Protein AF-0000000075743102 (afdb_homodimer)

Nearest PDB structures (foldseek):
  4nur-assembly1_A  TM=7.385E-01  e=2.570E-05  Pseudomonas sp. S9
  2cg2-assembly1_A-2  TM=4.523E-01  e=1.931E-06  Pseudomonas aeruginosa PAO1
  7tl5-assembly1_A  TM=4.231E-01  e=7.250E-06  Klebsiella pneumoniae subsp. pneumoniae NTUH-K2044
  5a23-assembly1_C  TM=4.192E-01  e=8.616E-06  Pseudomonas aeruginosa
  8af2-assembly2_B  TM=6.168E-01  e=5.422E-04  Homo sapiens

Organism: Mycobacterium marinum (strain ATCC BAA-535 / M) (NCBI:txid216594)

Solvent-accessible surface area (backbone atoms only — not comparable to full-atom values): 24361 Å² total; per-residue (Å²): 123,73,72,71,54,46,73,48,31,41,50,50,36,38,42,67,50,32,46,81,62,42,58,57,53,51,49,36,44,75,53,65,40,36,35,70,68,54,43,41,57,75,40,69,86,55,51,68,68,56,50,51,52,48,52,50,52,35,33,76,72,51,28,32,43,77,44,75,55,96,88,42,63,36,42,44,64,32,74,67,33,55,60,45,48,56,33,53,49,35,34,26,51,50,8,47,47,76,52,66,77,77,55,78,67,20,63,48,64,67,46,51,52,49,53,44,44,60,62,38,47,61,85,64,43,69,75,56,76,42,28,39,33,37,43,37,39,95,57,59,75,86,67,17,43,38,32,43,38,37,42,84,85,41,60,43,72,35,72,56,86,87,80,68,77,66,54,32,38,39,37,32,32,51,66,52,52,49,32,33,32,54,40,79,38,53,66,68,58,32,45,73,71,60,50,34,43,66,48,52,54,70,72,51,49,71,42,44,58,60,35,56,54,53,44,88,66,26,76,53,76,61,72,131,125,73,74,72,53,46,74,48,30,41,50,51,36,40,42,66,50,30,48,81,62,41,59,57,53,50,49,37,42,74,52,64,40,36,34,69,68,54,43,41,56,74,40,70,85,54,51,69,66,56,51,51,51,48,52,49,52,34,34,74,71,50,27,32,44,78,43,75,56,97,89,42,63,34,42,44,65,31,74,67,32,54,59,45,49,56,32,51,49,35,35,25,50,51,8,49,46,74,51,66,79,76,56,77,68,20,64,47,64,67,47,51,50,49,54,44,44,60,63,38,47,61,84,64,43,68,76,54,75,43,30,38,34,37,41,37,40,95,57,59,75,85,66,18,44,39,31,42,37,36,42,85,86,40,62,43,71,35,73,57,85,87,79,66,76,65,55,30,37,40,37,32,32,52,67,52,53,49,32,33,32,54,40,78,37,54,67,68,58,32,45,74,71,60,52,36,43,67,48,54,53,70,72,51,49,70,42,46,60,60,34,57,54,54,46,88,66,26,75,52,78,61,72,130

pLDDT: mean 95.87, std 4.4, range [62.38, 98.88]

Secondary structure (DSSP, 8-state):
--------HHHHHHHHHTSTTHHHHHHHHHTT--SHHHHHHHSTTS-HHHHHHHHHHHHHTTSEEEEEETTEEEEEE-HHHHTTHHHHHHHHHHHHHH-----GGG--HHHHHHHHHHHS-GGGS-SS-EEEEEEEESS-GGGSEEEEEEETTEEEEESS---SPPSEEEEEEHHHHHHHHHTSS-HHHHHHTTSEEEES-HHHHHHHHHHH---GGGGSPPP-/--------HHHHHHHHH-STTHHHHHHHHHTT--SHHHHHHHSTTS-HHHHHHHHHHHHHTTSEEEEEETTEEEEEE-HHHHTTHHHHHHHHHHHHHH-----GGG--HHHHHHHHHHH--GGGS-SS-EEEEEEEESS-GGGSEEEEEEETTEEEEESS---SPPSEEEEEEHHHHHHHHHTSS-HHHHHHTTSEEEES-HHHHHHHHHHH---GGGGSPPP-

Foldseek 3Di:
DDAPPDPDVVRVVCVLQVPPCLVQLLVQQLLPAWALVLSCLQVVVDDSVVSVVSQVSCVVVQQKDWDADPNGITIHGDPNSNVCVVVSLVVLLVCVAPVVDDDPVNFDLSNLQSSLQSRFDLVLDDAAKAKEWEAAPPDDPQSGIKIWIRYNSHIDIDSDDPPDDHQKYKYAHSVVSQCCQLQVDDPVVCVVVVRIDIDHDPVVSVSVCNRRPHDPSNPRDYDD/DDAPPDPDVVRVVCVLQVPPCLVQLLVQQLLPAWALVLSCLQVVVDDSVVSVVSQVSCVVVQQKDWDADPNGITIHGDPNSNVCVVVSLVVLLCCVAPVVDDDPVNFDLSNLQSSLQSRFDLVLDDQAKAKEWEAAPPDDPQQGIKIWIRYNSHIDMDSDDPPDDHQKYKYAHSVLSQCCQLQVDDPVVCVVVVRIDIDHDPVVSVSVCNRRPHDPNNPRDYDD

InterPro domains:
  IPR002577 Helix-turn-helix, HxlR type [PF01638] (16-101)
  IPR002577 Helix-turn-helix, HxlR type [PS51118] (8-103)
  IPR011991 ArsR-like helix-turn-helix domain [cd00090] (15-93)
  IPR036388 Winged helix-like DNA-binding domain superfamily [G3DSA:1.10.10.10] (2-122)
  IPR036390 Winged helix DNA-binding domain superfamily [SSF46785] (1-107)
  IPR036527 SCP2 sterol-binding domain superfamily [SSF55718] (114-213)

Sequence (448 aa):
MSTYSQFCPVAKAMELLDERWTLLVVRELLLGSTHFNDLRRGVPKMSPALLSKRLKSLTKAGVVERSDIEGRTSYSLTTCGRELATVVDALGEWGIRWIPELGDEDLDPHLLMWDIRRTVPIDAWPRARTVLAFRLAGVAPKAARWWLLVSEGEADVCDFDPGYQVAATVETSLLTLTQLWRGDQSWSRAMLNGGVRIDGPAQVRRSVPAWLGQSRLAAVPRPAMSTYSQFCPVAKAMELLDERWTLLVVRELLLGSTHFNDLRRGVPKMSPALLSKRLKSLTKAGVVERSDIEGRTSYSLTTCGRELATVVDALGEWGIRWIPELGDEDLDPHLLMWDIRRTVPIDAWPRARTVLAFRLAGVAPKAARWWLLVSEGEADVCDFDPGYQVAATVETSLLTLTQLWRGDQSWSRAMLNGGVRIDGPAQVRRSVPAWLGQSRLAAVPRPA

Radius of gyration: 26.69 Å; Cα contacts (8 Å, |Δi|>4): 738; chains: 2; bounding box: 54×84×59 Å

Structure (mmCIF, N/CA/C/O backbone):
data_AF-0000000075743102-model_v1
#
loop_
_entity.id
_entity.type
_entity.pdbx_description
1 polymer 'Transcriptional regulator'
#
loop_
_atom_site.group_PDB
_atom_site.id
_atom_site.type_symbol
_atom_site.label_atom_id
_atom_site.label_alt_id
_atom_site.label_comp_id
_atom_site.label_asym_id
_atom_site.label_entity_id
_atom_site.label_seq_id
_atom_site.pdbx_PDB_ins_code
_atom_site.Cartn_x
_atom_site.Cartn_y
_atom_site.Cartn_z
_atom_site.occupancy
_atom_site.B_iso_or_equiv
_atom_site.auth_seq_id
_atom_site.auth_comp_id
_atom_site.auth_asym_id
_atom_site.auth_atom_id
_atom_site.pdbx_PDB_model_num
ATOM 1 N N . MET A 1 1 ? 14.609 -8.93 8.375 1 62.97 1 MET A N 1
ATOM 2 C CA . MET A 1 1 ? 13.219 -8.664 7.988 1 62.97 1 MET A CA 1
ATOM 3 C C . MET A 1 1 ? 12.477 -9.969 7.715 1 62.97 1 MET A C 1
ATOM 5 O O . MET A 1 1 ? 13.062 -10.938 7.238 1 62.97 1 MET A O 1
ATOM 9 N N . SER A 1 2 ? 11.289 -10.078 8.328 1 80.62 2 SER A N 1
ATOM 10 C CA . SER A 1 2 ? 10.516 -11.305 8.125 1 80.62 2 SER A CA 1
ATOM 11 C C . SER A 1 2 ? 10.125 -11.469 6.66 1 80.62 2 SER A C 1
ATOM 13 O O . SER A 1 2 ? 9.812 -10.484 5.98 1 80.62 2 SER A O 1
ATOM 15 N N . THR A 1 3 ? 10.375 -12.555 6.121 1 89.88 3 THR A N 1
ATOM 16 C CA . THR A 1 3 ? 10.141 -12.82 4.707 1 89.88 3 THR A CA 1
ATOM 17 C C . THR A 1 3 ? 8.82 -13.57 4.516 1 89.88 3 THR A C 1
ATOM 19 O O . THR A 1 3 ? 8.414 -14.352 5.375 1 89.88 3 THR A O 1
ATOM 22 N N . TYR A 1 4 ? 8.125 -13.242 3.443 1 94.69 4 TYR A N 1
ATOM 23 C CA . TYR A 1 4 ? 6.945 -14.008 3.055 1 94.69 4 TYR A CA 1
ATOM 24 C C . TYR A 1 4 ? 7.336 -15.242 2.256 1 94.69 4 TYR A C 1
ATOM 26 O O . TYR A 1 4 ? 6.527 -16.156 2.086 1 94.69 4 TYR A O 1
ATOM 34 N N . SER A 1 5 ? 8.586 -15.258 1.737 1 93.81 5 SER A N 1
ATOM 35 C CA . SER A 1 5 ? 9.117 -16.375 0.968 1 93.81 5 SER A CA 1
ATOM 36 C C . SER A 1 5 ? 8.25 -16.672 -0.248 1 93.81 5 SER A C 1
ATOM 38 O O . SER A 1 5 ? 7.84 -17.828 -0.455 1 93.81 5 SER A O 1
ATOM 40 N N . GLN A 1 6 ? 7.938 -15.68 -0.927 1 96.44 6 GLN A N 1
ATOM 41 C CA . GLN A 1 6 ? 7.148 -15.797 -2.15 1 96.44 6 GLN A CA 1
ATOM 42 C C . GLN A 1 6 ? 7.828 -15.07 -3.311 1 96.44 6 GLN A C 1
ATOM 44 O O . GLN A 1 6 ? 8.531 -14.078 -3.107 1 96.44 6 GLN A O 1
ATOM 49 N N . PHE A 1 7 ? 7.543 -15.555 -4.488 1 96.44 7 PHE A N 1
ATOM 50 C CA . PHE A 1 7 ? 8.117 -14.953 -5.688 1 96.44 7 PHE A CA 1
ATOM 51 C C . PHE A 1 7 ? 7.301 -13.742 -6.125 1 96.44 7 PHE A C 1
ATOM 53 O O . PHE A 1 7 ? 7.75 -12.953 -6.961 1 96.44 7 PHE A O 1
ATOM 60 N N . CYS A 1 8 ? 6.102 -13.586 -5.598 1 96.31 8 CYS A N 1
ATOM 61 C CA . CYS A 1 8 ? 5.199 -12.516 -6.004 1 96.31 8 CYS A CA 1
ATOM 62 C C . CYS A 1 8 ? 5.805 -11.148 -5.703 1 96.31 8 CYS A C 1
ATOM 64 O O . CYS A 1 8 ? 6.199 -10.875 -4.57 1 96.31 8 CYS A O 1
ATOM 66 N N . PRO A 1 9 ? 5.758 -10.219 -6.652 1 96.69 9 PRO A N 1
ATOM 67 C CA . PRO A 1 9 ? 6.34 -8.891 -6.43 1 96.69 9 PRO A CA 1
ATOM 68 C C . PRO A 1 9 ? 5.645 -8.125 -5.312 1 96.69 9 PRO A C 1
ATOM 70 O O . PRO A 1 9 ? 6.285 -7.34 -4.605 1 96.69 9 PRO A O 1
ATOM 73 N N . VAL A 1 10 ? 4.348 -8.344 -5.168 1 97.69 10 VAL A N 1
ATOM 74 C CA . VAL A 1 10 ? 3.617 -7.688 -4.086 1 97.69 10 VAL A CA 1
ATOM 75 C C . VAL A 1 10 ? 4.156 -8.156 -2.738 1 97.69 10 VAL A C 1
ATOM 77 O O . VAL A 1 10 ? 4.441 -7.344 -1.858 1 97.69 10 VAL A O 1
ATOM 80 N N . ALA A 1 11 ? 4.332 -9.461 -2.598 1 97.38 11 ALA A N 1
ATOM 81 C CA . ALA A 1 11 ? 4.879 -10.023 -1.363 1 97.38 11 ALA A CA 1
ATOM 82 C C . ALA A 1 11 ? 6.289 -9.5 -1.102 1 97.38 11 ALA A C 1
ATOM 84 O O . ALA A 1 11 ? 6.633 -9.172 0.035 1 97.38 11 ALA A O 1
ATOM 85 N N . LYS A 1 12 ? 7.062 -9.43 -2.146 1 96.56 12 LYS A N 1
ATOM 86 C CA . LYS A 1 12 ? 8.43 -8.922 -2.012 1 96.56 12 LYS A CA 1
ATOM 87 C C . LYS A 1 12 ? 8.43 -7.473 -1.534 1 96.56 12 LYS A C 1
ATOM 89 O O . LYS A 1 12 ? 9.195 -7.113 -0.633 1 96.56 12 LYS A O 1
ATOM 94 N N . ALA A 1 13 ? 7.586 -6.66 -2.123 1 96.94 13 ALA A N 1
ATOM 95 C CA . ALA A 1 13 ? 7.465 -5.266 -1.701 1 96.94 13 ALA A CA 1
ATOM 96 C C . ALA A 1 13 ? 7.051 -5.176 -0.234 1 96.94 13 ALA A C 1
ATOM 98 O O . ALA A 1 13 ? 7.617 -4.383 0.526 1 96.94 13 ALA A O 1
ATOM 99 N N . MET A 1 14 ? 6.129 -6.055 0.144 1 97.06 14 MET A N 1
ATOM 100 C CA . MET A 1 14 ? 5.539 -5.98 1.478 1 97.06 14 MET A CA 1
ATOM 101 C C . MET A 1 14 ? 6.52 -6.48 2.535 1 97.06 14 MET A C 1
ATOM 103 O O . MET A 1 14 ? 6.355 -6.191 3.721 1 97.06 14 MET A O 1
ATOM 107 N N . GLU A 1 15 ? 7.531 -7.207 2.119 1 95.44 15 GLU A N 1
ATOM 108 C CA . GLU A 1 15 ? 8.562 -7.59 3.074 1 95.44 15 GLU A CA 1
ATOM 109 C C . GLU A 1 15 ? 9.242 -6.359 3.676 1 95.44 15 GLU A C 1
ATOM 111 O O . GLU A 1 15 ? 9.648 -6.375 4.84 1 95.44 15 GLU A O 1
ATOM 116 N N . LEU A 1 16 ? 9.297 -5.324 2.947 1 94.75 16 LEU A N 1
ATOM 117 C CA . LEU A 1 16 ? 9.875 -4.07 3.416 1 94.75 16 LEU A CA 1
ATOM 118 C C . LEU A 1 16 ? 8.789 -3.145 3.961 1 94.75 16 LEU A C 1
ATOM 120 O O . LEU A 1 16 ? 8.977 -2.5 4.996 1 94.75 16 LEU A O 1
ATOM 124 N N . LEU A 1 17 ? 7.613 -3.123 3.365 1 96.5 17 LEU A N 1
ATOM 125 C CA . LEU A 1 17 ? 6.684 -2.016 3.545 1 96.5 17 LEU A CA 1
ATOM 126 C C . LEU A 1 17 ? 5.586 -2.383 4.539 1 96.5 17 LEU A C 1
ATOM 128 O O . LEU A 1 17 ? 4.816 -1.521 4.969 1 96.5 17 LEU A O 1
ATOM 132 N N . ASP A 1 18 ? 5.496 -3.637 4.922 1 93.75 18 ASP A N 1
ATOM 133 C CA . ASP A 1 18 ? 4.379 -4.051 5.77 1 93.75 18 ASP A CA 1
ATOM 134 C C . ASP A 1 18 ? 4.664 -3.754 7.238 1 93.75 18 ASP A C 1
ATOM 136 O O . ASP A 1 18 ? 3.773 -3.869 8.086 1 93.75 18 ASP A O 1
ATOM 140 N N . GLU A 1 19 ? 5.887 -3.402 7.543 1 93.25 19 GLU A N 1
ATOM 141 C CA . GLU A 1 19 ? 6.172 -3.037 8.93 1 93.25 19 GLU A CA 1
ATOM 142 C C . GLU A 1 19 ? 5.473 -1.736 9.312 1 93.25 19 GLU A C 1
ATOM 144 O O . GLU A 1 19 ? 5.453 -0.783 8.531 1 93.25 19 GLU A O 1
ATOM 149 N N . ARG A 1 20 ? 4.957 -1.785 10.5 1 94.69 20 ARG A N 1
ATOM 150 C CA . ARG A 1 20 ? 4.188 -0.639 10.969 1 94.69 20 ARG A CA 1
ATOM 151 C C . ARG A 1 20 ? 4.992 0.651 10.844 1 94.69 20 ARG A C 1
ATOM 153 O O . ARG A 1 20 ? 6.18 0.682 11.172 1 94.69 20 ARG A O 1
ATOM 160 N N . TRP A 1 21 ? 4.43 1.767 10.422 1 97 21 TRP A N 1
ATOM 161 C CA . TRP A 1 21 ? 4.93 3.135 10.344 1 97 21 TRP A CA 1
ATOM 162 C C . TRP A 1 21 ? 5.766 3.34 9.086 1 97 21 TRP A C 1
ATOM 164 O O . TRP A 1 21 ? 6.031 4.477 8.688 1 97 21 TRP A O 1
ATOM 174 N N . THR A 1 22 ? 6.254 2.283 8.422 1 97.62 22 THR A N 1
ATOM 175 C CA . THR A 1 22 ? 7.199 2.408 7.316 1 97.62 22 THR A CA 1
ATOM 176 C C . THR A 1 22 ? 6.633 3.305 6.219 1 97.62 22 THR A C 1
ATOM 178 O O . THR A 1 22 ? 7.281 4.266 5.797 1 97.62 22 THR A O 1
ATOM 181 N N . LEU A 1 23 ? 5.391 3.035 5.805 1 98.19 23 LEU A N 1
ATOM 182 C CA . LEU A 1 23 ? 4.809 3.807 4.711 1 98.19 23 LEU A CA 1
ATOM 183 C C . LEU A 1 23 ? 4.492 5.23 5.16 1 98.19 23 LEU A C 1
ATOM 185 O O . LEU A 1 23 ? 4.477 6.152 4.34 1 98.19 23 LEU A O 1
ATOM 189 N N . LEU A 1 24 ? 4.273 5.445 6.465 1 98.25 24 LEU A N 1
ATOM 190 C CA . LEU A 1 24 ? 4.039 6.797 6.965 1 98.25 24 LEU A CA 1
ATOM 191 C C . LEU A 1 24 ? 5.34 7.594 7 1 98.25 24 LEU A C 1
ATOM 193 O O . LEU A 1 24 ? 5.332 8.812 6.797 1 98.25 24 LEU A O 1
ATOM 197 N N . VAL A 1 25 ? 6.457 6.898 7.277 1 98.62 25 VAL A N 1
ATOM 198 C CA . VAL A 1 25 ? 7.758 7.555 7.191 1 98.62 25 VAL A CA 1
ATOM 199 C C . VAL A 1 25 ? 8.039 7.957 5.746 1 98.62 25 VAL A C 1
ATOM 201 O O . VAL A 1 25 ? 8.477 9.078 5.48 1 98.62 25 VAL A O 1
ATOM 204 N N . VAL A 1 26 ? 7.727 7.086 4.809 1 98.69 26 VAL A N 1
ATOM 205 C CA . VAL A 1 26 ? 7.891 7.383 3.391 1 98.69 26 VAL A CA 1
ATOM 206 C C . VAL A 1 26 ? 7.016 8.57 3.008 1 98.69 26 VAL A C 1
ATOM 208 O O . VAL A 1 26 ? 7.457 9.477 2.295 1 98.69 26 VAL A O 1
ATOM 211 N N . ARG A 1 27 ? 5.809 8.586 3.486 1 98.44 27 ARG A N 1
ATOM 212 C CA . ARG A 1 27 ? 4.895 9.695 3.23 1 98.44 27 ARG A CA 1
ATOM 213 C C . ARG A 1 27 ? 5.492 11.016 3.688 1 98.44 27 ARG A C 1
ATOM 215 O O . ARG A 1 27 ? 5.438 12.016 2.963 1 98.44 27 ARG A O 1
ATOM 222 N N . GLU A 1 28 ? 6.074 10.992 4.906 1 98.19 28 GLU A N 1
ATOM 223 C CA . GLU A 1 28 ? 6.668 12.211 5.438 1 98.19 28 GLU A CA 1
ATOM 224 C C . GLU A 1 28 ? 7.793 12.719 4.535 1 98.19 28 GLU A C 1
ATOM 226 O O . GLU A 1 28 ? 7.898 13.922 4.281 1 98.19 28 GLU A O 1
ATOM 231 N N . LEU A 1 29 ? 8.57 11.812 4.094 1 98.44 29 LEU A N 1
ATOM 232 C CA . LEU A 1 29 ? 9.672 12.18 3.211 1 98.44 29 LEU A CA 1
ATOM 233 C C . LEU A 1 29 ? 9.148 12.703 1.88 1 98.44 29 LEU A C 1
ATOM 235 O O . LEU A 1 29 ? 9.695 13.664 1.328 1 98.44 29 LEU A O 1
ATOM 239 N N . LEU A 1 30 ? 8.102 12.117 1.392 1 97.88 30 LEU A N 1
ATOM 240 C CA . LEU A 1 30 ? 7.477 12.578 0.155 1 97.88 30 LEU A CA 1
ATOM 241 C C . LEU A 1 30 ? 6.922 13.992 0.319 1 97.88 30 LEU A C 1
ATOM 243 O O . LEU A 1 30 ? 6.883 14.766 -0.642 1 97.88 30 LEU A O 1
ATOM 247 N N . LEU A 1 31 ? 6.562 14.336 1.55 1 96.12 31 LEU A N 1
ATOM 248 C CA . LEU A 1 31 ? 5.934 15.625 1.833 1 96.12 31 LEU A CA 1
ATOM 249 C C . LEU A 1 31 ? 6.984 16.688 2.143 1 96.12 31 LEU A C 1
ATOM 251 O O . LEU A 1 31 ? 6.645 17.828 2.469 1 96.12 31 LEU A O 1
ATOM 255 N N . GLY A 1 32 ? 8.289 16.234 2.176 1 94 32 GLY A N 1
ATOM 256 C CA . GLY A 1 32 ? 9.336 17.25 2.18 1 94 32 GLY A CA 1
ATOM 257 C C . GLY A 1 32 ? 10.172 17.234 3.445 1 94 32 GLY A C 1
ATOM 258 O O . GLY A 1 32 ? 11.195 17.922 3.525 1 94 32 GLY A O 1
ATOM 259 N N . SER A 1 33 ? 9.75 16.484 4.465 1 96.12 33 SER A N 1
ATOM 260 C CA . SER A 1 33 ? 10.578 16.375 5.664 1 96.12 33 SER A CA 1
ATOM 261 C C . SER A 1 33 ? 11.914 15.711 5.355 1 96.12 33 SER A C 1
ATOM 263 O O . SER A 1 33 ? 11.961 14.727 4.605 1 96.12 33 SER A O 1
ATOM 265 N N . THR A 1 34 ? 13.008 16.234 5.941 1 96 34 THR A N 1
ATOM 266 C CA . THR A 1 34 ? 14.32 15.688 5.609 1 96 34 THR A CA 1
ATOM 267 C C . THR A 1 34 ? 15.133 15.438 6.871 1 96 34 THR A C 1
ATOM 269 O O . THR A 1 34 ? 16.141 14.727 6.836 1 96 34 THR A O 1
ATOM 272 N N . HIS A 1 35 ? 14.781 16.109 7.973 1 97.44 35 HIS A N 1
ATOM 273 C CA . HIS A 1 35 ? 15.539 15.938 9.211 1 97.44 35 HIS A CA 1
ATOM 274 C C . HIS A 1 35 ? 14.773 15.086 10.219 1 97.44 35 HIS A C 1
ATOM 276 O O . HIS A 1 35 ? 13.539 15.062 10.195 1 97.44 35 HIS A O 1
ATOM 282 N N . PHE A 1 36 ? 15.508 14.453 11.133 1 98.06 36 PHE A N 1
ATOM 283 C CA . PHE A 1 36 ? 14.945 13.5 12.078 1 98.06 36 PHE A CA 1
ATOM 284 C C . PHE A 1 36 ? 13.812 14.133 12.891 1 98.06 36 PHE A C 1
ATOM 286 O O . PHE A 1 36 ? 12.727 13.562 12.992 1 98.06 36 PHE A O 1
ATOM 293 N N . ASN A 1 37 ? 14.008 15.281 13.305 1 96.69 37 ASN A N 1
ATOM 294 C CA . ASN A 1 37 ? 13.016 15.922 14.164 1 96.69 37 ASN A CA 1
ATOM 295 C C . ASN A 1 37 ? 11.781 16.344 13.375 1 96.69 37 ASN A C 1
ATOM 297 O O . ASN A 1 37 ? 10.664 16.344 13.898 1 96.69 37 ASN A O 1
ATOM 301 N N . ASP A 1 38 ? 11.953 16.766 12.125 1 96.44 38 ASP A N 1
ATOM 302 C CA . ASP A 1 38 ? 10.812 17.047 11.258 1 96.44 38 ASP A CA 1
ATOM 303 C C . ASP A 1 38 ? 9.969 15.797 11.039 1 96.44 38 ASP A C 1
ATOM 305 O O . ASP A 1 38 ? 8.734 15.852 11.086 1 96.44 38 ASP A O 1
ATOM 309 N N . LEU A 1 39 ? 10.656 14.688 10.812 1 98.06 39 LEU A N 1
ATOM 310 C CA . LEU A 1 39 ? 9.969 13.422 10.617 1 98.06 39 LEU A CA 1
ATOM 311 C C . LEU A 1 39 ? 9.18 13.031 11.859 1 98.06 39 LEU A C 1
ATOM 313 O O . LEU A 1 39 ? 8.039 12.562 11.758 1 98.06 39 LEU A O 1
ATOM 317 N N . ARG A 1 40 ? 9.742 13.297 13.008 1 97.62 40 ARG A N 1
ATOM 318 C CA . ARG A 1 40 ? 9.086 12.977 14.273 1 97.62 40 ARG A CA 1
ATOM 319 C C . ARG A 1 40 ? 7.777 13.742 14.422 1 97.62 40 ARG A C 1
ATOM 321 O O . ARG A 1 40 ? 6.789 13.203 14.922 1 97.62 40 ARG A O 1
ATOM 328 N N . ARG A 1 41 ? 7.762 14.953 13.953 1 96.56 41 ARG A N 1
ATOM 329 C CA . ARG A 1 41 ? 6.57 15.789 14.07 1 96.56 41 ARG A CA 1
ATOM 330 C C . ARG A 1 41 ? 5.438 15.242 13.203 1 96.56 41 ARG A C 1
ATOM 332 O O . ARG A 1 41 ? 4.262 15.438 13.523 1 96.56 41 ARG A O 1
ATOM 339 N N . GLY A 1 42 ? 5.785 14.531 12.125 1 96.94 42 GLY A N 1
ATOM 340 C CA . GLY A 1 42 ? 4.793 13.969 11.211 1 96.94 42 GLY A CA 1
ATOM 341 C C . GLY A 1 42 ? 4.273 12.617 11.656 1 96.94 42 GLY A C 1
ATOM 342 O O . GLY A 1 42 ? 3.254 12.141 11.148 1 96.94 42 GLY A O 1
ATOM 343 N N . VAL A 1 43 ? 4.996 11.992 12.562 1 97.31 43 VAL A N 1
ATOM 344 C CA . VAL A 1 43 ? 4.609 10.703 13.133 1 97.31 43 VAL A CA 1
ATOM 345 C C . VAL A 1 43 ? 4.797 10.734 14.648 1 97.31 43 VAL A C 1
ATOM 347 O O . VAL A 1 43 ? 5.562 9.938 15.195 1 97.31 43 VAL A O 1
ATOM 350 N N . PRO A 1 44 ? 3.967 11.5 15.328 1 94.06 44 PRO A N 1
ATOM 351 C CA . PRO A 1 44 ? 4.254 11.836 16.719 1 94.06 44 PRO A CA 1
ATOM 352 C C . PRO A 1 44 ? 4.062 10.648 17.672 1 94.06 44 PRO A C 1
ATOM 354 O O . PRO A 1 44 ? 4.609 10.648 18.766 1 94.06 44 PRO A O 1
ATOM 357 N N . LYS A 1 45 ? 3.307 9.68 17.328 1 94.88 45 LYS A N 1
ATOM 358 C CA . LYS A 1 45 ? 3.072 8.547 18.219 1 94.88 45 LYS A CA 1
ATOM 359 C C . LYS A 1 45 ? 4.125 7.461 18.016 1 94.88 45 LYS A C 1
ATOM 361 O O . LYS A 1 45 ? 4.133 6.449 18.719 1 94.88 45 LYS A O 1
ATOM 366 N N . MET A 1 46 ? 4.969 7.652 17.094 1 96.44 46 MET A N 1
ATOM 367 C CA . MET A 1 46 ? 6.094 6.746 16.875 1 96.44 46 MET A CA 1
ATOM 368 C C . MET A 1 46 ? 7.266 7.102 17.781 1 96.44 46 MET A C 1
ATOM 370 O O . MET A 1 46 ? 7.645 8.266 17.891 1 96.44 46 MET A O 1
ATOM 374 N N . SER A 1 47 ? 7.848 6.148 18.453 1 97.38 47 SER A N 1
ATOM 375 C CA . SER A 1 47 ? 9 6.438 19.297 1 97.38 47 SER A CA 1
ATOM 376 C C . SER A 1 47 ? 10.211 6.836 18.469 1 97.38 47 SER A C 1
ATOM 378 O O . SER A 1 47 ? 10.367 6.375 17.328 1 97.38 47 SER A O 1
ATOM 380 N N . PRO A 1 48 ? 11.062 7.648 19.031 1 97.75 48 PRO A N 1
ATOM 381 C CA . PRO A 1 48 ? 12.289 8.008 18.312 1 97.75 48 PRO A CA 1
ATOM 382 C C . PRO A 1 48 ? 13.141 6.797 17.938 1 97.75 48 PRO A C 1
ATOM 384 O O . PRO A 1 48 ? 13.727 6.75 16.859 1 97.75 48 PRO A O 1
ATOM 387 N N . ALA A 1 49 ? 13.203 5.871 18.812 1 98.19 49 ALA A N 1
ATOM 388 C CA . ALA A 1 49 ? 13.984 4.664 18.547 1 98.19 49 ALA A CA 1
ATOM 389 C C . ALA A 1 49 ? 13.422 3.902 17.344 1 98.19 49 ALA A C 1
ATOM 391 O O . ALA A 1 49 ? 14.18 3.41 16.516 1 98.19 49 ALA A O 1
ATOM 392 N N . LEU A 1 50 ? 12.133 3.785 17.297 1 98.06 50 LEU A N 1
ATOM 393 C CA . LEU A 1 50 ? 11.492 3.084 16.188 1 98.06 50 LEU A CA 1
ATOM 394 C C . LEU A 1 50 ? 11.688 3.842 14.883 1 98.06 50 LEU A C 1
ATOM 396 O O . LEU A 1 50 ? 11.93 3.232 13.836 1 98.06 50 LEU A O 1
ATOM 400 N N . LEU A 1 51 ? 11.539 5.156 14.945 1 98.5 51 LEU A N 1
ATOM 401 C CA . LEU A 1 51 ? 11.797 5.961 13.75 1 98.5 51 LEU A CA 1
ATOM 402 C C . LEU A 1 51 ? 13.211 5.742 13.234 1 98.5 51 LEU A C 1
ATOM 404 O O . LEU A 1 51 ? 13.414 5.539 12.039 1 98.5 51 LEU A O 1
ATOM 408 N N . SER A 1 52 ? 14.148 5.77 14.156 1 98.38 52 SER A N 1
ATOM 409 C CA . SER A 1 52 ? 15.539 5.523 13.781 1 98.38 52 SER A CA 1
ATOM 410 C C . SER A 1 52 ? 15.703 4.16 13.125 1 98.38 52 SER A C 1
ATOM 412 O O . SER A 1 52 ? 16.391 4.031 12.109 1 98.38 52 SER A O 1
ATOM 414 N N . LYS A 1 53 ? 15.109 3.213 13.688 1 98.06 53 LYS A N 1
ATOM 415 C CA . LYS A 1 53 ? 15.164 1.856 13.148 1 98.06 53 LYS A CA 1
ATOM 416 C C . LYS A 1 53 ? 14.578 1.798 11.742 1 98.06 53 LYS A C 1
ATOM 418 O O . LYS A 1 53 ? 15.148 1.167 10.852 1 98.06 53 LYS A O 1
ATOM 423 N N . ARG A 1 54 ? 13.414 2.439 11.492 1 98.19 54 ARG A N 1
ATOM 424 C CA . ARG A 1 54 ? 12.781 2.453 10.18 1 98.19 54 ARG A CA 1
ATOM 425 C C . ARG A 1 54 ? 13.656 3.168 9.156 1 98.19 54 ARG A C 1
ATOM 427 O O . ARG A 1 54 ? 13.789 2.711 8.016 1 98.19 54 ARG A O 1
ATOM 434 N N . LEU A 1 55 ? 14.234 4.273 9.57 1 98.44 55 LEU A N 1
ATOM 435 C CA . LEU A 1 55 ? 15.109 5.012 8.672 1 98.44 55 LEU A CA 1
ATOM 436 C C . LEU A 1 55 ? 16.328 4.176 8.289 1 98.44 55 LEU A C 1
ATOM 438 O O . LEU A 1 55 ? 16.734 4.168 7.125 1 98.44 55 LEU A O 1
ATOM 442 N N . LYS A 1 56 ? 16.891 3.49 9.227 1 98 56 LYS A N 1
ATOM 443 C CA . LYS A 1 56 ? 18.016 2.609 8.953 1 98 56 LYS A CA 1
ATOM 444 C C . LYS A 1 56 ? 17.625 1.5 7.98 1 98 56 LYS A C 1
ATOM 446 O O . LYS A 1 56 ? 18.375 1.207 7.039 1 98 56 LYS A O 1
ATOM 451 N N . SER A 1 57 ? 16.5 0.881 8.242 1 97.25 57 SER A N 1
ATOM 452 C CA . SER A 1 57 ? 16 -0.19 7.379 1 97.25 57 SER A CA 1
ATOM 453 C C . SER A 1 57 ? 15.766 0.31 5.957 1 97.25 57 SER A C 1
ATOM 455 O O . SER A 1 57 ? 16.125 -0.361 4.988 1 97.25 57 SER A O 1
ATOM 457 N N . LEU A 1 58 ? 15.164 1.454 5.812 1 98.25 58 LEU A N 1
ATOM 458 C CA . LEU A 1 58 ? 14.867 2.035 4.508 1 98.25 58 LEU A CA 1
ATOM 459 C C . LEU A 1 58 ? 16.156 2.432 3.787 1 98.25 58 LEU A C 1
ATOM 461 O O . LEU A 1 58 ? 16.234 2.338 2.561 1 98.25 58 LEU A O 1
ATOM 465 N N . THR A 1 59 ? 17.141 2.881 4.566 1 98.38 59 THR A N 1
ATOM 466 C CA . THR A 1 59 ? 18.453 3.199 3.992 1 98.38 59 THR A CA 1
ATOM 467 C C . THR A 1 59 ? 19.141 1.938 3.484 1 98.38 59 THR A C 1
ATOM 469 O O . THR A 1 59 ? 19.641 1.91 2.361 1 98.38 59 THR A O 1
ATOM 472 N N . LYS A 1 60 ? 19.109 0.903 4.281 1 97.12 60 LYS A N 1
ATOM 473 C CA . LYS A 1 60 ? 19.719 -0.37 3.895 1 97.12 60 LYS A CA 1
ATOM 474 C C . LYS A 1 60 ? 19.062 -0.931 2.637 1 97.12 60 LYS A C 1
ATOM 476 O O . LYS A 1 60 ? 19.719 -1.546 1.803 1 97.12 60 LYS A O 1
ATOM 481 N N . ALA A 1 61 ? 17.766 -0.684 2.479 1 95.88 61 ALA A N 1
ATOM 482 C CA . ALA A 1 61 ? 17 -1.209 1.35 1 95.88 61 ALA A CA 1
ATOM 483 C C . ALA A 1 61 ? 17.172 -0.328 0.115 1 95.88 61 ALA A C 1
ATOM 485 O O . ALA A 1 61 ? 16.656 -0.647 -0.958 1 95.88 61 ALA A O 1
ATOM 486 N N . GLY A 1 62 ? 17.828 0.813 0.298 1 97.31 62 GLY A N 1
ATOM 487 C CA . GLY A 1 62 ? 18.094 1.694 -0.829 1 97.31 62 GLY A CA 1
ATOM 488 C C . GLY A 1 62 ? 16.938 2.625 -1.137 1 97.31 62 GLY A C 1
ATOM 489 O O . GLY A 1 62 ? 16.891 3.238 -2.205 1 97.31 62 GLY A O 1
ATOM 490 N N . VAL A 1 63 ? 15.969 2.746 -0.299 1 98.25 63 VAL A N 1
ATOM 491 C CA . VAL A 1 63 ? 14.789 3.586 -0.476 1 98.25 63 VAL A CA 1
ATOM 492 C C . VAL A 1 63 ? 15.094 5.012 -0.019 1 98.25 63 VAL A C 1
ATOM 494 O O . VAL A 1 63 ? 14.578 5.977 -0.586 1 98.25 63 VAL A O 1
ATOM 497 N N . VAL A 1 64 ? 15.938 5.141 1.009 1 98.69 64 VAL A N 1
ATOM 498 C CA . VAL A 1 64 ? 16.297 6.422 1.605 1 98.69 64 VAL A CA 1
ATOM 499 C C . VAL A 1 64 ? 17.812 6.598 1.57 1 98.69 64 VAL A C 1
ATOM 501 O O . VAL A 1 64 ? 18.562 5.625 1.713 1 98.69 64 VAL A O 1
ATOM 504 N N . GLU A 1 65 ? 18.25 7.754 1.351 1 98.38 65 GLU A N 1
ATOM 505 C CA . GLU A 1 65 ? 19.656 8.133 1.479 1 98.38 65 GLU A CA 1
ATOM 506 C C . GLU A 1 65 ? 19.875 9.023 2.697 1 98.38 65 GLU A C 1
ATOM 508 O O . GLU A 1 65 ? 19.109 9.961 2.939 1 98.38 65 GLU A O 1
ATOM 513 N N . ARG A 1 66 ? 20.844 8.688 3.473 1 97.75 66 ARG A N 1
ATOM 514 C CA . ARG A 1 66 ? 21.266 9.484 4.621 1 97.75 66 ARG A CA 1
ATOM 515 C C . ARG A 1 66 ? 22.484 10.328 4.293 1 97.75 66 ARG A C 1
ATOM 517 O O . ARG A 1 66 ? 23.469 9.812 3.732 1 97.75 66 ARG A O 1
ATOM 524 N N . SER A 1 67 ? 22.406 11.555 4.539 1 96.94 67 SER A N 1
ATOM 525 C CA . SER A 1 67 ? 23.531 12.461 4.305 1 96.94 67 SER A CA 1
ATOM 526 C C . SER A 1 67 ? 23.906 13.227 5.57 1 96.94 67 SER A C 1
ATOM 528 O O . SER A 1 67 ? 23.016 13.648 6.324 1 96.94 67 SER A O 1
ATOM 530 N N . ASP A 1 68 ? 25.188 13.32 5.758 1 94.19 68 ASP A N 1
ATOM 531 C CA . ASP A 1 68 ? 25.703 14.109 6.871 1 94.19 68 ASP A CA 1
ATOM 532 C C . ASP A 1 68 ? 26.531 15.297 6.371 1 94.19 68 ASP A C 1
ATOM 534 O O . ASP A 1 68 ? 27.641 15.117 5.859 1 94.19 68 ASP A O 1
ATOM 538 N N . ILE A 1 69 ? 25.969 16.391 6.43 1 90 69 ILE A N 1
ATOM 539 C CA . ILE A 1 69 ? 26.641 17.594 5.988 1 90 69 ILE A CA 1
ATOM 540 C C . ILE A 1 69 ? 26.844 18.547 7.172 1 90 69 ILE A C 1
ATOM 542 O O . ILE A 1 69 ? 25.859 19.031 7.742 1 90 69 ILE A O 1
ATOM 546 N N . GLU A 1 70 ? 28.156 18.844 7.414 1 91.88 70 GLU A N 1
ATOM 547 C CA . GLU A 1 70 ? 28.516 19.797 8.461 1 91.88 70 GLU A CA 1
ATOM 548 C C . GLU A 1 70 ? 27.859 19.453 9.789 1 91.88 70 GLU A C 1
ATOM 550 O O . GLU A 1 70 ? 27.266 20.312 10.438 1 91.88 70 GLU A O 1
ATOM 555 N N . GLY A 1 71 ? 27.75 18.203 10.078 1 89 71 GLY A N 1
ATOM 556 C CA . GLY A 1 71 ? 27.25 17.75 11.367 1 89 71 GLY A CA 1
ATOM 557 C C . GLY A 1 71 ? 25.734 17.609 11.406 1 89 71 GLY A C 1
ATOM 558 O O . GLY A 1 71 ? 25.172 17.312 12.461 1 89 71 GLY A O 1
ATOM 559 N N . ARG A 1 72 ? 25.047 17.953 10.281 1 92.25 72 ARG A N 1
ATOM 560 C CA . ARG A 1 72 ? 23.594 17.828 10.227 1 92.25 72 ARG A CA 1
ATOM 561 C C . ARG A 1 72 ? 23.172 16.656 9.359 1 92.25 72 ARG A C 1
ATOM 563 O O . ARG A 1 72 ? 23.547 16.578 8.18 1 92.25 72 ARG A O 1
ATOM 570 N N . THR A 1 73 ? 22.484 15.75 10.055 1 96.44 73 THR A N 1
ATOM 571 C CA . THR A 1 73 ? 22.016 14.57 9.352 1 96.44 73 THR A CA 1
ATOM 572 C C . THR A 1 73 ? 20.703 14.859 8.617 1 96.44 73 THR A C 1
ATOM 574 O O . THR A 1 73 ? 19.812 15.5 9.172 1 96.44 73 THR A O 1
ATOM 577 N N . SER A 1 74 ? 20.625 14.469 7.355 1 98 74 SER A N 1
ATOM 578 C CA . SER A 1 74 ? 19.406 14.602 6.582 1 98 74 SER A CA 1
ATOM 579 C C . SER A 1 74 ? 19.078 13.312 5.836 1 98 74 SER A C 1
ATOM 581 O O . SER A 1 74 ? 19.938 12.453 5.656 1 98 74 SER A O 1
ATOM 583 N N . TYR A 1 75 ? 17.844 13.141 5.551 1 98.44 75 TYR A N 1
ATOM 584 C CA . TYR A 1 75 ? 17.312 11.984 4.836 1 98.44 75 TYR A CA 1
ATOM 585 C C . TYR A 1 75 ? 16.547 12.414 3.586 1 98.44 75 TYR A C 1
ATOM 587 O O . TYR A 1 75 ? 15.82 13.406 3.607 1 98.44 75 TYR A O 1
ATOM 595 N N . SER A 1 76 ? 16.797 11.703 2.529 1 98.31 76 SER A N 1
ATOM 596 C CA . SER A 1 76 ? 16.062 11.953 1.297 1 98.31 76 SER A CA 1
ATOM 597 C C . SER A 1 76 ? 15.719 10.656 0.574 1 98.31 76 SER A C 1
ATOM 599 O O . SER A 1 76 ? 16.375 9.633 0.784 1 98.31 76 SER A O 1
ATOM 601 N N . LEU A 1 77 ? 14.672 10.68 -0.179 1 98.62 77 LEU A N 1
ATOM 602 C CA . LEU A 1 77 ? 14.281 9.5 -0.952 1 98.62 77 LEU A CA 1
ATOM 603 C C . LEU A 1 77 ? 15.172 9.344 -2.18 1 98.62 77 LEU A C 1
ATOM 605 O O . LEU A 1 77 ? 15.508 10.328 -2.842 1 98.62 77 LEU A O 1
ATOM 609 N N . THR A 1 78 ? 15.633 8.133 -2.422 1 98.38 78 THR A N 1
ATOM 610 C CA . THR A 1 78 ? 16.234 7.793 -3.709 1 98.38 78 THR A CA 1
ATOM 611 C C . THR A 1 78 ? 15.164 7.727 -4.801 1 98.38 78 THR A C 1
ATOM 613 O O . THR A 1 78 ? 13.984 7.973 -4.539 1 98.38 78 THR A O 1
ATOM 616 N N . THR A 1 79 ? 15.586 7.398 -6.016 1 97.19 79 THR A N 1
ATOM 617 C CA . THR A 1 79 ? 14.617 7.172 -7.082 1 97.19 79 THR A CA 1
ATOM 618 C C . THR A 1 79 ? 13.664 6.039 -6.707 1 97.19 79 THR A C 1
ATOM 620 O O . THR A 1 79 ? 12.453 6.152 -6.906 1 97.19 79 THR A O 1
ATOM 623 N N . CYS A 1 80 ? 14.188 4.977 -6.141 1 96.81 80 CYS A N 1
ATOM 624 C CA . CYS A 1 80 ? 13.422 3.846 -5.621 1 96.81 80 CYS A CA 1
ATOM 625 C C . CYS A 1 80 ? 12.367 4.312 -4.629 1 96.81 80 CYS A C 1
ATOM 627 O O . CYS A 1 80 ? 11.195 3.932 -4.734 1 96.81 80 CYS A O 1
ATOM 629 N N . GLY A 1 81 ? 12.75 5.168 -3.723 1 98.38 81 GLY A N 1
ATOM 630 C CA . GLY A 1 81 ? 11.852 5.676 -2.697 1 98.38 81 GLY A CA 1
ATOM 631 C C . GLY A 1 81 ? 10.797 6.613 -3.242 1 98.38 81 GLY A C 1
ATOM 632 O O . GLY A 1 81 ? 9.633 6.555 -2.828 1 98.38 81 GLY A O 1
ATOM 633 N N . ARG A 1 82 ? 11.195 7.469 -4.203 1 98.38 82 ARG A N 1
ATOM 634 C CA . ARG A 1 82 ? 10.273 8.438 -4.789 1 98.38 82 ARG A CA 1
ATOM 635 C C . ARG A 1 82 ? 9.148 7.734 -5.547 1 98.38 82 ARG A C 1
ATOM 637 O O . ARG A 1 82 ? 8.016 8.219 -5.574 1 98.38 82 ARG A O 1
ATOM 644 N N . GLU A 1 83 ? 9.422 6.598 -6.055 1 97.44 83 GLU A N 1
ATOM 645 C CA . GLU A 1 83 ? 8.438 5.879 -6.852 1 97.44 83 GLU A CA 1
ATOM 646 C C . GLU A 1 83 ? 7.395 5.207 -5.957 1 97.44 83 GLU A C 1
ATOM 648 O O . GLU A 1 83 ? 6.355 4.75 -6.445 1 97.44 83 GLU A O 1
ATOM 653 N N . LEU A 1 84 ? 7.613 5.191 -4.645 1 98.5 84 LEU A N 1
ATOM 654 C CA . LEU A 1 84 ? 6.598 4.711 -3.715 1 98.5 84 LEU A CA 1
ATOM 655 C C . LEU A 1 84 ? 5.449 5.711 -3.6 1 98.5 84 LEU A C 1
ATOM 657 O O . LEU A 1 84 ? 4.426 5.414 -2.982 1 98.5 84 LEU A O 1
ATOM 661 N N . ALA A 1 85 ? 5.602 6.902 -4.238 1 98.44 85 ALA A N 1
ATOM 662 C CA . ALA A 1 85 ? 4.516 7.883 -4.273 1 98.44 85 ALA A CA 1
ATOM 663 C C . ALA A 1 85 ? 3.238 7.27 -4.836 1 98.44 85 ALA A C 1
ATOM 665 O O . ALA A 1 85 ? 2.137 7.594 -4.387 1 98.44 85 ALA A O 1
ATOM 666 N N . THR A 1 86 ? 3.383 6.363 -5.762 1 98.06 86 THR A N 1
ATOM 667 C CA . THR A 1 86 ? 2.215 5.734 -6.367 1 98.06 86 THR A CA 1
ATOM 668 C C . THR A 1 86 ? 1.461 4.891 -5.344 1 98.06 86 THR A C 1
ATOM 670 O O . THR A 1 86 ? 0.229 4.875 -5.336 1 98.06 86 THR A O 1
ATOM 673 N N . VAL A 1 87 ? 2.186 4.195 -4.496 1 98.5 87 VAL A N 1
ATOM 674 C CA . VAL A 1 87 ? 1.587 3.381 -3.445 1 98.5 87 VAL A CA 1
ATOM 675 C C . VAL A 1 87 ? 0.91 4.281 -2.414 1 98.5 87 VAL A C 1
ATOM 677 O O . VAL A 1 87 ?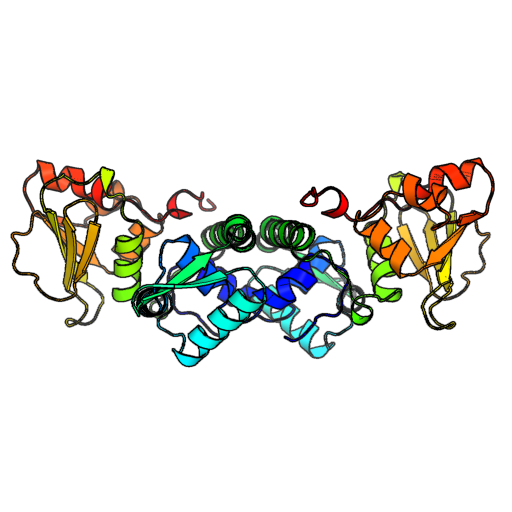 -0.251 4.062 -2.059 1 98.5 87 VAL A O 1
ATOM 680 N N . VAL A 1 88 ? 1.611 5.312 -1.979 1 98.44 88 VAL A N 1
ATOM 681 C CA . VAL A 1 88 ? 1.102 6.238 -0.972 1 98.44 88 VAL A CA 1
ATOM 682 C C . VAL A 1 88 ? -0.148 6.938 -1.5 1 98.44 88 VAL A C 1
ATOM 684 O O . VAL A 1 88 ? -1.145 7.062 -0.784 1 98.44 88 VAL A O 1
ATOM 687 N N . ASP A 1 89 ? -0.104 7.344 -2.756 1 97.81 89 ASP A N 1
ATOM 688 C CA . ASP A 1 89 ? -1.25 8.008 -3.373 1 97.81 89 ASP A CA 1
ATOM 689 C C . ASP A 1 89 ? -2.453 7.07 -3.445 1 97.81 89 ASP A C 1
ATOM 691 O O . ASP A 1 89 ? -3.578 7.473 -3.139 1 97.81 89 ASP A O 1
ATOM 695 N N . ALA A 1 90 ? -2.215 5.832 -3.844 1 98.19 90 ALA A N 1
ATOM 696 C CA . ALA A 1 90 ? -3.299 4.855 -3.93 1 98.19 90 ALA A CA 1
ATOM 697 C C . ALA A 1 90 ? -3.93 4.613 -2.561 1 98.19 90 ALA A C 1
ATOM 699 O O . ALA A 1 90 ? -5.156 4.547 -2.439 1 98.19 90 ALA A O 1
ATOM 700 N N . LEU A 1 91 ? -3.113 4.504 -1.534 1 98.25 91 LEU A N 1
ATOM 701 C CA . LEU A 1 91 ? -3.605 4.332 -0.172 1 98.25 91 LEU A CA 1
ATOM 702 C C . LEU A 1 91 ? -4.441 5.531 0.26 1 98.25 91 LEU A C 1
ATOM 704 O O . LEU A 1 91 ? -5.52 5.367 0.838 1 98.25 91 LEU A O 1
ATOM 708 N N . GLY A 1 92 ? -3.916 6.703 -0.021 1 97.62 92 GLY A N 1
ATOM 709 C CA . GLY A 1 92 ? -4.625 7.926 0.322 1 97.62 92 GLY A CA 1
ATOM 710 C C . GLY A 1 92 ? -5.98 8.031 -0.353 1 97.62 92 GLY A C 1
ATOM 711 O O . GLY A 1 92 ? -6.977 8.375 0.292 1 97.62 92 GLY A O 1
ATOM 712 N N . GLU A 1 93 ? -6.02 7.746 -1.65 1 97.25 93 GLU A N 1
ATOM 713 C CA . GLU A 1 93 ? -7.27 7.797 -2.404 1 97.25 93 GLU A CA 1
ATOM 714 C C . GLU A 1 93 ? -8.289 6.812 -1.843 1 97.25 93 GLU A C 1
ATOM 716 O O . GLU A 1 93 ? -9.461 7.16 -1.664 1 97.25 93 GLU A O 1
ATOM 721 N N . TRP A 1 94 ? -7.863 5.629 -1.564 1 97.81 94 TRP A N 1
ATOM 722 C CA . TRP A 1 94 ? -8.75 4.625 -0.98 1 97.81 94 TRP A CA 1
ATOM 723 C C . TRP A 1 94 ? -9.242 5.066 0.393 1 97.81 94 TRP A C 1
ATOM 725 O O . TRP A 1 94 ? -10.43 4.93 0.708 1 97.81 94 TRP A O 1
ATOM 735 N N . GLY A 1 95 ? -8.352 5.617 1.212 1 96.62 95 GLY A N 1
ATOM 736 C CA . GLY A 1 95 ? -8.711 6.094 2.539 1 96.62 95 GLY A CA 1
ATOM 737 C C . GLY A 1 95 ? -9.75 7.199 2.514 1 96.62 95 GLY A C 1
ATOM 738 O O . GLY A 1 95 ? -10.664 7.219 3.342 1 96.62 95 GLY A O 1
ATOM 739 N N . ILE A 1 96 ? -9.586 8.117 1.576 1 95.25 96 ILE A N 1
ATOM 740 C CA . ILE A 1 96 ? -10.531 9.219 1.433 1 95.25 96 ILE A CA 1
ATOM 741 C C . ILE A 1 96 ? -11.922 8.672 1.104 1 95.25 96 ILE A C 1
ATOM 743 O O . ILE A 1 96 ? -12.922 9.117 1.668 1 95.25 96 ILE A O 1
ATOM 747 N N . ARG A 1 97 ? -11.992 7.668 0.307 1 93.62 97 ARG A N 1
ATOM 748 C CA . ARG A 1 97 ? -13.258 7.164 -0.217 1 93.62 97 ARG A CA 1
ATOM 749 C C . ARG A 1 97 ? -13.945 6.25 0.792 1 93.62 97 ARG A C 1
ATOM 751 O O . ARG A 1 97 ? -15.172 6.285 0.938 1 93.62 97 ARG A O 1
ATOM 758 N N . TRP A 1 98 ? -13.18 5.508 1.606 1 94 98 TRP A N 1
ATOM 759 C CA . TRP A 1 98 ? -13.812 4.395 2.303 1 94 98 TRP A CA 1
ATOM 760 C C . TRP A 1 98 ? -13.609 4.508 3.809 1 94 98 TRP A C 1
ATOM 762 O O . TRP A 1 98 ? -14.242 3.783 4.582 1 94 98 TRP A O 1
ATOM 772 N N . ILE A 1 99 ? -12.742 5.418 4.199 1 92.69 99 ILE A N 1
ATOM 773 C CA . ILE A 1 99 ? -12.562 5.691 5.617 1 92.69 99 ILE A CA 1
ATOM 774 C C . ILE A 1 99 ? -12.578 7.203 5.855 1 92.69 99 ILE A C 1
ATOM 776 O O . ILE A 1 99 ? -11.609 7.766 6.359 1 92.69 99 ILE A O 1
ATOM 780 N N . PRO A 1 100 ? -13.648 7.797 5.559 1 87.19 100 PRO A N 1
ATOM 781 C CA . PRO A 1 100 ? -13.703 9.258 5.629 1 87.19 100 PRO A CA 1
ATOM 782 C C . PRO A 1 100 ? -13.922 9.773 7.047 1 87.19 100 PRO A C 1
ATOM 784 O O . PRO A 1 100 ? -13.602 10.93 7.344 1 87.19 100 PRO A O 1
ATOM 787 N N . GLU A 1 101 ? -14.406 8.984 7.898 1 90.5 101 GLU A N 1
ATOM 788 C CA . GLU A 1 101 ? -14.812 9.453 9.219 1 90.5 101 GLU A CA 1
ATOM 789 C C . GLU A 1 101 ? -13.602 9.688 10.117 1 90.5 101 GLU A C 1
ATOM 791 O O . GLU A 1 101 ? -12.633 8.922 10.078 1 90.5 101 GLU A O 1
ATOM 796 N N . LEU A 1 102 ? -13.719 10.742 10.867 1 94.12 102 LEU A N 1
ATOM 797 C CA . LEU A 1 102 ? -12.695 11.094 11.844 1 94.12 102 LEU A CA 1
ATOM 798 C C . LEU A 1 102 ? -13.234 10.969 13.266 1 94.12 102 LEU A C 1
ATOM 800 O O . LEU A 1 102 ? -14.367 11.359 13.547 1 94.12 102 LEU A O 1
ATOM 804 N N . GLY A 1 103 ? -12.523 10.297 14.094 1 93.06 103 GLY A N 1
ATOM 805 C CA . GLY A 1 103 ? -12.805 10.328 15.523 1 93.06 103 GLY A CA 1
ATOM 806 C C . GLY A 1 103 ? -11.992 11.359 16.266 1 93.06 103 GLY A C 1
ATOM 807 O O . GLY A 1 103 ? -11.039 11.93 15.719 1 93.06 103 GLY A O 1
ATOM 808 N N . ASP A 1 104 ? -12.344 11.633 17.5 1 93.88 104 ASP A N 1
ATOM 809 C CA . ASP A 1 104 ? -11.641 12.602 18.328 1 93.88 104 ASP A CA 1
ATOM 810 C C . ASP A 1 104 ? -10.156 12.258 18.438 1 93.88 104 ASP A C 1
ATOM 812 O O . ASP A 1 104 ? -9.305 13.148 18.484 1 93.88 104 ASP A O 1
ATOM 816 N N . GLU A 1 105 ? -9.898 11.031 18.438 1 93.62 105 GLU A N 1
ATOM 817 C CA . GLU A 1 105 ? -8.523 10.57 18.625 1 93.62 105 GLU A CA 1
ATOM 818 C C . GLU A 1 105 ? -7.66 10.898 17.406 1 93.62 105 GLU A C 1
ATOM 820 O O . GLU A 1 105 ? -6.43 10.867 17.484 1 93.62 105 GLU A O 1
ATOM 825 N N . ASP A 1 106 ? -8.328 11.164 16.297 1 96.19 106 ASP A N 1
ATOM 826 C CA . ASP A 1 106 ? -7.609 11.43 15.055 1 96.19 106 ASP A CA 1
ATOM 827 C C . ASP A 1 106 ? -7.191 12.898 14.969 1 96.19 106 ASP A C 1
ATOM 829 O O . ASP A 1 106 ? -6.387 13.273 14.117 1 96.19 106 ASP A O 1
ATOM 833 N N . LEU A 1 107 ? -7.754 13.711 15.852 1 97.06 107 LEU A N 1
ATOM 834 C CA . LEU A 1 107 ? -7.562 15.148 15.766 1 97.06 107 LEU A CA 1
ATOM 835 C C . LEU A 1 107 ? -6.395 15.602 16.641 1 97.06 107 LEU A C 1
ATOM 837 O O . LEU A 1 107 ? -6.375 15.328 17.844 1 97.06 107 LEU A O 1
ATOM 841 N N . ASP A 1 108 ? -5.438 16.188 16.047 1 96.88 108 ASP A N 1
ATOM 842 C CA . ASP A 1 108 ? -4.254 16.734 16.703 1 96.88 108 ASP A CA 1
ATOM 843 C C . ASP A 1 108 ? -3.834 18.047 16.062 1 96.88 108 ASP A C 1
ATOM 845 O O . ASP A 1 108 ? -3.357 18.062 14.922 1 96.88 108 ASP A O 1
ATOM 849 N N . PRO A 1 109 ? -3.971 19.141 16.766 1 97.56 109 PRO A N 1
ATOM 850 C CA . PRO A 1 109 ? -3.65 20.438 16.141 1 97.56 109 PRO A CA 1
ATOM 851 C C . PRO A 1 109 ? -2.18 20.562 15.758 1 97.56 109 PRO A C 1
ATOM 853 O O . PRO A 1 109 ? -1.853 21.203 14.758 1 97.56 109 PRO A O 1
ATOM 856 N N . HIS A 1 110 ? -1.276 19.938 16.531 1 96.94 110 HIS A N 1
ATOM 857 C CA . HIS A 1 110 ? 0.137 19.969 16.172 1 96.94 110 HIS A CA 1
ATOM 858 C C . HIS A 1 110 ? 0.38 19.297 14.82 1 96.94 110 HIS A C 1
ATOM 860 O O . HIS A 1 110 ? 1.091 19.844 13.977 1 96.94 110 HIS A O 1
ATOM 866 N N . LEU A 1 111 ? -0.222 18.141 14.641 1 96.94 111 LEU A N 1
ATOM 867 C CA . LEU A 1 111 ? -0.059 17.406 13.391 1 96.94 111 LEU A CA 1
ATOM 868 C C . LEU A 1 111 ? -0.677 18.172 12.227 1 96.94 111 LEU A C 1
ATOM 870 O O . LEU A 1 111 ? -0.099 18.234 11.141 1 96.94 111 LEU A O 1
ATOM 874 N N . LEU A 1 112 ? -1.846 18.734 12.461 1 97.88 112 LEU A N 1
ATOM 875 C CA . LEU A 1 112 ? -2.518 19.484 11.414 1 97.88 112 LEU A CA 1
ATOM 876 C C . LEU A 1 112 ? -1.679 20.672 10.984 1 97.88 112 LEU A C 1
ATOM 878 O O . LEU A 1 112 ? -1.428 20.875 9.789 1 97.88 112 LEU A O 1
ATOM 882 N N . MET A 1 113 ? -1.197 21.453 11.938 1 98 113 MET A N 1
ATOM 883 C CA . MET A 1 113 ? -0.43 22.656 11.641 1 98 113 MET A CA 1
ATOM 884 C C . MET A 1 113 ? 0.901 22.312 10.984 1 98 113 MET A C 1
ATOM 886 O O . MET A 1 113 ? 1.37 23.031 10.102 1 98 113 MET A O 1
ATOM 890 N N . TRP A 1 114 ? 1.436 21.203 11.43 1 97.31 114 TRP A N 1
ATOM 891 C CA . TRP A 1 114 ? 2.664 20.719 10.797 1 97.31 114 TRP A CA 1
ATOM 892 C C . TRP A 1 114 ? 2.424 20.375 9.328 1 97.31 114 TRP A C 1
ATOM 894 O O . TRP A 1 114 ? 3.211 20.75 8.461 1 97.31 114 TRP A O 1
ATOM 904 N N . ASP A 1 115 ? 1.339 19.625 9.062 1 97.19 115 ASP A N 1
ATOM 905 C CA . ASP A 1 115 ? 1 19.234 7.691 1 97.19 115 ASP A CA 1
ATOM 906 C C . ASP A 1 115 ? 0.801 20.469 6.816 1 97.19 115 ASP A C 1
ATOM 908 O O . ASP A 1 115 ? 1.312 20.531 5.695 1 97.19 115 ASP A O 1
ATOM 912 N N . ILE A 1 116 ? 0.123 21.438 7.336 1 97.44 116 ILE A N 1
ATOM 913 C CA . ILE A 1 116 ? -0.119 22.688 6.617 1 97.44 116 ILE A CA 1
ATOM 914 C C . ILE A 1 116 ? 1.209 23.391 6.344 1 97.44 116 ILE A C 1
ATOM 916 O O . ILE A 1 116 ? 1.489 23.781 5.203 1 97.44 116 ILE A O 1
ATOM 920 N N . ARG A 1 117 ? 2.068 23.484 7.324 1 97.38 117 ARG A N 1
ATOM 921 C CA . ARG A 1 117 ? 3.354 24.156 7.199 1 97.38 117 ARG A CA 1
ATOM 922 C C . ARG A 1 117 ? 4.188 23.562 6.078 1 97.38 117 ARG A C 1
ATOM 924 O O . ARG A 1 117 ? 4.781 24.281 5.277 1 97.38 117 ARG A O 1
ATOM 931 N N . ARG A 1 118 ? 4.195 22.25 5.934 1 93.69 118 ARG A N 1
ATOM 932 C CA . ARG A 1 118 ? 5.117 21.594 5.016 1 93.69 118 ARG A CA 1
ATOM 933 C C . ARG A 1 118 ? 4.598 21.656 3.582 1 93.69 118 ARG A C 1
ATOM 935 O O . ARG A 1 118 ? 5.367 21.516 2.631 1 93.69 118 ARG A O 1
ATOM 942 N N . THR A 1 119 ? 3.25 21.875 3.451 1 93 119 THR A N 1
ATOM 943 C CA . THR A 1 119 ? 2.729 21.688 2.102 1 93 119 THR A CA 1
ATOM 944 C C . THR A 1 119 ? 1.983 22.938 1.64 1 93 119 THR A C 1
ATOM 946 O O . THR A 1 119 ? 1.428 22.969 0.54 1 93 119 THR A O 1
ATOM 949 N N . VAL A 1 120 ? 1.922 23.984 2.496 1 95.19 120 VAL A N 1
ATOM 950 C CA . VAL A 1 120 ? 1.237 25.219 2.15 1 95.19 120 VAL A CA 1
ATOM 951 C C . VAL A 1 120 ? 1.837 25.797 0.873 1 95.19 120 VAL A C 1
ATOM 953 O O . VAL A 1 120 ? 3.055 25.766 0.677 1 95.19 120 VAL A O 1
ATOM 956 N N . PRO A 1 121 ? 0.983 26.328 -0.078 1 96 121 PRO A N 1
ATOM 957 C CA . PRO A 1 121 ? 1.504 26.906 -1.317 1 96 121 PRO A CA 1
ATOM 958 C C . PRO A 1 121 ? 2.166 28.266 -1.1 1 96 121 PRO A C 1
ATOM 960 O O . PRO A 1 121 ? 1.541 29.297 -1.323 1 96 121 PRO A O 1
ATOM 963 N N . ILE A 1 122 ? 3.371 28.281 -0.972 1 96.06 122 ILE A N 1
ATOM 964 C CA . ILE A 1 122 ? 4.152 29.453 -0.599 1 96.06 122 ILE A CA 1
ATOM 965 C C . ILE A 1 122 ? 4.008 30.531 -1.672 1 96.06 122 ILE A C 1
ATOM 967 O O . ILE A 1 122 ? 3.973 31.734 -1.362 1 96.06 122 ILE A O 1
ATOM 971 N N . ASP A 1 123 ? 3.832 30.109 -2.898 1 95.69 123 ASP A N 1
ATOM 972 C CA . ASP A 1 123 ? 3.789 31.047 -4.02 1 95.69 123 ASP A CA 1
ATOM 973 C C . ASP A 1 123 ? 2.502 31.875 -4 1 95.69 123 ASP A C 1
ATOM 975 O O . ASP A 1 123 ? 2.416 32.906 -4.648 1 95.69 123 ASP A O 1
ATOM 979 N N . ALA A 1 124 ? 1.505 31.391 -3.301 1 95.94 124 ALA A N 1
ATOM 980 C CA . ALA A 1 124 ? 0.234 32.125 -3.209 1 95.94 124 ALA A CA 1
ATOM 981 C C . ALA A 1 124 ? 0.299 33.219 -2.156 1 95.94 124 ALA A C 1
ATOM 983 O O . ALA A 1 124 ? -0.572 34.094 -2.107 1 95.94 124 ALA A O 1
ATOM 984 N N . TRP A 1 125 ? 1.311 33.219 -1.339 1 96.81 125 TRP A N 1
ATOM 985 C CA . TRP A 1 125 ? 1.463 34.188 -0.258 1 96.81 125 TRP A CA 1
ATOM 986 C C . TRP A 1 125 ? 2.17 35.438 -0.75 1 96.81 125 TRP A C 1
ATOM 988 O O . TRP A 1 125 ? 2.922 35.406 -1.727 1 96.81 125 TRP A O 1
ATOM 998 N N . PRO A 1 126 ? 1.985 36.562 -0.054 1 94.94 126 PRO A N 1
ATOM 999 C CA . PRO A 1 126 ? 2.766 37.75 -0.373 1 94.94 126 PRO A CA 1
ATOM 1000 C C . PRO A 1 126 ? 4.266 37.531 -0.183 1 94.94 126 PRO A C 1
ATOM 1002 O O . PRO A 1 126 ? 4.68 36.688 0.597 1 94.94 126 PRO A O 1
ATOM 1005 N N . ARG A 1 127 ? 5.02 38.344 -0.843 1 93 127 ARG A N 1
ATOM 1006 C CA . ARG A 1 127 ? 6.469 38.25 -0.705 1 93 127 ARG A CA 1
ATOM 1007 C C . ARG A 1 127 ? 6.914 38.781 0.66 1 93 127 ARG A C 1
ATOM 1009 O O . ARG A 1 127 ? 7.898 38.281 1.221 1 93 127 ARG A O 1
ATOM 1016 N N . ALA A 1 128 ? 6.176 39.688 1.192 1 94.75 128 ALA A N 1
ATOM 1017 C CA . ALA A 1 128 ? 6.469 40.219 2.521 1 94.75 128 ALA A CA 1
ATOM 1018 C C . ALA A 1 128 ? 6.109 39.219 3.607 1 94.75 128 ALA A C 1
ATOM 1020 O O . ALA A 1 128 ? 5.277 38.344 3.389 1 94.75 128 ALA A O 1
ATOM 1021 N N . ARG A 1 129 ? 6.793 39.344 4.699 1 96.88 129 ARG A N 1
ATOM 1022 C CA . ARG A 1 129 ? 6.445 38.5 5.836 1 96.88 129 ARG A CA 1
ATOM 1023 C C . ARG A 1 129 ? 4.957 38.594 6.16 1 96.88 129 ARG A C 1
ATOM 1025 O O . ARG A 1 129 ? 4.43 39.688 6.328 1 96.88 129 ARG A O 1
ATOM 1032 N N . THR A 1 130 ? 4.32 37.531 6.152 1 98 130 THR A N 1
ATOM 1033 C CA . THR A 1 130 ? 2.893 37.469 6.441 1 98 130 THR A CA 1
ATOM 1034 C C . THR A 1 130 ? 2.613 36.438 7.531 1 98 130 THR A C 1
ATOM 1036 O O . THR A 1 130 ? 3.145 35.312 7.488 1 98 130 THR A O 1
ATOM 1039 N N . VAL A 1 131 ? 1.82 36.844 8.547 1 98.44 131 VAL A N 1
ATOM 1040 C CA . VAL A 1 131 ? 1.501 35.969 9.672 1 98.44 131 VAL A CA 1
ATOM 1041 C C . VAL A 1 131 ? -0.009 35.75 9.742 1 98.44 131 VAL A C 1
ATOM 1043 O O . VAL A 1 131 ? -0.779 36.719 9.727 1 98.44 131 VAL A O 1
ATOM 1046 N N . LEU A 1 132 ? -0.433 34.531 9.789 1 98.56 132 LEU A N 1
ATOM 1047 C CA . LEU A 1 132 ? -1.809 34.156 10.094 1 98.56 132 LEU A CA 1
ATOM 1048 C C . LEU A 1 132 ? -1.911 33.562 11.5 1 98.56 132 LEU A C 1
ATOM 1050 O O . LEU A 1 132 ? -1.125 32.688 11.875 1 98.56 132 LEU A O 1
ATOM 1054 N N . ALA A 1 133 ? -2.797 34.094 12.266 1 98.75 133 ALA A N 1
ATOM 1055 C CA . ALA A 1 133 ? -3.088 33.5 13.578 1 98.75 133 ALA A CA 1
ATOM 1056 C C . ALA A 1 133 ? -4.301 32.594 13.516 1 98.75 133 ALA A C 1
ATOM 1058 O O . ALA A 1 133 ? -5.242 32.844 12.758 1 98.75 133 ALA A O 1
ATOM 1059 N N . PHE A 1 134 ? -4.262 31.5 14.289 1 98.88 134 PHE A N 1
ATOM 1060 C CA . PHE A 1 134 ? -5.363 30.547 14.398 1 98.88 134 PHE A CA 1
ATOM 1061 C C . PHE A 1 134 ? -5.863 30.469 15.844 1 98.88 134 PHE A C 1
ATOM 1063 O O . PHE A 1 134 ? -5.062 30.438 16.781 1 98.88 134 PHE A O 1
ATOM 1070 N N . ARG A 1 135 ? -7.121 30.562 15.992 1 98.75 135 ARG A N 1
ATOM 1071 C CA . ARG A 1 135 ? -7.82 30.25 17.234 1 98.75 135 ARG A CA 1
ATOM 1072 C C . ARG A 1 135 ? -8.742 29.047 17.062 1 98.75 135 ARG A C 1
ATOM 1074 O O . ARG A 1 135 ? -9.789 29.141 16.422 1 98.75 135 ARG A O 1
ATOM 1081 N N . LEU A 1 136 ? -8.336 27.969 17.656 1 98.62 136 LEU A N 1
ATOM 1082 C CA . LEU A 1 136 ? -9.023 26.703 17.453 1 98.62 136 LEU A CA 1
ATOM 1083 C C . LEU A 1 136 ? -9.906 26.359 18.641 1 98.62 136 LEU A C 1
ATOM 1085 O O . LEU A 1 136 ? -9.453 26.391 19.781 1 98.62 136 LEU A O 1
ATOM 1089 N N . ALA A 1 137 ? -11.141 26.062 18.391 1 97.56 137 ALA A N 1
ATOM 1090 C CA . ALA A 1 137 ? -12.047 25.516 19.391 1 97.56 137 ALA A CA 1
ATOM 1091 C C . ALA A 1 137 ? -12.008 23.984 19.375 1 97.56 137 ALA A C 1
ATOM 1093 O O . ALA A 1 137 ? -11.516 23.375 18.422 1 97.56 137 ALA A O 1
ATOM 1094 N N . GLY A 1 138 ? -12.453 23.375 20.469 1 95.75 138 GLY A N 1
ATOM 1095 C CA . GLY A 1 138 ? -12.539 21.922 20.547 1 95.75 138 GLY A CA 1
ATOM 1096 C C . GLY A 1 138 ? -11.258 21.266 21.031 1 95.75 138 GLY A C 1
ATOM 1097 O O . GLY A 1 138 ? -11.047 20.078 20.828 1 95.75 138 GLY A O 1
ATOM 1098 N N . VAL A 1 139 ? -10.328 22.031 21.484 1 96.19 139 VAL A N 1
ATOM 1099 C CA . VAL A 1 139 ? -9.062 21.531 22 1 96.19 139 VAL A CA 1
ATOM 1100 C C . VAL A 1 139 ? -8.75 22.203 23.344 1 96.19 139 VAL A C 1
ATOM 1102 O O . VAL A 1 139 ? -9.422 23.172 23.734 1 96.19 139 VAL A O 1
ATOM 1105 N N . ALA A 1 140 ? -7.789 21.688 24.078 1 95.31 140 ALA A N 1
ATOM 1106 C CA . ALA A 1 140 ? -7.336 22.312 25.312 1 95.31 140 ALA A CA 1
ATOM 1107 C C . ALA A 1 140 ? -6.789 23.719 25.062 1 95.31 140 ALA A C 1
ATOM 1109 O O . ALA A 1 140 ? -6.18 23.969 24.016 1 95.31 140 ALA A O 1
ATOM 1110 N N . PRO A 1 141 ? -6.926 24.609 25.969 1 95.25 141 PRO A N 1
ATOM 1111 C CA . PRO A 1 141 ? -6.492 26 25.797 1 95.25 141 PRO A CA 1
ATOM 1112 C C . PRO A 1 141 ? -5.023 26.125 25.406 1 95.25 141 PRO A C 1
ATOM 1114 O O . PRO A 1 141 ? -4.672 26.969 24.578 1 95.25 141 PRO A O 1
ATOM 1117 N N . LYS A 1 142 ? -4.207 25.266 25.922 1 94.56 142 LYS A N 1
ATOM 1118 C CA . LYS A 1 142 ? -2.771 25.328 25.656 1 94.56 142 LYS A CA 1
ATOM 1119 C C . LYS A 1 142 ? -2.471 25 24.203 1 94.56 142 LYS A C 1
ATOM 1121 O O . LYS A 1 142 ? -1.407 25.344 23.688 1 94.56 142 LYS A O 1
ATOM 1126 N N . ALA A 1 143 ? -3.43 24.312 23.5 1 96.5 143 ALA A N 1
ATOM 1127 C CA . ALA A 1 143 ? -3.227 23.891 22.125 1 96.5 143 ALA A CA 1
ATOM 1128 C C . ALA A 1 143 ? -4.152 24.656 21.172 1 96.5 143 ALA A C 1
ATOM 1130 O O . ALA A 1 143 ? -4.32 24.266 20.016 1 96.5 143 ALA A O 1
ATOM 1131 N N . ALA A 1 144 ? -4.738 25.766 21.641 1 97.94 144 ALA A N 1
ATOM 1132 C CA . ALA A 1 144 ? -5.82 26.422 20.922 1 97.94 144 ALA A CA 1
ATOM 1133 C C . ALA A 1 144 ? -5.281 27.547 20.031 1 97.94 144 ALA A C 1
ATOM 1135 O O . ALA A 1 144 ? -5.992 28.062 19.172 1 97.94 144 ALA A O 1
ATOM 1136 N N . ARG A 1 145 ? -4.027 27.938 20.266 1 98.62 145 ARG A N 1
ATOM 1137 C CA . ARG A 1 145 ? -3.488 29.078 19.531 1 98.62 145 ARG A CA 1
ATOM 1138 C C . ARG A 1 145 ? -2.271 28.688 18.703 1 98.62 145 ARG A C 1
ATOM 1140 O O . ARG A 1 145 ? -1.365 28.016 19.219 1 98.62 145 ARG A O 1
ATOM 1147 N N . TRP A 1 146 ? -2.303 29.062 17.453 1 98.69 146 TRP A N 1
ATOM 1148 C CA . TRP A 1 146 ? -1.212 28.781 16.531 1 98.69 146 TRP A CA 1
ATOM 1149 C C . TRP A 1 146 ? -0.941 29.984 15.617 1 98.69 146 TRP A C 1
ATOM 1151 O O . TRP A 1 146 ? -1.806 30.844 15.445 1 98.69 146 TRP A O 1
ATOM 1161 N N . TRP A 1 147 ? 0.277 30.094 15.117 1 98.75 147 TRP A N 1
ATOM 1162 C CA . TRP A 1 147 ? 0.664 31.094 14.125 1 98.75 147 TRP A CA 1
ATOM 1163 C C . TRP A 1 147 ? 1.41 30.453 12.961 1 98.75 147 TRP A C 1
ATOM 1165 O O . TRP A 1 147 ? 2.295 29.609 13.172 1 98.75 147 TRP A O 1
ATOM 1175 N N . LEU A 1 148 ? 0.999 30.656 11.789 1 98.56 148 LEU A N 1
ATOM 1176 C CA . LEU A 1 148 ? 1.703 30.297 10.562 1 98.56 148 LEU A CA 1
ATOM 1177 C C . LEU A 1 148 ? 2.355 31.516 9.93 1 98.56 148 LEU A C 1
ATOM 1179 O O . LEU A 1 148 ? 1.686 32.531 9.68 1 98.56 148 LEU A O 1
ATOM 1183 N N . LEU A 1 149 ? 3.645 31.484 9.789 1 97.81 149 LEU A N 1
ATOM 1184 C CA . LEU A 1 149 ? 4.422 32.594 9.242 1 97.81 149 LEU A CA 1
ATOM 1185 C C . LEU A 1 149 ? 5.078 32.188 7.926 1 97.81 149 LEU A C 1
ATOM 1187 O O . LEU A 1 149 ? 5.699 31.141 7.828 1 97.81 149 LEU A O 1
ATOM 1191 N N . VAL A 1 150 ? 4.898 32.969 6.871 1 97.81 150 VAL A N 1
ATOM 1192 C CA . VAL A 1 150 ? 5.59 32.781 5.602 1 97.81 150 VAL A CA 1
ATOM 1193 C C . VAL A 1 150 ? 6.453 34 5.285 1 97.81 150 VAL A C 1
ATOM 1195 O O . VAL A 1 150 ? 5.961 35.125 5.27 1 97.81 150 VAL A O 1
ATOM 1198 N N . SER A 1 151 ? 7.711 33.75 5.211 1 95.38 151 SER A N 1
ATOM 1199 C CA . SER A 1 151 ? 8.68 34.812 4.906 1 95.38 151 SER A CA 1
ATOM 1200 C C . SER A 1 151 ? 9.82 34.281 4.047 1 95.38 151 SER A C 1
ATOM 1202 O O . SER A 1 151 ? 10.359 33.188 4.32 1 95.38 151 SER A O 1
ATOM 1204 N N . GLU A 1 152 ? 10.164 35.062 2.939 1 92.5 152 GLU A N 1
ATOM 1205 C CA . GLU A 1 152 ? 11.32 34.719 2.104 1 92.5 152 GLU A CA 1
ATOM 1206 C C . GLU A 1 152 ? 11.227 33.312 1.559 1 92.5 152 GLU A C 1
ATOM 1208 O O . GLU A 1 152 ? 12.195 32.562 1.606 1 92.5 152 GLU A O 1
ATOM 1213 N N . GLY A 1 153 ? 10.023 32.906 1.301 1 91.56 153 GLY A N 1
ATOM 1214 C CA . GLY A 1 153 ? 9.812 31.625 0.627 1 91.56 153 GLY A CA 1
ATOM 1215 C C . GLY A 1 153 ? 9.789 30.453 1.578 1 91.56 153 GLY A C 1
ATOM 1216 O O . GLY A 1 153 ? 9.867 29.297 1.146 1 91.56 153 GLY A O 1
ATOM 1217 N N . GLU A 1 154 ? 9.695 30.734 2.85 1 94.81 154 GLU A N 1
ATOM 1218 C CA . GLU A 1 154 ? 9.672 29.656 3.842 1 94.81 154 GLU A CA 1
ATOM 1219 C C . GLU A 1 154 ? 8.484 29.797 4.789 1 94.81 154 GLU A C 1
ATOM 1221 O O . GLU A 1 154 ? 8.117 30.922 5.156 1 94.81 154 GLU A O 1
ATOM 1226 N N . ALA A 1 155 ? 7.965 28.688 5.172 1 97.06 155 ALA A N 1
ATOM 1227 C CA . ALA A 1 155 ? 6.863 28.672 6.137 1 97.06 155 ALA A CA 1
ATOM 1228 C C . ALA A 1 155 ? 7.332 28.141 7.492 1 97.06 155 ALA A C 1
ATOM 1230 O O . ALA A 1 155 ? 8.141 27.219 7.559 1 97.06 155 ALA A O 1
ATOM 1231 N N . ASP A 1 156 ? 6.82 28.75 8.477 1 96.62 156 ASP A N 1
ATOM 1232 C CA . ASP A 1 156 ? 7.039 28.281 9.844 1 96.62 156 ASP A CA 1
ATOM 1233 C C . ASP A 1 156 ? 5.734 28.281 10.633 1 96.62 156 ASP A C 1
ATOM 1235 O O . ASP A 1 156 ? 4.789 28.984 10.289 1 96.62 156 ASP A O 1
ATOM 1239 N N . VAL A 1 157 ? 5.672 27.422 11.656 1 97.75 157 VAL A N 1
ATOM 1240 C CA . VAL A 1 157 ? 4.496 27.344 12.508 1 97.75 157 VAL A CA 1
ATOM 1241 C C . VAL A 1 157 ? 4.914 27.391 13.977 1 97.75 157 VAL A C 1
ATOM 1243 O O . VAL A 1 157 ? 5.941 26.828 14.352 1 97.75 157 VAL A O 1
ATOM 1246 N N . CYS A 1 158 ? 4.113 28.188 14.742 1 97.06 158 CYS A N 1
ATOM 1247 C CA . CYS A 1 158 ? 4.41 28.344 16.156 1 97.06 158 CYS A CA 1
ATOM 1248 C C . CYS A 1 158 ? 3.154 28.156 17 1 97.06 158 CYS A C 1
ATOM 1250 O O . CYS A 1 158 ? 2.053 28.5 16.578 1 97.06 158 CYS A O 1
ATOM 1252 N N . ASP A 1 159 ? 3.361 27.625 18.188 1 97.25 159 ASP A N 1
ATOM 1253 C CA . ASP A 1 159 ? 2.279 27.547 19.172 1 97.25 159 ASP A CA 1
ATOM 1254 C C . ASP A 1 159 ? 2.443 28.609 20.25 1 97.25 159 ASP A C 1
ATOM 1256 O O . ASP A 1 159 ? 1.908 28.469 21.359 1 97.25 159 ASP A O 1
ATOM 1260 N N . PHE A 1 160 ? 3.283 29.562 20 1 96.38 160 PHE A N 1
ATOM 1261 C CA . PHE A 1 160 ? 3.461 30.781 20.781 1 96.38 160 PHE A CA 1
ATOM 1262 C C . PHE A 1 160 ? 3.488 32 19.891 1 96.38 160 PHE A C 1
ATOM 1264 O O . PHE A 1 160 ? 3.801 31.906 18.703 1 96.38 160 PHE A O 1
ATOM 1271 N N . ASP A 1 161 ? 3.207 33.156 20.469 1 96.38 161 ASP A N 1
ATOM 1272 C CA . ASP A 1 161 ? 3.17 34.406 19.703 1 96.38 161 ASP A CA 1
ATOM 1273 C C . ASP A 1 161 ? 4.57 34.812 19.25 1 96.38 161 ASP A C 1
ATOM 1275 O O . ASP A 1 161 ? 5.43 35.125 20.078 1 96.38 161 ASP A O 1
ATOM 1279 N N . PRO A 1 162 ? 4.789 34.812 17.938 1 95.25 162 PRO A N 1
ATOM 1280 C CA . PRO A 1 162 ? 6.121 35.188 17.453 1 95.25 162 PRO A CA 1
ATOM 1281 C C . PRO A 1 162 ? 6.41 36.656 17.578 1 95.25 162 PRO A C 1
ATOM 1283 O O . PRO A 1 162 ? 7.555 37.094 17.391 1 95.25 162 PRO A O 1
ATOM 1286 N N . GLY A 1 163 ? 5.348 37.469 17.797 1 96.56 163 GLY A N 1
ATOM 1287 C CA . GLY A 1 163 ? 5.559 38.875 18.062 1 96.56 163 GLY A CA 1
ATOM 1288 C C . GLY A 1 163 ? 5.477 39.75 16.828 1 96.56 163 GLY A C 1
ATOM 1289 O O . GLY A 1 163 ? 5.883 40.906 16.844 1 96.56 163 GLY A O 1
ATOM 1290 N N . TYR A 1 164 ? 5.055 39.219 15.773 1 96.75 164 TYR A N 1
ATOM 1291 C CA . TYR A 1 164 ? 4.883 39.969 14.539 1 96.75 164 TYR A CA 1
ATOM 1292 C C . TYR A 1 164 ? 3.434 40.406 14.367 1 96.75 164 TYR A C 1
ATOM 1294 O O . TYR A 1 164 ? 2.537 39.875 15.031 1 96.75 164 TYR A O 1
ATOM 1302 N N . GLN A 1 165 ? 3.244 41.438 13.531 1 97 165 GLN A N 1
ATOM 1303 C CA . GLN A 1 165 ? 1.886 41.844 13.203 1 97 165 GLN A CA 1
ATOM 1304 C C . GLN A 1 165 ? 1.123 40.75 12.484 1 97 165 GLN A C 1
ATOM 1306 O O . GLN A 1 165 ? 1.626 40.156 11.516 1 97 165 GLN A O 1
ATOM 1311 N N . VAL A 1 166 ? -0.015 40.469 12.969 1 98.19 166 VAL A N 1
ATOM 1312 C CA . VAL A 1 166 ? -0.866 39.438 12.391 1 98.19 166 VAL A CA 1
ATOM 1313 C C . VAL A 1 166 ? -1.703 40.031 11.258 1 98.19 166 VAL A C 1
ATOM 1315 O O . VAL A 1 166 ? -2.398 41.031 11.445 1 98.19 166 VAL A O 1
ATOM 1318 N N . ALA A 1 167 ? -1.572 39.406 10.109 1 98.25 167 ALA A N 1
ATOM 1319 C CA . ALA A 1 167 ? -2.324 39.875 8.945 1 98.25 167 ALA A CA 1
ATOM 1320 C C . ALA A 1 167 ? -3.809 39.531 9.086 1 98.25 167 ALA A C 1
ATOM 1322 O O . ALA A 1 167 ? -4.664 40.344 8.695 1 98.25 167 ALA A O 1
ATOM 1323 N N . ALA A 1 168 ? -4.105 38.375 9.57 1 98.44 168 ALA A N 1
ATOM 1324 C CA . ALA A 1 168 ? -5.48 37.938 9.805 1 98.44 168 ALA A CA 1
ATOM 1325 C C . ALA A 1 168 ? -5.531 36.812 10.852 1 98.44 168 ALA A C 1
ATOM 1327 O O . ALA A 1 168 ? -4.527 36.156 11.102 1 98.44 168 ALA A O 1
ATOM 1328 N N . THR A 1 169 ? -6.633 36.688 11.484 1 98.75 169 THR A N 1
ATOM 1329 C CA . THR A 1 169 ? -6.883 35.625 12.453 1 98.75 169 THR A CA 1
ATOM 1330 C C . THR A 1 169 ? -7.992 34.719 11.961 1 98.75 169 THR A C 1
ATOM 1332 O O . THR A 1 169 ? -9.086 35.156 11.609 1 98.75 169 THR A O 1
ATOM 1335 N N . VAL A 1 170 ? -7.691 33.438 11.883 1 98.75 170 VAL A N 1
ATOM 1336 C CA . VAL A 1 170 ? -8.664 32.406 11.523 1 98.75 170 VAL A CA 1
ATOM 1337 C C . VAL A 1 170 ? -9.242 31.781 12.781 1 98.75 170 VAL A C 1
ATOM 1339 O O . VAL A 1 170 ? -8.516 31.188 13.578 1 98.75 170 VAL A O 1
ATOM 1342 N N . GLU A 1 171 ? -10.508 31.891 12.977 1 98.62 171 GLU A N 1
ATOM 1343 C CA . GLU A 1 171 ? -11.203 31.297 14.109 1 98.62 171 GLU A CA 1
ATOM 1344 C C . GLU A 1 171 ? -12.102 30.156 13.656 1 98.62 171 GLU A C 1
ATOM 1346 O O . GLU A 1 171 ? -13 30.344 12.836 1 98.62 171 GLU A O 1
ATOM 1351 N N . THR A 1 172 ? -11.891 29 14.148 1 98.44 172 THR A N 1
ATOM 1352 C CA . THR A 1 172 ? -12.625 27.797 13.758 1 98.44 172 THR A CA 1
ATOM 1353 C C . THR A 1 172 ? -12.398 26.672 14.766 1 98.44 172 THR A C 1
ATOM 1355 O O . THR A 1 172 ? -11.703 26.875 15.773 1 98.44 172 THR A O 1
ATOM 1358 N N . SER A 1 173 ? -13.047 25.578 14.609 1 98.06 173 SER A N 1
ATOM 1359 C CA . SER A 1 173 ? -12.766 24.406 15.422 1 98.06 173 SER A CA 1
ATOM 1360 C C . SER A 1 173 ? -11.672 23.547 14.789 1 98.06 173 SER A C 1
ATOM 1362 O O . SER A 1 173 ? -11.445 23.609 13.578 1 98.06 173 SER A O 1
ATOM 1364 N N . LEU A 1 174 ? -10.984 22.766 15.625 1 98.38 174 LEU A N 1
ATOM 1365 C CA . LEU A 1 174 ? -9.984 21.828 15.102 1 98.38 174 LEU A CA 1
ATOM 1366 C C . LEU A 1 174 ? -10.609 20.891 14.078 1 98.38 174 LEU A C 1
ATOM 1368 O O . LEU A 1 174 ? -10.016 20.641 13.023 1 98.38 174 LEU A O 1
ATOM 1372 N N . LEU A 1 175 ? -11.789 20.406 14.398 1 97.56 175 LEU A N 1
ATOM 1373 C CA . LEU A 1 175 ? -12.469 19.5 13.484 1 97.56 175 LEU A CA 1
ATOM 1374 C C . LEU A 1 175 ? -12.734 20.172 12.141 1 97.56 175 LEU A C 1
ATOM 1376 O O . LEU A 1 175 ? -12.414 19.609 11.094 1 97.56 175 LEU A O 1
ATOM 1380 N N . THR A 1 176 ? -13.234 21.359 12.156 1 97.56 176 THR A N 1
ATOM 1381 C CA . THR A 1 176 ? -13.578 22.062 10.922 1 97.56 176 THR A CA 1
ATOM 1382 C C . THR A 1 176 ? -12.328 22.344 10.102 1 97.56 176 THR A C 1
ATOM 1384 O O . THR A 1 176 ? -12.312 22.125 8.883 1 97.56 176 THR A O 1
ATOM 1387 N N . LEU A 1 177 ? -11.266 22.844 10.758 1 98.25 177 LEU A N 1
ATOM 1388 C CA . LEU A 1 177 ? -10.039 23.125 10.023 1 98.25 177 LEU A CA 1
ATOM 1389 C C . LEU A 1 177 ? -9.461 21.844 9.414 1 98.25 177 LEU A C 1
ATOM 1391 O O . LEU A 1 177 ? -8.953 21.859 8.289 1 98.25 177 LEU A O 1
ATOM 1395 N N . THR A 1 178 ? -9.555 20.719 10.148 1 98.06 178 THR A N 1
ATOM 1396 C CA . THR A 1 178 ? -9.086 19.422 9.641 1 98.06 178 THR A CA 1
ATOM 1397 C C . THR A 1 178 ? -9.906 19 8.43 1 98.06 178 THR A C 1
ATOM 1399 O O . THR A 1 178 ? -9.344 18.562 7.422 1 98.06 178 THR A O 1
ATOM 1402 N N . GLN A 1 179 ? -11.203 19.156 8.508 1 96.69 179 GLN A N 1
ATOM 1403 C CA . GLN A 1 179 ? -12.086 18.812 7.406 1 96.69 179 GLN A CA 1
ATOM 1404 C C . GLN A 1 179 ? -11.82 19.688 6.184 1 96.69 179 GLN A C 1
ATOM 1406 O O . GLN A 1 179 ? -11.867 19.203 5.047 1 96.69 179 GLN A O 1
ATOM 1411 N N . LEU A 1 180 ? -11.562 20.938 6.426 1 96.81 180 LEU A N 1
ATOM 1412 C CA . LEU A 1 180 ? -11.195 21.828 5.34 1 96.81 180 LEU A CA 1
ATOM 1413 C C . LEU A 1 180 ? -9.891 21.391 4.68 1 96.81 180 LEU A C 1
ATOM 1415 O O . LEU A 1 180 ? -9.812 21.281 3.453 1 96.81 180 LEU A O 1
ATOM 1419 N N . TRP A 1 181 ? -8.906 21.078 5.543 1 97.31 181 TRP A N 1
ATOM 1420 C CA . TRP A 1 181 ? -7.586 20.688 5.062 1 97.31 181 TRP A CA 1
ATOM 1421 C C . TRP A 1 181 ? -7.66 19.406 4.254 1 97.31 181 TRP A C 1
ATOM 1423 O O . TRP A 1 181 ? -7.074 19.297 3.172 1 97.31 181 TRP A O 1
ATOM 1433 N N . ARG A 1 182 ? -8.461 18.453 4.68 1 96.12 182 ARG A N 1
ATOM 1434 C CA . ARG A 1 182 ? -8.617 17.156 4.035 1 96.12 182 ARG A CA 1
ATOM 1435 C C . ARG A 1 182 ? -9.445 17.266 2.76 1 96.12 182 ARG A C 1
ATOM 1437 O O . ARG A 1 182 ? -9.445 16.359 1.925 1 96.12 182 ARG A O 1
ATOM 1444 N N . GLY A 1 183 ? -10.25 18.312 2.66 1 94.88 183 GLY A N 1
ATOM 1445 C CA . GLY A 1 183 ? -11.109 18.516 1.504 1 94.88 183 GLY A CA 1
ATOM 1446 C C . GLY A 1 183 ? -12.523 18 1.709 1 94.88 183 GLY A C 1
ATOM 1447 O O . GLY A 1 183 ? -13.305 17.922 0.76 1 94.88 183 GLY A O 1
ATOM 1448 N N . ASP A 1 184 ? -12.852 17.641 2.934 1 94 184 ASP A N 1
ATOM 1449 C CA . ASP A 1 184 ? -14.195 17.188 3.252 1 94 184 ASP A CA 1
ATOM 1450 C C . ASP A 1 184 ? -15.211 18.312 3.131 1 94 184 ASP A C 1
ATOM 1452 O O . ASP A 1 184 ? -16.406 18.062 2.908 1 94 184 ASP A O 1
ATOM 1456 N N . GLN A 1 185 ? -14.711 19.516 3.363 1 93.06 185 GLN A N 1
ATOM 1457 C CA . GLN A 1 185 ? -15.516 20.734 3.26 1 93.06 185 GLN A CA 1
ATOM 1458 C C . GLN A 1 185 ? -14.766 21.812 2.48 1 93.06 185 GLN A C 1
ATOM 1460 O O . GLN A 1 185 ? -13.539 21.906 2.555 1 93.06 185 GLN A O 1
ATOM 1465 N N . SER A 1 186 ? -15.5 22.578 1.775 1 95 186 SER A N 1
ATOM 1466 C CA . SER A 1 186 ? -14.875 23.688 1.057 1 95 186 SER A CA 1
ATOM 1467 C C . SER A 1 186 ? -14.766 24.922 1.939 1 95 186 SER A C 1
ATOM 1469 O O . SER A 1 186 ? -15.547 25.109 2.871 1 95 186 SER A O 1
ATOM 1471 N N . TRP A 1 187 ? -13.805 25.734 1.632 1 96 187 TRP A N 1
ATOM 1472 C CA . TRP A 1 187 ? -13.633 27 2.344 1 96 187 TRP A CA 1
ATOM 1473 C C . TRP A 1 187 ? -14.883 27.875 2.221 1 96 187 TRP A C 1
ATOM 1475 O O . TRP A 1 187 ? -15.352 28.438 3.209 1 96 187 TRP A O 1
ATOM 1485 N N . SER A 1 188 ? -15.461 27.953 1.049 1 95.19 188 SER A N 1
ATOM 1486 C CA . SER A 1 188 ? -16.641 28.766 0.797 1 95.19 188 SER A CA 1
ATOM 1487 C C . SER A 1 188 ? -17.812 28.344 1.688 1 95.19 188 SER A C 1
ATOM 1489 O O . SER A 1 188 ? -18.453 29.172 2.318 1 95.19 188 SER A O 1
ATOM 1491 N N . ARG A 1 189 ? -18.031 27.078 1.74 1 95.5 189 ARG A N 1
ATOM 1492 C CA . ARG A 1 189 ? -19.125 26.562 2.549 1 95.5 189 ARG A CA 1
ATOM 1493 C C . ARG A 1 189 ? -18.891 26.812 4.031 1 95.5 189 ARG A C 1
ATOM 1495 O O . ARG A 1 189 ? -19.797 27.219 4.754 1 95.5 189 ARG A O 1
ATOM 1502 N N . ALA A 1 190 ? -17.672 26.594 4.52 1 96.25 190 ALA A N 1
ATOM 1503 C CA . ALA A 1 190 ? -17.328 26.781 5.93 1 96.25 190 ALA A CA 1
ATOM 1504 C C . ALA A 1 190 ? -17.469 28.234 6.352 1 96.25 190 ALA A C 1
ATOM 1506 O O . ALA A 1 190 ? -17.906 28.516 7.469 1 96.25 190 ALA A O 1
ATOM 1507 N N . MET A 1 191 ? -17.156 29.141 5.457 1 95 191 MET A N 1
ATOM 1508 C CA . MET A 1 191 ? -17.266 30.578 5.746 1 95 191 MET A CA 1
ATOM 1509 C C . MET A 1 191 ? -18.719 31.016 5.75 1 95 191 MET A C 1
ATOM 1511 O O . MET A 1 191 ? -19.141 31.797 6.617 1 95 191 MET A O 1
ATOM 1515 N N . LEU A 1 192 ? -19.5 30.484 4.84 1 93.69 192 LEU A N 1
ATOM 1516 C CA . LEU A 1 192 ? -20.906 30.844 4.707 1 93.69 192 LEU A CA 1
ATOM 1517 C C . LEU A 1 192 ? -21.703 30.359 5.906 1 93.69 192 LEU A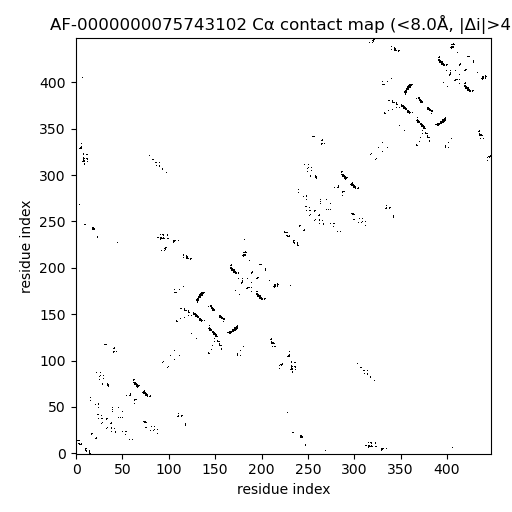 C 1
ATOM 1519 O O . LEU A 1 192 ? -22.594 31.062 6.395 1 93.69 192 LEU A O 1
ATOM 1523 N N . ASN A 1 193 ? -21.312 29.234 6.418 1 95.12 193 ASN A N 1
ATOM 1524 C CA . ASN A 1 193 ? -22.109 28.656 7.492 1 95.12 193 ASN A CA 1
ATOM 1525 C C . ASN A 1 193 ? -21.562 29.016 8.867 1 95.12 193 ASN A C 1
ATOM 1527 O O . ASN A 1 193 ? -22.031 28.516 9.883 1 95.12 193 ASN A O 1
ATOM 1531 N N . GLY A 1 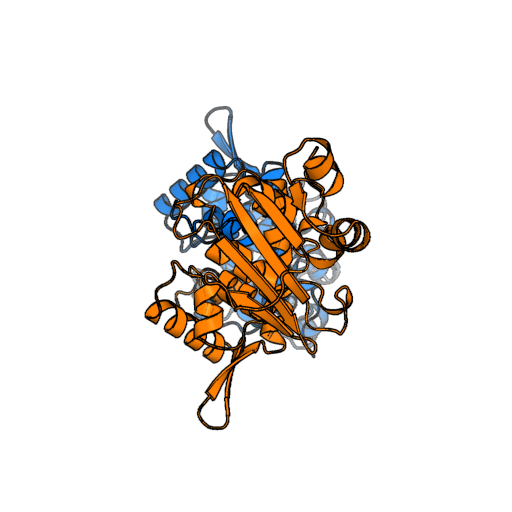194 ? -20.516 29.812 8.867 1 94.88 194 GLY A N 1
ATOM 1532 C CA . GLY A 1 194 ? -19.969 30.312 10.117 1 94.88 194 GLY A CA 1
ATOM 1533 C C . GLY A 1 194 ? -18.984 29.359 10.766 1 94.88 194 GLY A C 1
ATOM 1534 O O . GLY A 1 194 ? -18.562 29.578 11.906 1 94.88 194 GLY A O 1
ATOM 1535 N N . GLY A 1 195 ? -18.703 28.297 10.094 1 96.75 195 GLY A N 1
ATOM 1536 C CA . GLY A 1 195 ? -17.75 27.344 10.625 1 96.75 195 GLY A CA 1
ATOM 1537 C C . GLY A 1 195 ? -16.344 27.906 10.734 1 96.75 195 GLY A C 1
ATOM 1538 O O . GLY A 1 195 ? -15.531 27.422 11.539 1 96.75 195 GLY A O 1
ATOM 1539 N N . VAL A 1 196 ? -16.078 28.859 9.883 1 97.75 196 VAL A N 1
ATOM 1540 C CA . VAL A 1 196 ? -14.789 29.562 9.906 1 97.75 196 VAL A CA 1
ATOM 1541 C C . VAL A 1 196 ? -15.008 31.062 9.859 1 97.75 196 VAL A C 1
ATOM 1543 O O . VAL A 1 196 ? -15.805 31.562 9.055 1 97.75 196 VAL A O 1
ATOM 1546 N N . ARG A 1 197 ? -14.438 31.734 10.742 1 97.94 197 ARG A N 1
ATOM 1547 C CA . ARG A 1 197 ? -14.414 33.188 10.727 1 97.94 197 ARG A CA 1
ATOM 1548 C C . ARG A 1 197 ? -12.992 33.719 10.531 1 97.94 197 ARG A C 1
ATOM 1550 O O . ARG A 1 197 ? -12.062 33.25 11.188 1 97.94 197 ARG A O 1
ATOM 1557 N N . ILE A 1 198 ? -12.797 34.594 9.602 1 98.12 198 ILE A N 1
ATOM 1558 C CA . ILE A 1 198 ? -11.508 35.219 9.352 1 98.12 198 ILE A CA 1
ATOM 1559 C C . ILE A 1 198 ? -11.594 36.719 9.648 1 98.12 198 ILE A C 1
ATOM 1561 O O . ILE A 1 198 ? -12.422 37.438 9.062 1 98.12 198 ILE A O 1
ATOM 1565 N N . ASP A 1 199 ? -10.82 37.156 10.578 1 98 199 ASP A N 1
ATOM 1566 C CA . ASP A 1 199 ? -10.781 38.562 10.945 1 98 199 ASP A CA 1
ATOM 1567 C C . ASP A 1 199 ? -9.547 39.25 10.383 1 98 199 ASP A C 1
ATOM 1569 O O . ASP A 1 199 ? -8.43 38.75 10.539 1 98 199 ASP A O 1
ATOM 1573 N N . GLY A 1 200 ? -9.625 40.344 9.781 1 97.25 200 GLY A N 1
ATOM 1574 C CA . GLY A 1 200 ? -8.57 41.125 9.141 1 97.25 200 GLY A CA 1
ATOM 1575 C C . GLY A 1 200 ? -9.07 41.969 7.988 1 97.25 200 GLY A C 1
ATOM 1576 O O . GLY A 1 200 ? -10.273 42.031 7.727 1 97.25 200 GLY A O 1
ATOM 1577 N N . PRO A 1 201 ? -8.25 42.719 7.352 1 97.25 201 PRO A N 1
ATOM 1578 C CA . PRO A 1 201 ? -8.656 43.531 6.195 1 97.25 201 PRO A CA 1
ATOM 1579 C C . PRO A 1 201 ? -9.328 42.688 5.109 1 97.25 201 PRO A C 1
ATOM 1581 O O . PRO A 1 201 ? -8.953 41.531 4.898 1 97.25 201 PRO A O 1
ATOM 1584 N N . ALA A 1 202 ? -10.258 43.25 4.402 1 96.81 202 ALA A N 1
ATOM 1585 C CA . ALA A 1 202 ? -11.094 42.562 3.426 1 96.81 202 ALA A CA 1
ATOM 1586 C C . ALA A 1 202 ? -10.25 41.844 2.389 1 96.81 202 ALA A C 1
ATOM 1588 O O . ALA A 1 202 ? -10.555 40.688 2.023 1 96.81 202 ALA A O 1
ATOM 1589 N N . GLN A 1 203 ? -9.227 42.5 1.955 1 95.88 203 GLN A N 1
ATOM 1590 C CA . GLN A 1 203 ? -8.375 41.906 0.932 1 95.88 203 GLN A CA 1
ATOM 1591 C C . GLN A 1 203 ? -7.672 40.656 1.459 1 95.88 203 GLN A C 1
ATOM 1593 O O . GLN A 1 203 ? -7.539 39.656 0.739 1 95.88 203 GLN A O 1
ATOM 1598 N N . VAL A 1 204 ? -7.234 40.656 2.705 1 96.62 204 VAL A N 1
ATOM 1599 C CA . VAL A 1 204 ? -6.547 39.531 3.334 1 96.62 204 VAL A CA 1
ATOM 1600 C C . VAL A 1 204 ? -7.535 38.406 3.576 1 96.62 204 VAL A C 1
ATOM 1602 O O . VAL A 1 204 ? -7.242 37.25 3.27 1 96.62 204 VAL A O 1
ATOM 1605 N N . ARG A 1 205 ? -8.727 38.75 4.047 1 96.81 205 ARG A N 1
ATOM 1606 C CA . ARG A 1 205 ? -9.758 37.75 4.301 1 96.81 205 ARG A CA 1
ATOM 1607 C C . ARG A 1 205 ? -10.062 36.938 3.041 1 96.81 205 ARG A C 1
ATOM 1609 O O . ARG A 1 205 ? -10.234 35.719 3.102 1 96.81 205 ARG A O 1
ATOM 1616 N N . ARG A 1 206 ? -10.062 37.594 1.893 1 95.88 206 ARG A N 1
ATOM 1617 C CA . ARG A 1 206 ? -10.383 36.938 0.624 1 95.88 206 ARG A CA 1
ATOM 1618 C C . ARG A 1 206 ? -9.234 36.062 0.158 1 95.88 206 ARG A C 1
ATOM 1620 O O . ARG A 1 206 ? -9.461 35.062 -0.56 1 95.88 206 ARG A O 1
ATOM 1627 N N . SER A 1 207 ? -8.031 36.312 0.641 1 97.31 207 SER A N 1
ATOM 1628 C CA . SER A 1 207 ? -6.848 35.625 0.154 1 97.31 207 SER A CA 1
ATOM 1629 C C . SER A 1 207 ? -6.523 34.406 1.018 1 97.31 207 SER A C 1
ATOM 1631 O O . SER A 1 207 ? -5.832 33.469 0.571 1 97.31 207 SER A O 1
ATOM 1633 N N . VAL A 1 208 ? -7.02 34.344 2.244 1 98 208 VAL A N 1
ATOM 1634 C CA . VAL A 1 208 ? -6.625 33.344 3.238 1 98 208 VAL A CA 1
ATOM 1635 C C . VAL A 1 208 ? -6.926 31.953 2.719 1 98 208 VAL A C 1
ATOM 1637 O O . VAL A 1 208 ? -6.082 31.047 2.809 1 98 208 VAL A O 1
ATOM 1640 N N . PRO A 1 209 ? -8.125 31.703 2.094 1 97.62 209 PRO A N 1
ATOM 1641 C CA . PRO A 1 209 ? -8.391 30.359 1.578 1 97.62 209 PRO A CA 1
ATOM 1642 C C . PRO A 1 209 ? -7.344 29.906 0.56 1 97.62 209 PRO A C 1
ATOM 1644 O O . PRO A 1 209 ? -6.902 28.75 0.59 1 97.62 209 PRO A O 1
ATOM 1647 N N . ALA A 1 210 ? -6.883 30.781 -0.267 1 97.06 210 ALA A N 1
ATOM 1648 C CA . ALA A 1 210 ? -5.871 30.453 -1.27 1 97.06 210 ALA A CA 1
ATOM 1649 C C . ALA A 1 210 ? -4.492 30.312 -0.632 1 97.06 210 ALA A C 1
ATOM 1651 O O . ALA A 1 210 ? -3.668 29.516 -1.094 1 97.06 210 ALA A O 1
ATOM 1652 N N . TRP A 1 211 ? -4.227 31.094 0.413 1 97.5 211 TRP A N 1
ATOM 1653 C CA . TRP A 1 211 ? -2.959 31 1.131 1 97.5 211 TRP A CA 1
ATOM 1654 C C . TRP A 1 211 ? -2.811 29.641 1.788 1 97.5 211 TRP A C 1
ATOM 1656 O O . TRP A 1 211 ? -1.745 29.016 1.713 1 97.5 211 TRP A O 1
ATOM 1666 N N . LEU A 1 212 ? -3.848 29.141 2.459 1 97.44 212 LEU A N 1
ATOM 1667 C CA . LEU A 1 212 ? -3.785 27.875 3.188 1 97.44 212 LEU A CA 1
ATOM 1668 C C . LEU A 1 212 ? -3.943 26.703 2.238 1 97.44 212 LEU A C 1
ATOM 1670 O O . LEU A 1 212 ? -3.264 25.672 2.391 1 97.44 212 LEU A O 1
ATOM 1674 N N . GLY A 1 213 ? -4.875 26.875 1.276 1 96.19 213 GLY A N 1
ATOM 1675 C CA . GLY A 1 213 ? -5.172 25.781 0.376 1 96.19 213 GLY A CA 1
ATOM 1676 C C . GLY A 1 213 ? -5.77 24.578 1.083 1 96.19 213 GLY A C 1
ATOM 1677 O O . GLY A 1 213 ? -6.605 24.719 1.978 1 96.19 213 GLY A O 1
ATOM 1678 N N . GLN A 1 214 ? -5.445 23.391 0.526 1 96 214 GLN A N 1
ATOM 1679 C CA . GLN A 1 214 ? -5.828 22.094 1.057 1 96 214 GLN A CA 1
ATOM 1680 C C . GLN A 1 214 ? -4.73 21.062 0.824 1 96 214 GLN A C 1
ATOM 1682 O O . GLN A 1 214 ? -3.764 21.328 0.105 1 96 214 GLN A O 1
ATOM 1687 N N . SER A 1 215 ? -4.867 19.922 1.572 1 94.88 215 SER A N 1
ATOM 1688 C CA . SER A 1 215 ? -3.926 18.828 1.354 1 94.88 215 SER A CA 1
ATOM 1689 C C . SER A 1 215 ? -3.988 18.312 -0.084 1 94.88 215 SER A C 1
ATOM 1691 O O . SER A 1 215 ? -4.977 18.547 -0.786 1 94.88 215 SER A O 1
ATOM 1693 N N . ARG A 1 216 ? -2.918 17.641 -0.536 1 90.5 216 ARG A N 1
ATOM 1694 C CA . ARG A 1 216 ? -2.84 17.125 -1.896 1 90.5 216 ARG A CA 1
ATOM 1695 C C . ARG A 1 216 ? -3.967 16.125 -2.168 1 90.5 216 ARG A C 1
ATOM 1697 O O . ARG A 1 216 ? -4.426 16 -3.305 1 90.5 216 ARG A O 1
ATOM 1704 N N . LEU A 1 217 ? -4.457 15.477 -1.16 1 92.12 217 LEU A N 1
ATOM 1705 C CA . LEU A 1 217 ? -5.461 14.43 -1.312 1 92.12 217 LEU A CA 1
ATOM 1706 C C . LEU A 1 217 ? -6.867 15.016 -1.317 1 92.12 217 LEU A C 1
ATOM 1708 O O . LEU A 1 217 ? -7.844 14.305 -1.564 1 92.12 217 LEU A O 1
ATOM 1712 N N . ALA A 1 218 ? -6.957 16.297 -1.107 1 92.5 218 ALA A N 1
ATOM 1713 C CA . ALA A 1 218 ? -8.266 16.953 -1.038 1 92.5 218 ALA A CA 1
ATOM 1714 C C . ALA A 1 218 ? -8.977 16.891 -2.385 1 92.5 218 ALA A C 1
ATOM 1716 O O . ALA A 1 218 ? -10.211 16.938 -2.443 1 92.5 218 ALA A O 1
ATOM 1717 N N . ALA A 1 219 ? -8.227 16.734 -3.426 1 89.25 219 ALA A N 1
ATOM 1718 C CA . ALA A 1 219 ? -8.797 16.75 -4.77 1 89.25 219 ALA A CA 1
ATOM 1719 C C . ALA A 1 219 ? -9.391 15.398 -5.137 1 89.25 219 ALA A C 1
ATOM 1721 O O . ALA A 1 219 ? -10.078 15.273 -6.152 1 89.25 219 ALA A O 1
ATOM 1722 N N . VAL A 1 220 ? -9.141 14.391 -4.363 1 89.5 220 VAL A N 1
ATOM 1723 C CA . VAL A 1 220 ? -9.664 13.055 -4.625 1 89.5 220 VAL A CA 1
ATOM 1724 C C . VAL A 1 220 ? -11.18 13.039 -4.434 1 89.5 220 VAL A C 1
ATOM 1726 O O . VAL A 1 220 ? -11.68 13.414 -3.367 1 89.5 220 VAL A O 1
ATOM 1729 N N . PRO A 1 221 ? -11.867 12.617 -5.426 1 85.75 221 PRO A N 1
ATOM 1730 C CA . PRO A 1 221 ? -13.328 12.602 -5.297 1 85.75 221 PRO A CA 1
ATOM 1731 C C . PRO A 1 221 ? -13.812 11.672 -4.18 1 85.75 221 PRO A C 1
ATOM 1733 O O . PRO A 1 221 ? -13.25 10.594 -3.979 1 85.75 221 PRO A O 1
ATOM 1736 N N . ARG A 1 222 ? -14.773 12.172 -3.43 1 82.5 222 ARG A N 1
ATOM 1737 C CA . ARG A 1 222 ? -15.398 11.398 -2.367 1 82.5 222 ARG A CA 1
ATOM 1738 C C . ARG A 1 222 ? -16.641 10.664 -2.879 1 82.5 222 ARG A C 1
ATOM 1740 O O . ARG A 1 222 ? -17.312 11.141 -3.785 1 82.5 222 ARG A O 1
ATOM 1747 N N . PRO A 1 223 ? -16.719 9.438 -2.439 1 70.19 223 PRO A N 1
ATOM 1748 C CA . PRO A 1 223 ? -17.938 8.75 -2.898 1 70.19 223 PRO A CA 1
ATOM 1749 C C . PRO A 1 223 ? -19.219 9.477 -2.512 1 70.19 223 PRO A C 1
ATOM 1751 O O . PRO A 1 223 ? -19.266 10.133 -1.465 1 70.19 223 PRO A O 1
ATOM 1754 N N . ALA A 1 224 ? -20.203 9.602 -3.547 1 62.38 224 ALA A N 1
ATOM 1755 C CA . ALA A 1 224 ? -21.531 10.203 -3.344 1 62.38 224 ALA A CA 1
ATOM 1756 C C . ALA A 1 224 ? -22.312 9.461 -2.264 1 62.38 224 ALA A C 1
ATOM 1758 O O . ALA A 1 224 ? -22.203 8.242 -2.143 1 62.38 224 ALA A O 1
ATOM 1759 N N . MET B 1 1 ? -7.992 -2.766 16.625 1 63.06 1 MET B N 1
ATOM 1760 C CA . MET B 1 1 ? -6.926 -2.432 15.688 1 63.06 1 MET B CA 1
ATOM 1761 C C . MET B 1 1 ? -6.129 -1.225 16.172 1 63.06 1 MET B C 1
ATOM 1763 O O . MET B 1 1 ? -6.684 -0.326 16.812 1 63.06 1 MET B O 1
ATOM 1767 N N . SER B 1 2 ? -4.797 -1.377 16.156 1 80.75 2 SER B N 1
ATOM 1768 C CA . SER B 1 2 ? -3.969 -0.27 16.625 1 80.75 2 SER B CA 1
ATOM 1769 C C . SER B 1 2 ? -4.137 0.958 15.734 1 80.75 2 SER B C 1
ATOM 1771 O O . SER B 1 2 ? -4.27 0.833 14.516 1 80.75 2 SER B O 1
ATOM 1773 N N . THR B 1 3 ? -4.391 2.033 16.297 1 89.75 3 THR B N 1
ATOM 1774 C CA . THR B 1 3 ? -4.668 3.271 15.578 1 89.75 3 THR B CA 1
ATOM 1775 C C . THR B 1 3 ? -3.416 4.141 15.492 1 89.75 3 THR B C 1
ATOM 1777 O O . THR B 1 3 ? -2.58 4.121 16.406 1 89.75 3 THR B O 1
ATOM 1780 N N . TYR B 1 4 ? -3.242 4.812 14.367 1 94.62 4 TYR B N 1
ATOM 1781 C CA . TYR B 1 4 ? -2.184 5.805 14.242 1 94.62 4 TYR B CA 1
ATOM 1782 C C . TYR B 1 4 ? -2.625 7.148 14.812 1 94.62 4 TYR B C 1
ATOM 1784 O O . TYR B 1 4 ? -1.797 8.031 15.055 1 94.62 4 TYR B O 1
ATOM 1792 N N . SER B 1 5 ? -3.949 7.312 15 1 93.81 5 SER B N 1
ATOM 1793 C CA . SER B 1 5 ? -4.531 8.523 15.555 1 93.81 5 SER B CA 1
ATOM 1794 C C . SER B 1 5 ? -4.156 9.75 14.727 1 93.81 5 SER B C 1
ATOM 1796 O O . SER B 1 5 ? -3.67 10.75 15.266 1 93.81 5 SER B O 1
ATOM 1798 N N . GLN B 1 6 ? -4.309 9.609 13.5 1 96.31 6 GLN B N 1
ATOM 1799 C CA . GLN B 1 6 ? -4.043 10.703 12.562 1 96.31 6 GLN B CA 1
ATOM 1800 C C . GLN B 1 6 ? -5.234 10.93 11.633 1 96.31 6 GLN B C 1
ATOM 1802 O O . GLN B 1 6 ? -5.969 9.992 11.32 1 96.31 6 GLN B O 1
ATOM 1807 N N . PHE B 1 7 ? -5.348 12.148 11.195 1 96.31 7 PHE B N 1
ATOM 1808 C CA . PHE B 1 7 ? -6.438 12.5 10.289 1 96.31 7 PHE B CA 1
ATOM 1809 C C . PHE B 1 7 ? -6.086 12.141 8.852 1 96.31 7 PHE B C 1
ATOM 1811 O O . PHE B 1 7 ? -6.953 12.125 7.977 1 96.31 7 PHE B O 1
ATOM 1818 N N . CYS B 1 8 ? -4.82 11.852 8.578 1 96.19 8 CYS B N 1
ATOM 1819 C CA . CYS B 1 8 ? -4.348 11.578 7.223 1 96.19 8 CYS B CA 1
ATOM 1820 C C . CYS B 1 8 ? -5.02 10.336 6.652 1 96.19 8 CYS B C 1
ATOM 1822 O O . CYS B 1 8 ? -4.988 9.273 7.27 1 96.19 8 CYS B O 1
ATOM 1824 N N . PRO B 1 9 ? -5.512 10.398 5.422 1 96.56 9 PRO B N 1
ATOM 1825 C CA . PRO B 1 9 ? -6.184 9.242 4.824 1 96.56 9 PRO B CA 1
ATOM 1826 C C . PRO B 1 9 ? -5.254 8.047 4.652 1 96.56 9 PRO B C 1
ATOM 1828 O O . PRO B 1 9 ? -5.699 6.898 4.754 1 96.56 9 PRO B O 1
ATOM 1831 N N . VAL B 1 10 ? -3.988 8.312 4.398 1 97.69 10 VAL B N 1
ATOM 1832 C CA . VAL B 1 10 ? -3.025 7.223 4.273 1 97.69 10 VAL B CA 1
ATOM 1833 C C . VAL B 1 10 ? -2.908 6.48 5.602 1 97.69 10 VAL B C 1
ATOM 1835 O O . VAL B 1 10 ? -2.967 5.25 5.641 1 97.69 10 VAL B O 1
ATOM 1838 N N . ALA B 1 11 ? -2.777 7.238 6.688 1 97.31 11 ALA B N 1
ATOM 1839 C CA . ALA B 1 11 ? -2.697 6.637 8.016 1 97.31 11 ALA B CA 1
ATOM 1840 C C . ALA B 1 11 ? -3.965 5.848 8.336 1 97.31 11 ALA B C 1
ATOM 1842 O O . ALA B 1 11 ? -3.895 4.754 8.898 1 97.31 11 ALA B O 1
ATOM 1843 N N . LYS B 1 12 ? -5.086 6.406 7.977 1 96.5 12 LYS B N 1
ATOM 1844 C CA . LYS B 1 12 ? -6.359 5.73 8.219 1 96.5 12 LYS B CA 1
ATOM 1845 C C . LYS B 1 12 ? -6.43 4.406 7.465 1 96.5 12 LYS B C 1
ATOM 1847 O O . LYS B 1 12 ? -6.832 3.385 8.023 1 96.5 12 LYS B O 1
ATOM 1852 N N . ALA B 1 13 ? -6.039 4.426 6.207 1 96.88 13 ALA B N 1
ATOM 1853 C CA . ALA B 1 13 ? -6.004 3.203 5.41 1 96.88 13 ALA B CA 1
ATOM 1854 C C . ALA B 1 13 ? -5.086 2.162 6.043 1 96.88 13 ALA B C 1
ATOM 1856 O O . ALA B 1 13 ? -5.441 0.986 6.137 1 96.88 13 ALA B O 1
ATOM 1857 N N . MET B 1 14 ? -3.938 2.648 6.535 1 97.06 14 MET B N 1
ATOM 1858 C CA . MET B 1 14 ? -2.904 1.746 7.031 1 97.06 14 MET B CA 1
ATOM 1859 C C . MET B 1 14 ? -3.299 1.158 8.383 1 97.06 14 MET B C 1
ATOM 1861 O O . MET B 1 14 ? -2.744 0.143 8.812 1 97.06 14 MET B O 1
ATOM 1865 N N . GLU B 1 15 ? -4.242 1.772 9.055 1 95.44 15 GLU B N 1
ATOM 1866 C CA . GLU B 1 15 ? -4.746 1.166 10.281 1 95.44 15 GLU B CA 1
ATOM 1867 C C . GLU B 1 15 ? -5.34 -0.214 10.016 1 95.44 15 GLU B C 1
ATOM 1869 O O . GLU B 1 15 ? -5.254 -1.108 10.859 1 95.44 15 GLU B O 1
ATOM 1874 N N . LEU B 1 16 ? -5.855 -0.397 8.867 1 94.75 16 LEU B N 1
ATOM 1875 C CA . LEU B 1 16 ? -6.418 -1.682 8.469 1 94.75 16 LEU B CA 1
ATOM 1876 C C . LEU B 1 16 ? -5.387 -2.51 7.707 1 94.75 16 LEU B C 1
ATOM 1878 O O . LEU B 1 16 ? -5.277 -3.721 7.918 1 94.75 16 LEU B O 1
ATOM 1882 N N . LEU B 1 17 ? -4.555 -1.893 6.895 1 96.5 17 LEU B N 1
ATOM 1883 C CA . LEU B 1 17 ? -3.834 -2.611 5.848 1 96.5 17 LEU B CA 1
ATOM 1884 C C . LEU B 1 17 ? -2.395 -2.889 6.27 1 96.5 17 LEU B C 1
ATOM 1886 O O . LEU B 1 17 ? -1.686 -3.652 5.609 1 96.5 17 LEU B O 1
ATOM 1890 N N . ASP B 1 18 ? -1.934 -2.293 7.355 1 93.75 18 ASP B N 1
ATOM 1891 C CA . ASP B 1 18 ? -0.524 -2.426 7.715 1 93.75 18 ASP B CA 1
ATOM 1892 C C . ASP B 1 18 ? -0.272 -3.729 8.469 1 93.75 18 ASP B C 1
ATOM 1894 O O . ASP B 1 18 ? 0.879 -4.098 8.719 1 93.75 18 ASP B O 1
ATOM 1898 N N . GLU B 1 19 ? -1.334 -4.391 8.867 1 93.25 19 GLU B N 1
ATOM 1899 C CA . GLU B 1 19 ? -1.126 -5.68 9.516 1 93.25 19 GLU B CA 1
ATOM 1900 C C . GLU B 1 19 ? -0.572 -6.711 8.539 1 93.25 19 GLU B C 1
ATOM 1902 O O . GLU B 1 19 ? -1.024 -6.793 7.395 1 93.25 19 GLU B O 1
ATOM 1907 N N . ARG B 1 20 ? 0.353 -7.449 9.07 1 94.69 20 ARG B N 1
ATOM 1908 C CA . ARG B 1 20 ? 1.033 -8.43 8.227 1 94.69 20 ARG B CA 1
ATOM 1909 C C . ARG B 1 20 ? 0.032 -9.352 7.543 1 94.69 20 ARG B C 1
ATOM 1911 O O . ARG B 1 20 ? -0.924 -9.812 8.172 1 94.69 20 ARG B O 1
ATOM 1918 N N . TRP B 1 21 ? 0.18 -9.703 6.273 1 97 21 TRP B N 1
ATOM 1919 C CA . TRP B 1 21 ? -0.542 -10.664 5.445 1 97 21 TRP B CA 1
ATOM 1920 C C . TRP B 1 21 ? -1.82 -10.047 4.887 1 97 21 TRP B C 1
ATOM 1922 O O . TRP B 1 21 ? -2.416 -10.578 3.949 1 97 21 TRP B O 1
ATOM 1932 N N . THR B 1 22 ? -2.328 -8.945 5.441 1 97.62 22 THR B N 1
ATOM 1933 C CA . THR B 1 22 ? -3.633 -8.398 5.07 1 97.62 22 THR B CA 1
ATOM 1934 C C . THR B 1 22 ? -3.697 -8.125 3.574 1 97.62 22 THR B C 1
ATOM 1936 O O . THR B 1 22 ? -4.613 -8.586 2.891 1 97.62 22 THR B O 1
ATOM 1939 N N . LEU B 1 23 ? -2.689 -7.43 3.041 1 98.19 23 LEU B N 1
ATOM 1940 C CA . LEU B 1 23 ? -2.717 -7.07 1.628 1 98.19 23 LEU B CA 1
ATOM 1941 C C . LEU B 1 23 ? -2.508 -8.297 0.75 1 98.19 23 LEU B C 1
ATOM 1943 O O . LEU B 1 23 ? -2.967 -8.336 -0.393 1 98.19 23 LEU B O 1
ATOM 1947 N N . LEU B 1 24 ? -1.838 -9.328 1.271 1 98.25 24 LEU B N 1
ATOM 1948 C CA . LEU B 1 24 ? -1.667 -10.562 0.507 1 98.25 24 LEU B CA 1
ATOM 1949 C C . LEU B 1 24 ? -2.969 -11.352 0.458 1 98.25 24 LEU B C 1
ATOM 1951 O O . LEU B 1 24 ? -3.252 -12.031 -0.535 1 98.25 24 LEU B O 1
ATOM 1955 N N . VAL B 1 25 ? -3.754 -11.273 1.546 1 98.62 25 VAL B N 1
ATOM 1956 C CA . VAL B 1 25 ? -5.078 -11.891 1.524 1 98.62 25 VAL B CA 1
ATOM 1957 C C . VAL B 1 25 ? -5.961 -11.18 0.499 1 98.62 25 VAL B C 1
ATOM 1959 O O . VAL B 1 25 ? -6.648 -11.828 -0.291 1 98.62 25 VAL B O 1
ATOM 1962 N N . VAL B 1 26 ? -5.891 -9.859 0.469 1 98.69 26 VAL B N 1
ATOM 1963 C CA . VAL B 1 26 ? -6.641 -9.078 -0.508 1 98.69 26 VAL B CA 1
ATOM 1964 C C . VAL B 1 26 ? -6.199 -9.453 -1.92 1 98.69 26 VAL B C 1
ATOM 1966 O O . VAL B 1 26 ? -7.031 -9.633 -2.811 1 98.69 26 VAL B O 1
ATOM 1969 N N . ARG B 1 27 ? -4.918 -9.594 -2.115 1 98.44 27 ARG B N 1
ATOM 1970 C CA . ARG B 1 27 ? -4.375 -10 -3.408 1 98.44 27 ARG B CA 1
ATOM 1971 C C . ARG B 1 27 ? -4.973 -11.328 -3.863 1 98.44 27 ARG B C 1
ATOM 1973 O O . ARG B 1 27 ? -5.371 -11.469 -5.023 1 98.44 27 ARG B O 1
ATOM 1980 N N . GLU B 1 28 ? -5.027 -12.289 -2.918 1 98.19 28 GLU B N 1
ATOM 1981 C CA . GLU B 1 28 ? -5.574 -13.602 -3.258 1 98.19 28 GLU B CA 1
ATOM 1982 C C . GLU B 1 28 ? -7.027 -13.492 -3.711 1 98.19 28 GLU B C 1
ATOM 1984 O O . GLU B 1 28 ? -7.434 -14.141 -4.68 1 98.19 28 GLU B O 1
ATOM 1989 N N . LEU B 1 29 ? -7.75 -12.695 -3.012 1 98.5 29 LEU B N 1
ATOM 1990 C CA . LEU B 1 29 ? -9.148 -12.508 -3.365 1 98.5 29 LEU B CA 1
ATOM 1991 C C . LEU B 1 29 ? -9.281 -11.82 -4.719 1 98.5 29 LEU B C 1
ATOM 1993 O O . LEU B 1 29 ? -10.164 -12.172 -5.512 1 98.5 29 LEU B O 1
ATOM 1997 N N . LEU B 1 30 ? -8.422 -10.883 -4.988 1 97.88 30 LEU B N 1
ATOM 1998 C CA . LEU B 1 30 ? -8.422 -10.195 -6.277 1 97.88 30 LEU B CA 1
ATOM 1999 C C . LEU B 1 30 ? -8.102 -11.172 -7.406 1 97.88 30 LEU B C 1
ATOM 2001 O O . LEU B 1 30 ? -8.57 -11 -8.531 1 97.88 30 LEU B O 1
ATOM 2005 N N . LEU B 1 31 ? -7.348 -12.219 -7.074 1 96.12 31 LEU B N 1
ATOM 2006 C CA . LEU B 1 31 ? -6.891 -13.18 -8.078 1 96.12 31 LEU B CA 1
ATOM 2007 C C . LEU B 1 31 ? -7.906 -14.305 -8.25 1 96.12 31 LEU B C 1
ATOM 2009 O O . LEU B 1 31 ? -7.664 -15.25 -9 1 96.12 31 LEU B O 1
ATOM 2013 N N . GLY B 1 32 ? -9.008 -14.258 -7.406 1 94.06 32 GLY B N 1
ATOM 2014 C CA . GLY B 1 32 ? -10.125 -15.133 -7.727 1 94.06 32 GLY B CA 1
ATOM 2015 C C . GLY B 1 32 ? -10.398 -16.172 -6.66 1 94.06 32 GLY B C 1
ATOM 2016 O O . GLY B 1 32 ? -11.414 -16.875 -6.707 1 94.06 32 GLY B O 1
ATOM 2017 N N . SER B 1 33 ? -9.484 -16.328 -5.688 1 96.31 33 SER B N 1
ATOM 2018 C CA . SER B 1 33 ? -9.758 -17.266 -4.598 1 96.31 33 SER B CA 1
ATOM 2019 C C . SER B 1 33 ? -10.969 -16.812 -3.781 1 96.31 33 SER B C 1
ATOM 2021 O O . SER B 1 33 ? -11.133 -15.625 -3.496 1 96.31 33 SER B O 1
ATOM 2023 N N . THR B 1 34 ? -11.828 -17.797 -3.393 1 96.06 34 THR B N 1
ATOM 2024 C CA . THR B 1 34 ? -13.047 -17.406 -2.686 1 96.06 34 THR B CA 1
ATOM 2025 C C . THR B 1 34 ? -13.258 -18.281 -1.456 1 96.06 34 THR B C 1
ATOM 2027 O O . THR B 1 34 ? -14.062 -17.953 -0.585 1 96.06 34 THR B O 1
ATOM 2030 N N . HIS B 1 35 ? -12.617 -19.453 -1.433 1 97.5 35 HIS B N 1
ATOM 2031 C CA . HIS B 1 35 ? -12.797 -20.359 -0.306 1 97.5 35 HIS B CA 1
ATOM 2032 C C . HIS B 1 35 ? -11.562 -20.375 0.591 1 97.5 35 HIS B C 1
ATOM 2034 O O . HIS B 1 35 ? -10.453 -20.141 0.124 1 97.5 35 HIS B O 1
ATOM 2040 N N . PHE B 1 36 ? -11.766 -20.75 1.864 1 98.12 36 PHE B N 1
ATOM 2041 C CA . PHE B 1 36 ? -10.727 -20.672 2.883 1 98.12 36 PHE B CA 1
ATOM 2042 C C . PHE B 1 36 ? -9.508 -21.484 2.463 1 98.12 36 PHE B C 1
ATOM 2044 O O . PHE B 1 36 ? -8.383 -20.984 2.51 1 98.12 36 PHE B O 1
ATOM 2051 N N . ASN B 1 37 ? -9.711 -22.594 1.961 1 96.81 37 ASN B N 1
ATOM 2052 C CA . ASN B 1 37 ? -8.594 -23.453 1.62 1 96.81 37 ASN B CA 1
ATOM 2053 C C . ASN B 1 37 ? -7.855 -22.969 0.379 1 96.81 37 ASN B C 1
ATOM 2055 O O . ASN B 1 37 ? -6.641 -23.125 0.262 1 96.81 37 ASN B O 1
ATOM 2059 N N . ASP B 1 38 ? -8.57 -22.391 -0.586 1 96.56 38 ASP B N 1
ATOM 2060 C CA . ASP B 1 38 ? -7.926 -21.75 -1.731 1 96.56 38 ASP B CA 1
ATOM 2061 C C . ASP B 1 38 ? -7.031 -20.594 -1.288 1 96.56 38 ASP B C 1
ATOM 2063 O O . ASP B 1 38 ? -5.91 -20.453 -1.781 1 96.56 38 ASP B O 1
ATOM 2067 N N . LEU B 1 39 ? -7.555 -19.812 -0.369 1 98.06 39 LEU B N 1
ATOM 2068 C CA . LEU B 1 39 ? -6.789 -18.688 0.163 1 98.06 39 LEU B CA 1
ATOM 2069 C C . LEU B 1 39 ? -5.523 -19.188 0.861 1 98.06 39 LEU B C 1
ATOM 2071 O O . LEU B 1 39 ? -4.453 -18.594 0.697 1 98.06 39 LEU B O 1
ATOM 2075 N N . ARG B 1 40 ? -5.629 -20.281 1.56 1 97.62 40 ARG B N 1
ATOM 2076 C CA . ARG B 1 40 ? -4.492 -20.859 2.273 1 97.62 40 ARG B CA 1
ATOM 2077 C C . ARG B 1 40 ? -3.383 -21.25 1.306 1 97.62 40 ARG B C 1
ATOM 2079 O O . ARG B 1 40 ? -2.199 -21.062 1.6 1 97.62 40 ARG B O 1
ATOM 2086 N N . ARG B 1 41 ? -3.758 -21.734 0.168 1 96.62 41 ARG B N 1
ATOM 2087 C CA . ARG B 1 41 ? -2.781 -22.172 -0.823 1 96.62 41 ARG B CA 1
ATOM 2088 C C . ARG B 1 41 ? -1.989 -20.984 -1.373 1 96.62 41 ARG B C 1
ATOM 2090 O O . ARG B 1 41 ? -0.836 -21.141 -1.78 1 96.62 41 ARG B O 1
ATOM 2097 N N . GLY B 1 42 ? -2.592 -19.781 -1.358 1 97 42 GLY B N 1
ATOM 2098 C CA . GLY B 1 42 ? -1.95 -18.594 -1.872 1 97 42 GLY B CA 1
ATOM 2099 C C . GLY B 1 42 ? -1.07 -17.891 -0.848 1 97 42 GLY B C 1
ATOM 2100 O O . GLY B 1 42 ? -0.265 -17.031 -1.196 1 97 42 GLY B O 1
ATOM 2101 N N . VAL B 1 43 ? -1.258 -18.25 0.403 1 97.25 43 VAL B N 1
ATOM 2102 C CA . VAL B 1 43 ? -0.461 -17.719 1.505 1 97.25 43 VAL B CA 1
ATOM 2103 C C . VAL B 1 43 ? -0.049 -18.859 2.438 1 97.25 43 VAL B C 1
ATOM 2105 O O . VAL B 1 43 ? -0.387 -18.844 3.623 1 97.25 43 VAL B O 1
ATOM 2108 N N . PRO B 1 44 ? 0.824 -19.719 1.961 1 93.94 44 PRO B N 1
ATOM 2109 C CA . PRO B 1 44 ? 1.046 -20.984 2.641 1 93.94 44 PRO B CA 1
ATOM 2110 C C . PRO B 1 44 ? 1.796 -20.828 3.963 1 93.94 44 PRO B C 1
ATOM 2112 O O . PRO B 1 44 ? 1.736 -21.719 4.82 1 93.94 44 PRO B O 1
ATOM 2115 N N . LYS B 1 45 ? 2.514 -19.797 4.176 1 94.94 45 LYS B N 1
ATOM 2116 C CA . LYS B 1 45 ? 3.268 -19.609 5.414 1 94.94 45 LYS B CA 1
ATOM 2117 C C . LYS B 1 45 ? 2.42 -18.922 6.477 1 94.94 45 LYS B C 1
ATOM 2119 O O . LYS B 1 45 ? 2.863 -18.75 7.613 1 94.94 45 LYS B O 1
ATOM 2124 N N . MET B 1 46 ? 1.268 -18.562 6.137 1 96.44 46 MET B N 1
ATOM 2125 C CA . MET B 1 46 ? 0.32 -17.984 7.094 1 96.44 46 MET B CA 1
ATOM 2126 C C . MET B 1 46 ? -0.452 -19.078 7.816 1 96.44 46 MET B C 1
ATOM 2128 O O . MET B 1 46 ? -0.959 -20.016 7.184 1 96.44 46 MET B O 1
ATOM 2132 N N . SER B 1 47 ? -0.536 -19.031 9.117 1 97.38 47 SER B N 1
ATOM 2133 C CA . SER B 1 47 ? -1.306 -20.031 9.844 1 97.38 47 SER B CA 1
ATOM 2134 C C . SER B 1 47 ? -2.795 -19.922 9.539 1 97.38 47 SER B C 1
ATOM 2136 O O . SER B 1 47 ? -3.295 -18.828 9.273 1 97.38 47 SER B O 1
ATOM 2138 N N . PRO B 1 48 ? -3.498 -21.016 9.617 1 97.81 48 PRO B N 1
ATOM 2139 C CA . PRO B 1 48 ? -4.949 -20.969 9.414 1 97.81 48 PRO B CA 1
ATOM 2140 C C . PRO B 1 48 ? -5.648 -20.047 10.398 1 97.81 48 PRO B C 1
ATOM 2142 O O . PRO B 1 48 ? -6.586 -19.328 10.023 1 97.81 48 PRO B O 1
ATOM 2145 N N . ALA B 1 49 ? -5.207 -20.047 11.594 1 98.19 49 ALA B N 1
ATOM 2146 C CA . ALA B 1 49 ? -5.805 -19.188 12.602 1 98.19 49 ALA B CA 1
ATOM 2147 C C . ALA B 1 49 ? -5.629 -17.703 12.242 1 98.19 49 ALA B C 1
ATOM 2149 O O . ALA B 1 49 ? -6.555 -16.906 12.398 1 98.19 49 ALA B O 1
ATOM 2150 N N . LEU B 1 50 ? -4.461 -17.359 11.781 1 98.06 50 LEU B N 1
ATOM 2151 C CA . LEU B 1 50 ? -4.188 -15.984 11.398 1 98.06 50 LEU B CA 1
ATOM 2152 C C . LEU B 1 50 ? -5.004 -15.594 10.172 1 98.06 50 LEU B C 1
ATOM 2154 O O . LEU B 1 50 ? -5.52 -14.477 10.094 1 98.06 50 LEU B O 1
ATOM 2158 N N . LEU B 1 51 ? -5.082 -16.5 9.203 1 98.5 51 LEU B N 1
ATOM 2159 C CA . LEU B 1 51 ? -5.914 -16.234 8.039 1 98.5 51 LEU B CA 1
ATOM 2160 C C . LEU B 1 51 ? -7.359 -15.969 8.445 1 98.5 51 LEU B C 1
ATOM 2162 O O . LEU B 1 51 ? -7.973 -15.008 7.969 1 98.5 51 LEU B O 1
ATOM 2166 N N . SER B 1 52 ? -7.855 -16.812 9.32 1 98.38 52 SER B N 1
ATOM 2167 C CA . SER B 1 52 ? -9.219 -16.625 9.82 1 98.38 52 SER B CA 1
ATOM 2168 C C . SER B 1 52 ? -9.383 -15.258 10.477 1 98.38 52 SER B C 1
ATOM 2170 O O . SER B 1 52 ? -10.375 -14.562 10.242 1 98.38 52 SER B O 1
ATOM 2172 N N . LYS B 1 53 ? -8.461 -14.914 11.25 1 98.06 53 LYS B N 1
ATOM 2173 C CA . LYS B 1 53 ? -8.477 -13.625 11.938 1 98.06 53 LYS B CA 1
ATOM 2174 C C . LYS B 1 53 ? -8.484 -12.477 10.938 1 98.06 53 LYS B C 1
ATOM 2176 O O . LYS B 1 53 ? -9.234 -11.508 11.086 1 98.06 53 LYS B O 1
ATOM 2181 N N . ARG B 1 54 ? -7.641 -12.523 9.875 1 98.12 54 ARG B N 1
ATOM 2182 C CA . ARG B 1 54 ? -7.578 -11.484 8.859 1 98.12 54 ARG B CA 1
ATOM 2183 C C . ARG B 1 54 ? -8.891 -11.383 8.094 1 98.12 54 ARG B C 1
ATOM 2185 O O . ARG B 1 54 ? -9.375 -10.281 7.812 1 98.12 54 ARG B O 1
ATOM 2192 N N . LEU B 1 55 ? -9.445 -12.531 7.762 1 98.44 55 LEU B N 1
ATOM 2193 C CA . LEU B 1 55 ? -10.719 -12.539 7.043 1 98.44 55 LEU B CA 1
ATOM 2194 C C . LEU B 1 55 ? -11.82 -11.914 7.891 1 98.44 55 LEU B C 1
ATOM 2196 O O . LEU B 1 55 ? -12.641 -11.141 7.383 1 98.44 55 LEU B O 1
ATOM 2200 N N . LYS B 1 56 ? -11.844 -12.219 9.141 1 98 56 LYS B N 1
ATOM 2201 C CA . LYS B 1 56 ? -12.82 -11.633 10.055 1 98 56 LYS B CA 1
ATOM 2202 C C . LYS B 1 56 ? -12.648 -10.117 10.141 1 98 56 LYS B C 1
ATOM 2204 O O . LYS B 1 56 ? -13.633 -9.375 10.078 1 98 56 LYS B O 1
ATOM 2209 N N . SER B 1 57 ? -11.414 -9.68 10.297 1 97.25 57 SER B N 1
ATOM 2210 C CA . SER B 1 57 ? -11.117 -8.25 10.375 1 97.25 57 SER B CA 1
ATOM 2211 C C . SER B 1 57 ? -11.539 -7.531 9.102 1 97.25 57 SER B C 1
ATOM 2213 O O . SER B 1 57 ? -12.125 -6.445 9.156 1 97.25 57 SER B O 1
ATOM 2215 N N . LEU B 1 58 ? -11.25 -8.102 7.965 1 98.19 58 LEU B N 1
ATOM 2216 C CA . LEU B 1 58 ? -11.586 -7.504 6.676 1 98.19 58 LEU B CA 1
ATOM 2217 C C . LEU B 1 58 ? -13.094 -7.48 6.469 1 98.19 58 LEU B C 1
ATOM 2219 O O . LEU B 1 58 ? -13.625 -6.555 5.852 1 98.19 58 LEU B O 1
ATOM 2223 N N . THR B 1 59 ? -13.773 -8.508 6.984 1 98.38 59 THR B N 1
ATOM 2224 C CA . THR B 1 59 ? -15.234 -8.547 6.926 1 98.38 59 THR B CA 1
ATOM 2225 C C . THR B 1 59 ? -15.836 -7.449 7.805 1 98.38 59 THR B C 1
ATOM 2227 O O . THR B 1 59 ? -16.719 -6.715 7.367 1 98.38 59 THR B O 1
ATOM 2230 N N . LYS B 1 60 ? -15.32 -7.328 8.992 1 97.12 60 LYS B N 1
ATOM 2231 C CA . LYS B 1 60 ? -15.797 -6.297 9.914 1 97.12 60 LYS B CA 1
ATOM 2232 C C . LYS B 1 60 ? -15.586 -4.902 9.336 1 97.12 60 LYS B C 1
ATOM 2234 O O . LYS B 1 60 ? -16.406 -4.004 9.547 1 97.12 60 LYS B O 1
ATOM 2239 N N . ALA B 1 61 ? -14.523 -4.723 8.562 1 95.81 61 ALA B N 1
ATOM 2240 C CA . ALA B 1 61 ? -14.172 -3.426 7.988 1 95.81 61 ALA B CA 1
ATOM 2241 C C . ALA B 1 61 ? -14.953 -3.162 6.707 1 95.81 61 ALA B C 1
ATOM 2243 O O . ALA B 1 61 ? -14.844 -2.086 6.117 1 95.81 61 ALA B O 1
ATOM 2244 N N . GLY B 1 62 ? -15.688 -4.176 6.25 1 97.31 62 GLY B N 1
ATOM 2245 C CA . GLY B 1 62 ? -16.516 -4.004 5.066 1 97.31 62 GLY B CA 1
ATOM 2246 C C . GLY B 1 62 ? -15.742 -4.211 3.771 1 97.31 62 GLY B C 1
ATOM 2247 O O . GLY B 1 62 ? -16.234 -3.859 2.693 1 97.31 62 GLY B O 1
ATOM 2248 N N . VAL B 1 63 ? -14.57 -4.727 3.801 1 98.19 63 VAL B N 1
ATOM 2249 C CA . VAL B 1 63 ? -13.711 -4.961 2.641 1 98.19 63 VAL B CA 1
ATOM 2250 C C . VAL B 1 63 ? -14.062 -6.305 2.006 1 98.19 63 VAL B C 1
ATOM 2252 O O . VAL B 1 63 ? -13.984 -6.461 0.784 1 98.19 63 VAL B O 1
ATOM 2255 N N . VAL B 1 64 ? -14.445 -7.277 2.834 1 98.69 64 VAL B N 1
ATOM 2256 C CA . VAL B 1 64 ? -14.766 -8.633 2.402 1 98.69 64 VAL B CA 1
ATOM 2257 C C . VAL B 1 64 ? -16.188 -8.992 2.846 1 98.69 64 VAL B C 1
ATOM 2259 O O . VAL B 1 64 ? -16.625 -8.57 3.912 1 98.69 64 VAL B O 1
ATOM 2262 N N . GLU B 1 65 ? -16.859 -9.695 2.051 1 98.31 65 GLU B N 1
ATOM 2263 C CA . GLU B 1 65 ? -18.141 -10.289 2.395 1 98.31 65 GLU B CA 1
ATOM 2264 C C . GLU B 1 65 ? -18.031 -11.805 2.547 1 98.31 65 GLU B C 1
ATOM 2266 O O . GLU B 1 65 ? -17.406 -12.469 1.725 1 98.31 65 GLU B O 1
ATOM 2271 N N . ARG B 1 66 ? -18.562 -12.305 3.609 1 97.75 66 ARG B N 1
ATOM 2272 C CA . ARG B 1 66 ? -18.625 -13.742 3.865 1 97.75 66 ARG B CA 1
ATOM 2273 C C . ARG B 1 66 ? -20.016 -14.281 3.551 1 97.75 66 ARG B C 1
ATOM 2275 O O . ARG B 1 66 ? -21.031 -13.703 3.963 1 97.75 66 ARG B O 1
ATOM 2282 N N . SER B 1 67 ? -20.062 -15.281 2.773 1 96.94 67 SER B N 1
ATOM 2283 C CA . SER B 1 67 ? -21.328 -15.922 2.428 1 96.94 67 SER B CA 1
ATOM 2284 C C . SER B 1 67 ? -21.312 -17.406 2.758 1 96.94 67 SER B C 1
ATOM 2286 O O . SER B 1 67 ? -20.297 -18.078 2.557 1 96.94 67 SER B O 1
ATOM 2288 N N . ASP B 1 68 ? -22.422 -17.828 3.309 1 94.25 68 ASP B N 1
ATOM 2289 C CA . ASP B 1 68 ? -22.609 -19.234 3.6 1 94.25 68 ASP B CA 1
ATOM 2290 C C . ASP B 1 68 ? -23.75 -19.828 2.785 1 94.25 68 ASP B C 1
ATOM 2292 O O . ASP B 1 68 ? -24.922 -19.547 3.057 1 94.25 68 ASP B O 1
ATOM 2296 N N . ILE B 1 69 ? -23.406 -20.5 1.814 1 90.19 69 ILE B N 1
ATOM 2297 C CA . ILE B 1 69 ? -24.422 -21.125 0.962 1 90.19 69 ILE B CA 1
ATOM 2298 C C . ILE B 1 69 ? -24.297 -22.641 1.046 1 90.19 69 ILE B C 1
ATOM 2300 O O . ILE B 1 69 ? -23.281 -23.219 0.651 1 90.19 69 ILE B O 1
ATOM 2304 N N . GLU B 1 70 ? -25.438 -23.266 1.479 1 92 70 GLU B N 1
ATOM 2305 C CA . GLU B 1 70 ? -25.531 -24.719 1.548 1 92 70 GLU B CA 1
ATOM 2306 C C . GLU B 1 70 ? -24.359 -25.312 2.303 1 92 70 GLU B C 1
ATOM 2308 O O . GLU B 1 70 ? -23.719 -26.266 1.827 1 92 70 GLU B O 1
ATOM 2313 N N . GLY B 1 71 ? -23.922 -24.672 3.307 1 89.12 71 GLY B N 1
ATOM 2314 C CA . GLY B 1 71 ? -22.891 -25.203 4.18 1 89.12 71 GLY B CA 1
ATOM 2315 C C . GLY B 1 71 ? -21.484 -24.875 3.711 1 89.12 71 GLY B C 1
ATOM 2316 O O . GLY B 1 71 ? -20.5 -25.328 4.305 1 89.12 71 GLY B O 1
ATOM 2317 N N . ARG B 1 72 ? -21.359 -24.172 2.547 1 92.31 72 ARG B N 1
ATOM 2318 C CA . ARG B 1 72 ? -20.047 -23.797 2.031 1 92.31 72 ARG B CA 1
ATOM 2319 C C . ARG B 1 72 ? -19.797 -22.297 2.211 1 92.31 72 ARG B C 1
ATOM 2321 O O . ARG B 1 72 ? -20.562 -21.469 1.727 1 92.31 72 ARG B O 1
ATOM 2328 N N . THR B 1 73 ? -18.734 -22.062 2.998 1 96.5 73 THR B N 1
ATOM 2329 C CA . THR B 1 73 ? -18.375 -20.688 3.256 1 96.5 73 THR B CA 1
ATOM 2330 C C . THR B 1 73 ? -17.531 -20.125 2.117 1 96.5 73 THR B C 1
ATOM 2332 O O . THR B 1 73 ? -16.609 -20.797 1.631 1 96.5 73 THR B O 1
ATOM 2335 N N . SER B 1 74 ? -17.875 -18.953 1.637 1 98.06 74 SER B N 1
ATOM 2336 C CA . SER B 1 74 ? -17.078 -18.266 0.617 1 98.06 74 SER B CA 1
ATOM 2337 C C . SER B 1 74 ? -16.844 -16.797 0.981 1 98.06 74 SER B C 1
ATOM 2339 O O . SER B 1 74 ? -17.562 -16.25 1.824 1 98.06 74 SER B O 1
ATOM 2341 N N . TYR B 1 75 ? -15.82 -16.266 0.458 1 98.5 75 TYR B N 1
ATOM 2342 C CA . TYR B 1 75 ? -15.414 -14.883 0.672 1 98.5 75 TYR B CA 1
ATOM 2343 C C . TYR B 1 75 ? -15.289 -14.141 -0.653 1 98.5 75 TYR B C 1
ATOM 2345 O O . TYR B 1 75 ? -14.789 -14.703 -1.636 1 98.5 75 TYR B O 1
ATOM 2353 N N . SER B 1 76 ? -15.781 -12.945 -0.662 1 98.31 76 SER B N 1
ATOM 2354 C CA . SER B 1 76 ? -15.633 -12.102 -1.844 1 98.31 76 SER B CA 1
ATOM 2355 C C . SER B 1 76 ? -15.375 -10.648 -1.46 1 98.31 76 SER B C 1
ATOM 2357 O O . SER B 1 76 ? -15.711 -10.227 -0.348 1 98.31 76 SER B O 1
ATOM 2359 N N . LEU B 1 77 ? -14.734 -9.938 -2.324 1 98.62 77 LEU B N 1
ATOM 2360 C CA . LEU B 1 77 ? -14.477 -8.523 -2.076 1 98.62 77 LEU B CA 1
ATOM 2361 C C . LEU B 1 77 ? -15.734 -7.695 -2.33 1 98.62 77 LEU B C 1
ATOM 2363 O O . LEU B 1 77 ? -16.469 -7.945 -3.293 1 98.62 77 LEU B O 1
ATOM 2367 N N . THR B 1 78 ? -16.031 -6.785 -1.422 1 98.38 78 THR B N 1
ATOM 2368 C CA . THR B 1 78 ? -17 -5.738 -1.695 1 98.38 78 THR B CA 1
ATOM 2369 C C . THR B 1 78 ? -16.453 -4.727 -2.695 1 98.38 78 THR B C 1
ATOM 2371 O O . THR B 1 78 ? -15.328 -4.871 -3.174 1 98.38 78 THR B O 1
ATOM 2374 N N . THR B 1 79 ? -17.25 -3.723 -3.006 1 97.19 79 THR B N 1
ATOM 2375 C CA . THR B 1 79 ? -16.75 -2.637 -3.838 1 97.19 79 THR B CA 1
ATOM 2376 C C . THR B 1 79 ? -15.539 -1.97 -3.182 1 97.19 79 THR B C 1
ATOM 2378 O O . THR B 1 79 ? -14.539 -1.694 -3.846 1 97.19 79 THR B O 1
ATOM 2381 N N . CYS B 1 80 ? -15.609 -1.745 -1.892 1 96.75 80 CYS B N 1
ATOM 2382 C CA . CYS B 1 80 ? -14.523 -1.216 -1.078 1 96.75 80 CYS B CA 1
ATOM 2383 C C . CYS B 1 80 ? -13.266 -2.055 -1.242 1 96.75 80 CYS B C 1
ATOM 2385 O O . CYS B 1 80 ? -12.18 -1.516 -1.478 1 96.75 80 CYS B O 1
ATOM 2387 N N . GLY B 1 81 ? -13.414 -3.344 -1.176 1 98.31 81 GLY B N 1
ATOM 2388 C CA . GLY B 1 81 ? -12.289 -4.262 -1.286 1 98.31 81 GLY B CA 1
ATOM 2389 C C . GLY B 1 81 ? -11.703 -4.324 -2.684 1 98.31 81 GLY B C 1
ATOM 2390 O O . GLY B 1 81 ? -10.484 -4.375 -2.848 1 98.31 81 GLY B O 1
ATOM 2391 N N . ARG B 1 82 ? -12.586 -4.289 -3.697 1 98.38 82 ARG B N 1
ATOM 2392 C CA . ARG B 1 82 ? -12.141 -4.363 -5.086 1 98.38 82 ARG B CA 1
ATOM 2393 C C . ARG B 1 82 ? -11.297 -3.152 -5.461 1 98.38 82 ARG B C 1
ATOM 2395 O O . ARG B 1 82 ? -10.367 -3.26 -6.262 1 98.38 82 ARG B O 1
ATOM 2402 N N . GLU B 1 83 ? -11.547 -2.066 -4.84 1 97.44 83 GLU B N 1
ATOM 2403 C CA . GLU B 1 83 ? -10.836 -0.834 -5.168 1 97.44 83 GLU B CA 1
ATOM 2404 C C . GLU B 1 83 ? -9.43 -0.829 -4.57 1 97.44 83 GLU B C 1
ATOM 2406 O O . GLU B 1 83 ? -8.609 0.015 -4.922 1 97.44 83 GLU B O 1
ATOM 2411 N N . LEU B 1 84 ? -9.117 -1.799 -3.709 1 98.5 84 LEU B N 1
ATOM 2412 C CA . LEU B 1 84 ? -7.754 -1.955 -3.219 1 98.5 84 LEU B CA 1
ATOM 2413 C C . LEU B 1 84 ? -6.844 -2.512 -4.309 1 98.5 84 LEU B C 1
ATOM 2415 O O . LEU B 1 84 ? -5.625 -2.574 -4.133 1 98.5 84 LEU B O 1
ATOM 2419 N N . ALA B 1 85 ? -7.438 -2.883 -5.477 1 98.44 85 ALA B N 1
ATOM 2420 C CA . ALA B 1 85 ? -6.641 -3.336 -6.617 1 98.44 85 ALA B CA 1
ATOM 2421 C C . ALA B 1 85 ? -5.59 -2.297 -7 1 98.44 85 ALA B C 1
ATOM 2423 O O . ALA B 1 85 ? -4.477 -2.648 -7.391 1 98.44 85 ALA B O 1
ATOM 2424 N N . THR B 1 86 ? -5.918 -1.056 -6.84 1 98.06 86 THR B N 1
ATOM 2425 C CA . THR B 1 86 ? -4.984 0.007 -7.195 1 98.06 86 THR B CA 1
ATOM 2426 C C . THR B 1 86 ? -3.758 -0.021 -6.285 1 98.06 86 THR B C 1
ATOM 2428 O O . THR B 1 86 ? -2.635 0.198 -6.742 1 98.06 86 THR B O 1
ATOM 2431 N N . VAL B 1 87 ? -3.961 -0.278 -5.016 1 98.5 87 VAL B N 1
ATOM 2432 C CA . VAL B 1 87 ? -2.871 -0.371 -4.051 1 98.5 87 VAL B CA 1
ATOM 2433 C C . VAL B 1 87 ? -2.018 -1.601 -4.348 1 98.5 87 VAL B C 1
ATOM 2435 O O . VAL B 1 87 ? -0.79 -1.507 -4.434 1 98.5 87 VAL B O 1
ATOM 2438 N N . VAL B 1 88 ? -2.67 -2.73 -4.559 1 98.5 88 VAL B N 1
ATOM 2439 C CA . VAL B 1 88 ? -1.98 -3.988 -4.828 1 98.5 88 VAL B CA 1
ATOM 2440 C C . VAL B 1 88 ? -1.174 -3.869 -6.121 1 98.5 88 VAL B C 1
ATOM 2442 O O . VAL B 1 88 ? -0.016 -4.293 -6.18 1 98.5 88 VAL B O 1
ATOM 2445 N N . ASP B 1 89 ? -1.764 -3.26 -7.133 1 97.88 89 ASP B N 1
ATOM 2446 C CA . ASP B 1 89 ? -1.079 -3.068 -8.406 1 97.88 89 ASP B CA 1
ATOM 2447 C C . ASP B 1 89 ? 0.146 -2.172 -8.25 1 97.88 89 ASP B C 1
ATOM 2449 O O . ASP B 1 89 ? 1.214 -2.469 -8.789 1 97.88 89 ASP B O 1
ATOM 2453 N N . ALA B 1 90 ? -0.011 -1.094 -7.496 1 98.19 90 ALA B N 1
ATOM 2454 C CA . ALA B 1 90 ? 1.106 -0.181 -7.27 1 98.19 90 ALA B CA 1
ATOM 2455 C C . ALA B 1 90 ? 2.25 -0.884 -6.543 1 98.19 90 ALA B C 1
ATOM 2457 O O . ALA B 1 90 ? 3.418 -0.712 -6.895 1 98.19 90 ALA B O 1
ATOM 2458 N N . LEU B 1 91 ? 1.926 -1.674 -5.551 1 98.25 91 LEU B N 1
ATOM 2459 C CA . LEU B 1 91 ? 2.928 -2.445 -4.82 1 98.25 91 LEU B CA 1
ATOM 2460 C C . LEU B 1 91 ? 3.641 -3.422 -5.75 1 98.25 91 LEU B C 1
ATOM 2462 O O . LEU B 1 91 ? 4.867 -3.537 -5.711 1 98.25 91 LEU B O 1
ATOM 2466 N N . GLY B 1 92 ? 2.852 -4.105 -6.551 1 97.75 92 GLY B N 1
ATOM 2467 C CA . GLY B 1 92 ? 3.414 -5.055 -7.5 1 97.75 92 GLY B CA 1
ATOM 2468 C C . GLY B 1 92 ? 4.359 -4.414 -8.5 1 97.75 92 GLY B C 1
ATOM 2469 O O . GLY B 1 92 ? 5.445 -4.93 -8.75 1 97.75 92 GLY B O 1
ATOM 2470 N N . GLU B 1 93 ? 3.936 -3.293 -9.062 1 97.31 93 GLU B N 1
ATOM 2471 C CA . GLU B 1 93 ? 4.766 -2.57 -10.023 1 97.31 93 GLU B CA 1
ATOM 2472 C C . GLU B 1 93 ? 6.082 -2.127 -9.391 1 97.31 93 GLU B C 1
ATOM 2474 O O . GLU B 1 93 ? 7.148 -2.289 -9.992 1 97.31 93 GLU B O 1
ATOM 2479 N N . TRP B 1 94 ? 6.023 -1.591 -8.211 1 97.88 94 TRP B N 1
ATOM 2480 C CA . TRP B 1 94 ? 7.227 -1.176 -7.496 1 97.88 94 TRP B CA 1
ATOM 2481 C C . TRP B 1 94 ? 8.125 -2.371 -7.207 1 97.88 94 TRP B C 1
ATOM 2483 O O . TRP B 1 94 ? 9.344 -2.295 -7.383 1 97.88 94 TRP B O 1
ATOM 2493 N N . GLY B 1 95 ? 7.535 -3.486 -6.785 1 96.75 95 GLY B N 1
ATOM 2494 C CA . GLY B 1 95 ? 8.289 -4.695 -6.496 1 96.75 95 GLY B CA 1
ATOM 2495 C C . GLY B 1 95 ? 9.023 -5.242 -7.703 1 96.75 95 GLY B C 1
ATOM 2496 O O . GLY B 1 95 ? 10.164 -5.691 -7.594 1 96.75 95 GLY B O 1
ATOM 2497 N N . ILE B 1 96 ? 8.352 -5.215 -8.852 1 95.56 96 ILE B N 1
ATOM 2498 C CA . ILE B 1 96 ? 8.961 -5.684 -10.094 1 95.56 96 ILE B CA 1
ATOM 2499 C C . ILE B 1 96 ? 10.188 -4.836 -10.43 1 95.56 96 ILE B C 1
ATOM 2501 O O . ILE B 1 96 ? 11.234 -5.367 -10.812 1 95.56 96 ILE B O 1
ATOM 2505 N N . ARG B 1 97 ? 10.125 -3.58 -10.188 1 93.94 97 ARG B N 1
ATOM 2506 C CA . ARG B 1 97 ? 11.156 -2.645 -10.625 1 93.94 97 ARG B CA 1
ATOM 2507 C C . ARG B 1 97 ? 12.328 -2.625 -9.641 1 93.94 97 ARG B C 1
ATOM 2509 O O . ARG B 1 97 ? 13.484 -2.541 -10.055 1 93.94 97 ARG B O 1
ATOM 2516 N N . TRP B 1 98 ? 12.078 -2.838 -8.336 1 94.25 98 TRP B N 1
ATOM 2517 C CA . TRP B 1 98 ? 13.117 -2.467 -7.387 1 94.25 98 TRP B CA 1
ATOM 2518 C C . TRP B 1 98 ? 13.492 -3.652 -6.504 1 94.25 98 TRP B C 1
ATOM 2520 O O . TRP B 1 98 ? 14.484 -3.6 -5.77 1 94.25 98 TRP B O 1
ATOM 2530 N N . ILE B 1 99 ? 12.703 -4.707 -6.594 1 92.81 99 ILE B N 1
ATOM 2531 C CA . ILE B 1 99 ? 13.039 -5.941 -5.895 1 92.81 99 ILE B CA 1
ATOM 2532 C C . ILE B 1 99 ? 12.891 -7.129 -6.84 1 92.81 99 ILE B C 1
ATOM 2534 O O . ILE B 1 99 ? 12.102 -8.047 -6.578 1 92.81 99 ILE B O 1
ATOM 2538 N N . PRO B 1 100 ? 13.633 -7.133 -7.852 1 87.5 100 PRO B N 1
ATOM 2539 C CA . PRO B 1 100 ? 13.461 -8.164 -8.883 1 87.5 100 PRO B CA 1
ATOM 2540 C C . PRO B 1 100 ? 14.117 -9.492 -8.508 1 87.5 100 PRO B C 1
ATOM 2542 O O . PRO B 1 100 ? 13.75 -10.539 -9.031 1 87.5 100 PRO B O 1
ATOM 2545 N N . GLU B 1 101 ? 15.031 -9.469 -7.625 1 90.75 101 GLU B N 1
ATOM 2546 C CA . GLU B 1 101 ? 15.828 -10.664 -7.344 1 90.75 101 GLU B CA 1
ATOM 2547 C C . GLU B 1 101 ? 15.039 -11.672 -6.52 1 90.75 101 GLU B C 1
ATOM 2549 O O . GLU B 1 101 ? 14.273 -11.297 -5.629 1 90.75 101 GLU B O 1
ATOM 2554 N N . LEU B 1 102 ? 15.25 -12.906 -6.883 1 94.31 102 LEU B N 1
ATOM 2555 C CA . LEU B 1 102 ? 14.641 -14.023 -6.172 1 94.31 102 LEU B CA 1
ATOM 2556 C C . LEU B 1 102 ? 15.695 -14.859 -5.457 1 94.31 102 LEU B C 1
ATOM 2558 O O . LEU B 1 102 ? 16.766 -15.125 -6.016 1 94.31 102 LEU B O 1
ATOM 2562 N N . GLY B 1 103 ? 15.492 -15.125 -4.215 1 93.25 103 GLY B N 1
ATOM 2563 C CA . GLY B 1 103 ? 16.297 -16.109 -3.512 1 93.25 103 GLY B CA 1
ATOM 2564 C C . GLY B 1 103 ? 15.664 -17.5 -3.514 1 93.25 103 GLY B C 1
ATOM 2565 O O . GLY B 1 103 ? 14.492 -17.656 -3.865 1 93.25 103 GLY B O 1
ATOM 2566 N N . ASP B 1 104 ? 16.422 -18.5 -3.131 1 94.06 104 ASP B N 1
ATOM 2567 C CA . ASP B 1 104 ? 15.93 -19.875 -3.08 1 94.06 104 ASP B CA 1
ATOM 2568 C C . ASP B 1 104 ? 14.688 -19.984 -2.201 1 94.06 104 ASP B C 1
ATOM 2570 O O . ASP B 1 104 ? 13.781 -20.766 -2.488 1 94.06 104 ASP B O 1
ATOM 2574 N N . GLU B 1 105 ? 14.664 -19.203 -1.226 1 93.75 105 GLU B N 1
ATOM 2575 C CA . GLU B 1 105 ? 13.57 -19.266 -0.259 1 93.75 105 GLU B CA 1
ATOM 2576 C C . GLU B 1 105 ? 12.266 -18.766 -0.866 1 93.75 105 GLU B C 1
ATOM 2578 O O . GLU B 1 105 ? 11.188 -19.031 -0.326 1 93.75 105 GLU B O 1
ATOM 2583 N N . ASP B 1 106 ? 12.383 -18.031 -1.955 1 96.25 106 ASP B N 1
ATOM 2584 C CA . ASP B 1 106 ? 11.203 -17.438 -2.594 1 96.25 106 ASP B CA 1
ATOM 2585 C C . ASP B 1 106 ? 10.547 -18.438 -3.539 1 96.25 106 ASP B C 1
ATOM 2587 O O . ASP B 1 106 ? 9.422 -18.219 -4 1 96.25 106 ASP B O 1
ATOM 2591 N N . LEU B 1 107 ? 11.25 -19.531 -3.824 1 97.12 107 LEU B N 1
ATOM 2592 C CA . LEU B 1 107 ? 10.797 -20.469 -4.836 1 97.12 107 LEU B CA 1
ATOM 2593 C C . LEU B 1 107 ? 10 -21.609 -4.203 1 97.12 107 LEU B C 1
ATOM 2595 O O . LEU B 1 107 ? 10.492 -22.281 -3.303 1 97.12 107 LEU B O 1
ATOM 2599 N N . ASP B 1 108 ? 8.805 -21.75 -4.594 1 96.94 108 ASP B N 1
ATOM 2600 C CA . ASP B 1 108 ? 7.898 -22.797 -4.156 1 96.94 108 ASP B CA 1
ATOM 2601 C C . ASP B 1 108 ? 7.039 -23.297 -5.316 1 96.94 108 ASP B C 1
ATOM 2603 O O . ASP B 1 108 ? 6.16 -22.578 -5.801 1 96.94 108 ASP B O 1
ATOM 2607 N N . PRO B 1 109 ? 7.238 -24.516 -5.742 1 97.56 109 PRO B N 1
ATOM 2608 C CA . PRO B 1 109 ? 6.488 -25 -6.902 1 97.56 109 PRO B CA 1
ATOM 2609 C C . PRO B 1 109 ? 4.984 -25.062 -6.648 1 97.56 109 PRO B C 1
ATOM 2611 O O . PRO B 1 109 ? 4.188 -24.844 -7.566 1 97.56 109 PRO B O 1
ATOM 2614 N N . HIS B 1 110 ? 4.578 -25.359 -5.41 1 96.94 110 HIS B N 1
ATOM 2615 C CA . HIS B 1 110 ? 3.154 -25.375 -5.098 1 96.94 110 HIS B CA 1
ATOM 2616 C C . HIS B 1 110 ? 2.527 -24 -5.309 1 96.94 110 HIS B C 1
ATOM 2618 O O . HIS B 1 110 ? 1.462 -23.891 -5.918 1 96.94 110 HIS B O 1
ATOM 2624 N N . LEU B 1 111 ? 3.203 -23 -4.809 1 97 111 LEU B N 1
ATOM 2625 C CA . LEU B 1 111 ? 2.697 -21.641 -4.941 1 97 111 LEU B CA 1
ATOM 2626 C C . LEU B 1 111 ? 2.676 -21.203 -6.406 1 97 111 LEU B C 1
ATOM 2628 O O . LEU B 1 111 ? 1.72 -20.562 -6.855 1 97 111 LEU B O 1
ATOM 2632 N N . LEU B 1 112 ? 3.727 -21.531 -7.113 1 97.88 112 LEU B N 1
ATOM 2633 C CA . LEU B 1 112 ? 3.797 -21.172 -8.523 1 97.88 112 LEU B CA 1
ATOM 2634 C C . LEU B 1 112 ? 2.662 -21.812 -9.312 1 97.88 112 LEU B C 1
ATOM 2636 O O . LEU B 1 112 ? 1.94 -21.125 -10.047 1 97.88 112 LEU B O 1
ATOM 2640 N N . MET B 1 113 ? 2.463 -23.109 -9.125 1 98 113 MET B N 1
ATOM 2641 C CA . MET B 1 113 ? 1.443 -23.844 -9.867 1 98 113 MET B CA 1
ATOM 2642 C C . MET B 1 113 ? 0.044 -23.375 -9.484 1 98 113 MET B C 1
ATOM 2644 O O . MET B 1 113 ? -0.849 -23.312 -10.328 1 98 113 MET B O 1
ATOM 2648 N N . TRP B 1 114 ? -0.072 -23.047 -8.227 1 97.38 114 TRP B N 1
ATOM 2649 C CA . TRP B 1 114 ? -1.345 -22.484 -7.777 1 97.38 114 TRP B CA 1
ATOM 2650 C C . TRP B 1 114 ? -1.634 -21.156 -8.469 1 97.38 114 TRP B C 1
ATOM 2652 O O . TRP B 1 114 ? -2.75 -20.922 -8.938 1 97.38 114 TRP B O 1
ATOM 2662 N N . ASP B 1 115 ? -0.627 -20.25 -8.5 1 97.19 115 ASP B N 1
ATOM 2663 C CA . ASP B 1 115 ? -0.785 -18.969 -9.148 1 97.19 115 ASP B CA 1
ATOM 2664 C C . ASP B 1 115 ? -1.158 -19.125 -10.617 1 97.19 115 ASP B C 1
ATOM 2666 O O . ASP B 1 115 ? -2.066 -18.453 -11.117 1 97.19 115 ASP B O 1
ATOM 2670 N N . ILE B 1 116 ? -0.513 -20.031 -11.273 1 97.5 116 ILE B N 1
ATOM 2671 C CA . ILE B 1 116 ? -0.789 -20.312 -12.672 1 97.5 116 ILE B CA 1
ATOM 2672 C C . ILE B 1 116 ? -2.221 -20.828 -12.828 1 97.5 116 ILE B C 1
ATOM 2674 O O . ILE B 1 116 ? -2.982 -20.312 -13.648 1 97.5 116 ILE B O 1
ATOM 2678 N N . ARG B 1 117 ? -2.625 -21.75 -12 1 97.38 117 ARG B N 1
ATOM 2679 C CA . ARG B 1 117 ? -3.955 -22.344 -12.062 1 97.38 117 ARG B CA 1
ATOM 2680 C C . ARG B 1 117 ? -5.039 -21.281 -11.953 1 97.38 117 ARG B C 1
ATOM 2682 O O . ARG B 1 117 ? -6.016 -21.297 -12.703 1 97.38 117 ARG B O 1
ATOM 2689 N N . ARG B 1 118 ? -4.871 -20.297 -11.109 1 93.69 118 ARG B N 1
ATOM 2690 C CA . ARG B 1 118 ? -5.934 -19.344 -10.805 1 93.69 118 ARG B CA 1
ATOM 2691 C C . ARG B 1 118 ? -6.043 -18.281 -11.891 1 93.69 118 ARG B C 1
ATOM 2693 O O . ARG B 1 118 ? -7.094 -17.656 -12.047 1 93.69 118 ARG B O 1
ATOM 2700 N N . THR B 1 119 ? -4.922 -18.094 -12.641 1 93.12 119 THR B N 1
ATOM 2701 C CA . THR B 1 119 ? -4.949 -16.906 -13.508 1 93.12 119 THR B CA 1
ATOM 2702 C C . THR B 1 119 ? -4.656 -17.297 -14.953 1 93.12 119 THR B C 1
ATOM 2704 O O . THR B 1 119 ? -4.578 -16.422 -15.828 1 93.12 119 THR B O 1
ATOM 2707 N N . VAL B 1 120 ? -4.449 -18.594 -15.219 1 95.19 120 VAL B N 1
ATOM 2708 C CA . VAL B 1 120 ? -4.164 -19.062 -16.562 1 95.19 120 VAL B CA 1
ATOM 2709 C C . VAL B 1 120 ? -5.297 -18.656 -17.516 1 95.19 120 VAL B C 1
ATOM 2711 O O . VAL B 1 120 ? -6.469 -18.703 -17.141 1 95.19 120 VAL B O 1
ATOM 2714 N N . PRO B 1 121 ? -4.965 -18.172 -18.766 1 96.12 121 PRO B N 1
ATOM 2715 C CA . PRO B 1 121 ? -6.012 -17.766 -19.703 1 96.12 121 PRO B CA 1
ATOM 2716 C C . PRO B 1 121 ? -6.766 -18.953 -20.297 1 96.12 121 PRO B C 1
ATOM 2718 O O . PRO B 1 121 ? -6.461 -19.375 -21.406 1 96.12 121 PRO B O 1
ATOM 2721 N N . ILE B 1 122 ? -7.816 -19.281 -19.781 1 96.06 122 ILE B N 1
ATOM 2722 C CA . ILE B 1 122 ? -8.586 -20.469 -20.109 1 96.06 122 ILE B CA 1
ATOM 2723 C C . ILE B 1 122 ? -9.055 -20.391 -21.562 1 96.06 122 ILE B C 1
ATOM 2725 O O . ILE B 1 122 ? -9.109 -21.422 -22.25 1 96.06 122 ILE B O 1
ATOM 2729 N N . ASP B 1 123 ? -9.305 -19.203 -22.016 1 95.69 123 ASP B N 1
ATOM 2730 C CA . ASP B 1 123 ? -9.859 -19.016 -23.359 1 95.69 123 ASP B CA 1
ATOM 2731 C C . ASP B 1 123 ? -8.828 -19.359 -24.438 1 95.69 123 ASP B C 1
ATOM 2733 O O . ASP B 1 123 ? -9.18 -19.578 -25.594 1 95.69 123 ASP B O 1
ATOM 2737 N N . ALA B 1 124 ? -7.57 -19.359 -24.078 1 96.06 124 ALA B N 1
ATOM 2738 C CA . ALA B 1 124 ? -6.504 -19.688 -25.016 1 96.06 124 ALA B CA 1
ATOM 2739 C C . ALA B 1 124 ? -6.352 -21.203 -25.188 1 96.06 124 ALA B C 1
ATOM 2741 O O . ALA B 1 124 ? -5.691 -21.672 -26.109 1 96.06 124 ALA B O 1
ATOM 2742 N N . TRP B 1 125 ? -6.953 -21.969 -24.312 1 96.81 125 TRP B N 1
ATOM 2743 C CA . TRP B 1 125 ? -6.844 -23.422 -24.328 1 96.81 125 TRP B CA 1
ATOM 2744 C C . TRP B 1 125 ? -7.895 -24.047 -25.25 1 96.81 125 TRP B C 1
ATOM 2746 O O . TRP B 1 125 ? -8.945 -23.438 -25.484 1 96.81 125 TRP B O 1
ATOM 2756 N N . PRO B 1 126 ? -7.645 -25.25 -25.703 1 94.94 126 PRO B N 1
ATOM 2757 C CA . PRO B 1 126 ? -8.688 -25.969 -26.453 1 94.94 126 PRO B CA 1
ATOM 2758 C C . PRO B 1 126 ? -9.93 -26.234 -25.609 1 94.94 126 PRO B C 1
ATOM 2760 O O . PRO B 1 126 ? -9.852 -26.281 -24.375 1 94.94 126 PRO B O 1
ATOM 2763 N N . ARG B 1 127 ? -11.016 -26.422 -26.266 1 93.06 127 ARG B N 1
ATOM 2764 C CA . ARG B 1 127 ? -12.266 -26.734 -25.578 1 93.06 127 ARG B CA 1
ATOM 2765 C C . ARG B 1 127 ? -12.234 -28.141 -24.984 1 93.06 127 ARG B C 1
ATOM 2767 O O . ARG B 1 127 ? -12.82 -28.391 -23.938 1 93.06 127 ARG B O 1
ATOM 2774 N N . ALA B 1 128 ? -11.508 -29 -25.625 1 94.81 128 ALA B N 1
ATOM 2775 C CA . ALA B 1 128 ? -11.352 -30.359 -25.125 1 94.81 128 ALA B CA 1
ATOM 2776 C C . ALA B 1 128 ? -10.43 -30.391 -23.906 1 94.81 128 ALA B C 1
ATOM 2778 O O . ALA B 1 128 ? -9.609 -29.5 -23.719 1 94.81 128 ALA B O 1
ATOM 2779 N N . ARG B 1 129 ? -10.656 -31.391 -23.094 1 96.94 129 ARG B N 1
ATOM 2780 C CA . ARG B 1 129 ? -9.758 -31.562 -21.953 1 96.94 129 ARG B CA 1
ATOM 2781 C C . ARG B 1 129 ? -8.305 -31.609 -22.422 1 96.94 129 ARG B C 1
ATOM 2783 O O . ARG B 1 129 ? -7.949 -32.375 -23.312 1 96.94 129 ARG B O 1
ATOM 2790 N N . THR B 1 130 ? -7.539 -30.781 -21.906 1 98 130 THR B N 1
ATOM 2791 C CA . THR B 1 130 ? -6.121 -30.688 -22.234 1 98 130 THR B CA 1
ATOM 2792 C C . THR B 1 130 ? -5.27 -30.719 -20.969 1 98 130 THR B C 1
ATOM 2794 O O . THR B 1 130 ? -5.574 -30.031 -20 1 98 130 THR B O 1
ATOM 2797 N N . VAL B 1 131 ? -4.234 -31.594 -21 1 98.44 131 VAL B N 1
ATOM 2798 C CA . VAL B 1 131 ? -3.361 -31.75 -19.828 1 98.44 131 VAL B CA 1
ATOM 2799 C C . VAL B 1 131 ? -1.926 -31.391 -20.219 1 98.44 131 VAL B C 1
ATOM 2801 O O . VAL B 1 131 ? -1.402 -31.891 -21.219 1 98.44 131 VAL B O 1
ATOM 2804 N N . LEU B 1 132 ? -1.305 -30.516 -19.453 1 98.62 132 LEU B N 1
ATOM 2805 C CA . LEU B 1 132 ? 0.126 -30.25 -19.531 1 98.62 132 LEU B CA 1
ATOM 2806 C C . LEU B 1 132 ? 0.862 -30.844 -18.344 1 98.62 132 LEU B C 1
ATOM 2808 O O . LEU B 1 132 ? 0.445 -30.656 -17.203 1 98.62 132 LEU B O 1
ATOM 2812 N N . ALA B 1 133 ? 1.869 -31.594 -18.609 1 98.75 133 ALA B N 1
ATOM 2813 C CA . ALA B 1 133 ? 2.736 -32.094 -17.547 1 98.75 133 ALA B CA 1
ATOM 2814 C C . ALA B 1 133 ? 3.973 -31.203 -17.391 1 98.75 133 ALA B C 1
ATOM 2816 O O . ALA B 1 133 ? 4.496 -30.672 -18.375 1 98.75 133 ALA B O 1
ATOM 2817 N N . PHE B 1 134 ? 4.426 -31.031 -16.156 1 98.88 134 PHE B N 1
ATOM 2818 C CA . PHE B 1 134 ? 5.633 -30.281 -15.828 1 98.88 134 PHE B CA 1
ATOM 2819 C C . PHE B 1 134 ? 6.652 -31.172 -15.125 1 98.88 134 PHE B C 1
ATOM 2821 O O . PHE B 1 134 ? 6.297 -31.953 -14.25 1 98.88 134 PHE B O 1
ATOM 2828 N N . ARG B 1 135 ? 7.836 -31.109 -15.586 1 98.75 135 ARG B N 1
ATOM 2829 C CA . ARG B 1 135 ? 9.008 -31.672 -14.914 1 98.75 135 ARG B CA 1
ATOM 2830 C C . ARG B 1 135 ? 9.984 -30.578 -14.5 1 98.75 135 ARG B C 1
ATOM 2832 O O . ARG B 1 135 ? 10.672 -30 -15.344 1 98.75 135 ARG B O 1
ATOM 2839 N N . LEU B 1 136 ? 10.039 -30.359 -13.227 1 98.62 136 LEU B N 1
ATOM 2840 C CA . LEU B 1 136 ? 10.797 -29.234 -12.711 1 98.62 136 LEU B CA 1
ATOM 2841 C C . LEU B 1 136 ? 12.117 -29.688 -12.102 1 98.62 136 LEU B C 1
ATOM 2843 O O . LEU B 1 136 ? 12.141 -30.625 -11.289 1 98.62 136 LEU B O 1
ATOM 2847 N N . ALA B 1 137 ? 13.188 -29.094 -12.508 1 97.62 137 ALA B N 1
ATOM 2848 C CA . ALA B 1 137 ? 14.484 -29.266 -11.875 1 97.62 137 ALA B CA 1
ATOM 2849 C C . ALA B 1 137 ? 14.703 -28.234 -10.773 1 97.62 137 ALA B C 1
ATOM 2851 O O . ALA B 1 137 ? 13.984 -27.234 -10.703 1 97.62 137 ALA B O 1
ATOM 2852 N N . GLY B 1 138 ? 15.633 -28.516 -9.875 1 95.81 138 GLY B N 1
ATOM 2853 C CA . GLY B 1 138 ? 15.984 -27.578 -8.82 1 95.81 138 GLY B CA 1
ATOM 2854 C C . GLY B 1 138 ? 15.117 -27.719 -7.582 1 95.81 138 GLY B C 1
ATOM 2855 O O . GLY B 1 138 ? 15.062 -26.797 -6.754 1 95.81 138 GLY B O 1
ATOM 2856 N N . VAL B 1 139 ? 14.328 -28.719 -7.516 1 96.25 139 VAL B N 1
ATOM 2857 C CA . VAL B 1 139 ? 13.469 -28.984 -6.367 1 96.25 139 VAL B CA 1
ATOM 2858 C C . VAL B 1 139 ? 13.594 -30.453 -5.957 1 96.25 139 VAL B C 1
ATOM 2860 O O . VAL B 1 139 ? 14.188 -31.266 -6.684 1 96.25 139 VAL B O 1
ATOM 2863 N N . ALA B 1 140 ? 13.094 -30.797 -4.785 1 95.44 140 ALA B N 1
ATOM 2864 C CA . ALA B 1 140 ? 13.062 -32.188 -4.344 1 95.44 140 ALA B CA 1
ATOM 2865 C C . ALA B 1 140 ? 12.227 -33.031 -5.293 1 95.44 140 ALA B C 1
ATOM 2867 O O . ALA B 1 140 ? 11.227 -32.594 -5.844 1 95.44 140 ALA B O 1
ATOM 2868 N N . PRO B 1 141 ? 12.539 -34.281 -5.465 1 95.31 141 PRO B N 1
ATOM 2869 C CA . PRO B 1 141 ? 11.844 -35.188 -6.391 1 95.31 141 PRO B CA 1
ATOM 2870 C C . PRO B 1 141 ? 10.336 -35.25 -6.141 1 95.31 141 PRO B C 1
ATOM 2872 O O . PRO B 1 141 ? 9.555 -35.281 -7.09 1 95.31 141 PRO B O 1
ATOM 2875 N N . LYS B 1 142 ? 9.953 -35.188 -4.91 1 94.69 142 LYS B N 1
ATOM 2876 C CA . LYS B 1 142 ? 8.547 -35.281 -4.551 1 94.69 142 LYS B CA 1
ATOM 2877 C C . LYS B 1 142 ? 7.762 -34.062 -5.043 1 94.69 142 LYS B C 1
ATOM 2879 O O . LYS B 1 142 ? 6.539 -34.125 -5.18 1 94.69 142 LYS B O 1
ATOM 2884 N N . ALA B 1 143 ? 8.477 -32.938 -5.328 1 96.56 143 ALA B N 1
ATOM 2885 C CA . ALA B 1 143 ? 7.824 -31.703 -5.746 1 96.56 143 ALA B CA 1
ATOM 2886 C C . ALA B 1 143 ? 8.164 -31.375 -7.195 1 96.56 143 ALA B C 1
ATOM 2888 O O . ALA B 1 143 ? 7.941 -30.25 -7.652 1 96.56 143 ALA B O 1
ATOM 2889 N N . ALA B 1 144 ? 8.68 -32.344 -7.953 1 98 144 ALA B N 1
ATOM 2890 C CA . ALA B 1 144 ? 9.266 -32.094 -9.266 1 98 144 ALA B CA 1
ATOM 2891 C C . ALA B 1 144 ? 8.234 -32.312 -10.375 1 98 144 ALA B C 1
ATOM 2893 O O . ALA B 1 144 ? 8.461 -31.906 -11.523 1 98 144 ALA B O 1
ATOM 2894 N N . ARG B 1 145 ? 7.133 -32.969 -10.039 1 98.62 145 ARG B N 1
ATOM 2895 C CA . ARG B 1 145 ? 6.164 -33.312 -11.078 1 98.62 145 ARG B CA 1
ATOM 2896 C C . ARG B 1 145 ? 4.812 -32.656 -10.805 1 98.62 145 ARG B C 1
ATOM 2898 O O . ARG B 1 145 ? 4.301 -32.719 -9.68 1 98.62 145 ARG B O 1
ATOM 2905 N N . TRP B 1 146 ? 4.289 -32 -11.82 1 98.69 146 TRP B N 1
ATOM 2906 C CA . TRP B 1 146 ? 2.99 -31.344 -11.742 1 98.69 146 TRP B CA 1
ATOM 2907 C C . TRP B 1 146 ? 2.189 -31.562 -13.023 1 98.69 146 TRP B C 1
ATOM 2909 O O . TRP B 1 146 ? 2.756 -31.859 -14.07 1 98.69 146 TRP B O 1
ATOM 2919 N N . TRP B 1 147 ? 0.877 -31.469 -12.914 1 98.75 147 TRP B N 1
ATOM 2920 C CA . TRP B 1 147 ? -0.028 -31.516 -14.055 1 98.75 147 TRP B CA 1
ATOM 2921 C C . TRP B 1 147 ? -1.043 -30.375 -13.984 1 98.75 147 TRP B C 1
ATOM 2923 O O . TRP B 1 147 ? -1.624 -30.109 -12.93 1 98.75 147 TRP B O 1
ATOM 2933 N N . LEU B 1 148 ? -1.157 -29.609 -14.977 1 98.56 148 LEU B N 1
ATOM 2934 C CA . LEU B 1 148 ? -2.205 -28.609 -15.164 1 98.56 148 LEU B CA 1
ATOM 2935 C C . LEU B 1 148 ? -3.252 -29.094 -16.156 1 98.56 148 LEU B C 1
ATOM 2937 O O . LEU B 1 148 ? -2.916 -29.469 -17.281 1 98.56 148 LEU B O 1
ATOM 2941 N N . LEU B 1 149 ? -4.465 -29.188 -15.719 1 97.81 149 LEU B N 1
ATOM 2942 C CA . LEU B 1 149 ? -5.57 -29.672 -16.531 1 97.81 149 LEU B CA 1
ATOM 2943 C C . LEU B 1 149 ? -6.605 -28.578 -16.766 1 97.81 149 LEU B C 1
ATOM 2945 O O . LEU B 1 149 ? -7.02 -27.906 -15.82 1 97.81 149 LEU B O 1
ATOM 2949 N N . VAL B 1 150 ? -6.988 -28.312 -18 1 97.88 150 VAL B N 1
ATOM 2950 C CA . VAL B 1 150 ? -8.07 -27.391 -18.312 1 97.88 150 VAL B CA 1
ATOM 2951 C C . VAL B 1 150 ? -9.188 -28.141 -19.047 1 97.88 150 VAL B C 1
ATOM 2953 O O . VAL B 1 150 ? -8.945 -28.797 -20.062 1 97.88 150 VAL B O 1
ATOM 2956 N N . SER B 1 151 ? -10.32 -28.156 -18.438 1 95.44 151 SER B N 1
ATOM 2957 C CA . SER B 1 151 ? -11.492 -28.812 -19 1 95.44 151 SER B CA 1
ATOM 2958 C C . SER B 1 151 ? -12.766 -28.031 -18.672 1 95.44 151 SER B C 1
ATOM 2960 O O . SER B 1 151 ? -12.953 -27.594 -17.531 1 95.44 151 SER B O 1
ATOM 2962 N N . GLU B 1 152 ? -13.641 -27.828 -19.734 1 92.56 152 GLU B N 1
ATOM 2963 C CA . GLU B 1 152 ? -14.953 -27.219 -19.547 1 92.56 152 GLU B CA 1
ATOM 2964 C C . GLU B 1 152 ? -14.828 -25.859 -18.875 1 92.56 152 GLU B C 1
ATOM 2966 O O . GLU B 1 152 ? -15.562 -25.547 -17.938 1 92.56 152 GLU B O 1
ATOM 2971 N N . GLY B 1 153 ? -13.773 -25.188 -19.203 1 91.69 153 GLY B N 1
ATOM 2972 C CA . GLY B 1 153 ? -13.625 -23.812 -18.766 1 91.69 153 GLY B CA 1
ATOM 2973 C C . GLY B 1 153 ? -13.031 -23.688 -17.375 1 91.69 153 GLY B C 1
ATOM 2974 O O . GLY B 1 153 ? -13.062 -22.609 -16.766 1 91.69 153 GLY B O 1
ATOM 2975 N N . GLU B 1 154 ? -12.508 -24.781 -16.859 1 94.94 154 GLU B N 1
ATOM 2976 C CA . GLU B 1 154 ? -11.914 -24.75 -15.531 1 94.94 154 GLU B CA 1
ATOM 2977 C C . GLU B 1 154 ? -10.5 -25.328 -15.539 1 94.94 154 GLU B C 1
ATOM 2979 O O . GLU B 1 154 ? -10.219 -26.281 -16.266 1 94.94 154 GLU B O 1
ATOM 2984 N N . ALA B 1 155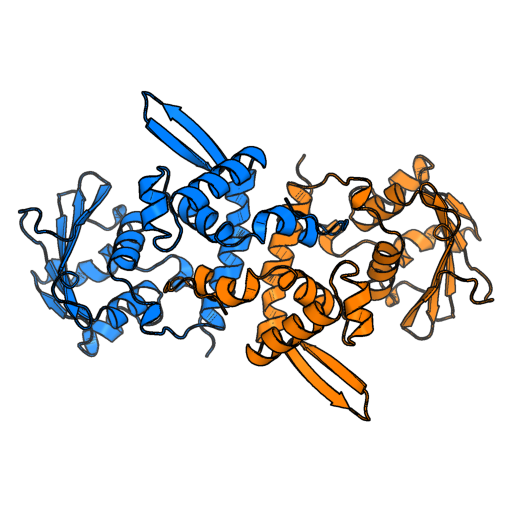 ? -9.68 -24.75 -14.734 1 97.12 155 ALA B N 1
ATOM 2985 C CA . ALA B 1 155 ? -8.312 -25.234 -14.578 1 97.12 155 ALA B CA 1
ATOM 2986 C C . ALA B 1 155 ? -8.125 -25.938 -13.242 1 97.12 155 ALA B C 1
ATOM 2988 O O . ALA B 1 155 ? -8.68 -25.516 -12.227 1 97.12 155 ALA B O 1
ATOM 2989 N N . ASP B 1 156 ? -7.379 -26.953 -13.289 1 96.62 156 ASP B N 1
ATOM 2990 C CA . ASP B 1 156 ? -6.973 -27.656 -12.086 1 96.62 156 ASP B CA 1
ATOM 2991 C C . ASP B 1 156 ? -5.484 -28 -12.117 1 96.62 156 ASP B C 1
ATOM 2993 O O . ASP B 1 156 ? -4.883 -28.062 -13.195 1 96.62 156 ASP B O 1
ATOM 2997 N N . VAL B 1 157 ? -4.883 -28.156 -10.953 1 97.75 157 VAL B N 1
ATOM 2998 C CA . VAL B 1 157 ? -3.471 -28.5 -10.844 1 97.75 157 VAL B CA 1
ATOM 2999 C C . VAL B 1 157 ? -3.295 -29.672 -9.867 1 97.75 157 VAL B C 1
ATOM 3001 O O . VAL B 1 157 ? -3.98 -29.734 -8.844 1 97.75 157 VAL B O 1
ATOM 3004 N N . CYS B 1 158 ? -2.414 -30.594 -10.289 1 97.06 158 CYS B N 1
ATOM 3005 C CA . CYS B 1 158 ? -2.16 -31.781 -9.469 1 97.06 158 CYS B CA 1
ATOM 3006 C C . CYS B 1 158 ? -0.665 -32.031 -9.32 1 97.06 158 CYS B C 1
ATOM 3008 O O . CYS B 1 158 ? 0.109 -31.75 -10.242 1 97.06 158 CYS B O 1
ATOM 3010 N N . ASP B 1 159 ? -0.307 -32.562 -8.164 1 97.25 159 ASP B N 1
ATOM 3011 C CA . ASP B 1 159 ? 1.064 -33 -7.961 1 97.25 159 ASP B CA 1
ATOM 3012 C C . ASP B 1 159 ? 1.154 -34.531 -8.031 1 97.25 159 ASP B C 1
ATOM 3014 O O . ASP B 1 159 ? 2.102 -35.125 -7.516 1 97.25 159 ASP B O 1
ATOM 3018 N N . PHE B 1 160 ? 0.126 -35.156 -8.531 1 96.44 160 PHE B N 1
ATOM 3019 C CA . PHE B 1 160 ? 0.06 -36.562 -8.875 1 96.44 160 PHE B CA 1
ATOM 3020 C C . PHE B 1 160 ? -0.524 -36.75 -10.273 1 96.44 160 PHE B C 1
ATOM 3022 O O . PHE B 1 160 ? -1.244 -35.875 -10.773 1 96.44 160 PHE B O 1
ATOM 3029 N N . ASP B 1 161 ? -0.25 -37.906 -10.883 1 96.44 161 ASP B N 1
ATOM 3030 C CA . ASP B 1 161 ? -0.724 -38.188 -12.234 1 96.44 161 ASP B CA 1
ATOM 3031 C C . ASP B 1 161 ? -2.238 -38.375 -12.25 1 96.44 161 ASP B C 1
ATOM 3033 O O . ASP B 1 161 ? -2.75 -39.344 -11.672 1 96.44 161 ASP B O 1
ATOM 3037 N N . PRO B 1 162 ? -2.939 -37.469 -12.922 1 95.31 162 PRO B N 1
ATOM 3038 C CA . PRO B 1 162 ? -4.398 -37.625 -12.953 1 95.31 162 PRO B CA 1
ATOM 3039 C C . PRO B 1 162 ? -4.867 -38.75 -13.844 1 95.31 162 PRO B C 1
ATOM 3041 O O . PRO B 1 162 ? -6.043 -39.125 -13.812 1 95.31 162 PRO B O 1
ATOM 3044 N N . GLY B 1 163 ? -3.953 -39.281 -14.695 1 96.62 163 GLY B N 1
ATOM 3045 C CA . GLY B 1 163 ? -4.285 -40.469 -15.469 1 96.62 163 GLY B CA 1
ATOM 3046 C C . GLY B 1 163 ? -4.836 -40.125 -16.844 1 96.62 163 GLY B C 1
ATOM 3047 O O . GLY B 1 163 ? -5.395 -41 -17.516 1 96.62 163 GLY B O 1
ATOM 3048 N N . TYR B 1 164 ? -4.773 -38.938 -17.234 1 96.75 164 TYR B N 1
ATOM 3049 C CA . TYR B 1 164 ? -5.223 -38.531 -18.562 1 96.75 164 TYR B CA 1
ATOM 3050 C C . TYR B 1 164 ? -4.055 -38.469 -19.547 1 96.75 164 TYR B C 1
ATOM 3052 O O . TYR B 1 164 ? -2.893 -38.438 -19.125 1 96.75 164 TYR B O 1
ATOM 3060 N N . GLN B 1 165 ? -4.391 -38.5 -20.828 1 97.06 165 GLN B N 1
ATOM 3061 C CA . GLN B 1 165 ? -3.357 -38.312 -21.844 1 97.06 165 GLN B CA 1
ATOM 3062 C C . GLN B 1 165 ? -2.756 -36.906 -21.766 1 97.06 165 GLN B C 1
ATOM 3064 O O . GLN B 1 165 ? -3.486 -35.938 -21.719 1 97.06 165 GLN B O 1
ATOM 3069 N N . VAL B 1 166 ? -1.487 -36.875 -21.734 1 98.19 166 VAL B N 1
ATOM 3070 C CA . VAL B 1 166 ? -0.76 -35.625 -21.641 1 98.19 166 VAL B CA 1
ATOM 3071 C C . VAL B 1 166 ? -0.54 -35.062 -23.047 1 98.19 166 VAL B C 1
ATOM 3073 O O . VAL B 1 166 ? -0.013 -35.75 -23.922 1 98.19 166 VAL B O 1
ATOM 3076 N N . ALA B 1 167 ? -0.996 -33.812 -23.219 1 98.25 167 ALA B N 1
ATOM 3077 C CA . ALA B 1 167 ? -0.844 -33.156 -24.516 1 98.25 167 ALA B CA 1
ATOM 3078 C C . ALA B 1 167 ? 0.612 -32.781 -24.766 1 98.25 167 ALA B C 1
ATOM 3080 O O . ALA B 1 167 ? 1.099 -32.906 -25.906 1 98.25 167 ALA B O 1
ATOM 3081 N N . ALA B 1 168 ? 1.277 -32.312 -23.766 1 98.44 168 ALA B N 1
ATOM 3082 C CA . ALA B 1 168 ? 2.689 -31.938 -23.844 1 98.44 168 ALA B CA 1
ATOM 3083 C C . ALA B 1 168 ? 3.33 -31.938 -22.469 1 98.44 168 ALA B C 1
ATOM 3085 O O . ALA B 1 168 ? 2.633 -31.828 -21.453 1 98.44 168 ALA B O 1
ATOM 3086 N N . THR B 1 169 ? 4.594 -32.125 -22.422 1 98.75 169 THR B N 1
ATOM 3087 C CA . THR B 1 169 ? 5.379 -32.031 -21.203 1 98.75 169 THR B CA 1
ATOM 3088 C C . THR B 1 169 ? 6.352 -30.875 -21.25 1 98.75 169 THR B C 1
ATOM 3090 O O . THR B 1 169 ? 7.125 -30.734 -22.188 1 98.75 169 THR B O 1
ATOM 3093 N N . VAL B 1 170 ? 6.27 -30.016 -20.25 1 98.75 170 VAL B N 1
ATOM 3094 C CA . VAL B 1 170 ? 7.188 -28.891 -20.109 1 98.75 170 VAL B CA 1
ATOM 3095 C C . VAL B 1 170 ? 8.305 -29.266 -19.141 1 98.75 170 VAL B C 1
ATOM 3097 O O . VAL B 1 170 ? 8.055 -29.562 -17.969 1 98.75 170 VAL B O 1
ATOM 3100 N N . GLU B 1 171 ? 9.508 -29.25 -19.594 1 98.62 171 GLU B N 1
ATOM 3101 C CA . GLU B 1 171 ? 10.68 -29.547 -18.781 1 98.62 171 GLU B CA 1
ATOM 3102 C C . GLU B 1 171 ? 11.516 -28.281 -18.562 1 98.62 171 GLU B C 1
ATOM 3104 O O . GLU B 1 171 ? 11.984 -27.672 -19.516 1 98.62 171 GLU B O 1
ATOM 3109 N N . THR B 1 172 ? 11.711 -27.906 -17.375 1 98.44 172 THR B N 1
ATOM 3110 C CA . THR B 1 172 ? 12.43 -26.688 -17.016 1 98.44 172 THR B CA 1
ATOM 3111 C C . THR B 1 172 ? 12.812 -26.688 -15.539 1 98.44 172 THR B C 1
ATOM 3113 O O . THR B 1 172 ? 12.539 -27.656 -14.828 1 98.44 172 THR B O 1
ATOM 3116 N N . SER B 1 173 ? 13.523 -25.703 -15.086 1 98.12 173 SER B N 1
ATOM 3117 C CA . SER B 1 173 ? 13.781 -25.547 -13.656 1 98.12 173 SER B CA 1
ATOM 3118 C C . SER B 1 173 ? 12.695 -24.719 -12.992 1 98.12 173 SER B C 1
ATOM 3120 O O . SER B 1 173 ? 12.008 -23.938 -13.656 1 98.12 173 SER B O 1
ATOM 3122 N N . LEU B 1 174 ? 12.531 -24.906 -11.688 1 98.38 174 LEU B N 1
ATOM 3123 C CA . LEU B 1 174 ? 11.578 -24.078 -10.945 1 98.38 174 LEU B CA 1
ATOM 3124 C C . LEU B 1 174 ? 11.914 -22.594 -11.094 1 98.38 174 LEU B C 1
ATOM 3126 O O . LEU B 1 174 ? 11.016 -21.781 -11.305 1 98.38 174 LEU B O 1
ATOM 3130 N N . LEU B 1 175 ? 13.188 -22.281 -11.023 1 97.56 175 LEU B N 1
ATOM 3131 C CA . LEU B 1 175 ? 13.617 -20.906 -11.156 1 97.56 175 LEU B CA 1
ATOM 3132 C C . LEU B 1 175 ? 13.219 -20.344 -12.523 1 97.56 175 LEU B C 1
ATOM 3134 O O . LEU B 1 175 ? 12.625 -19.266 -12.609 1 97.56 175 LEU B O 1
ATOM 3138 N N . THR B 1 176 ? 13.469 -21.078 -13.562 1 97.62 176 THR B N 1
ATOM 3139 C CA . THR B 1 176 ? 13.188 -20.609 -14.914 1 97.62 176 THR B CA 1
ATOM 3140 C C . THR B 1 176 ? 11.688 -20.422 -15.125 1 97.62 176 THR B C 1
ATOM 3142 O O . THR B 1 176 ? 11.242 -19.422 -15.664 1 97.62 176 THR B O 1
ATOM 3145 N N . LEU B 1 177 ? 10.891 -21.422 -14.688 1 98.31 177 LEU B N 1
ATOM 3146 C CA . LEU B 1 177 ? 9.445 -21.297 -14.844 1 98.31 177 LEU B CA 1
ATOM 3147 C C . LEU B 1 177 ? 8.914 -20.109 -14.062 1 98.31 177 LEU B C 1
ATOM 3149 O O . LEU B 1 177 ? 8.008 -19.406 -14.531 1 98.31 177 LEU B O 1
ATOM 3153 N N . THR B 1 178 ? 9.469 -19.859 -12.859 1 98.06 178 THR B N 1
ATOM 3154 C CA . THR B 1 178 ? 9.07 -18.703 -12.055 1 98.06 178 THR B CA 1
ATOM 3155 C C . THR B 1 178 ? 9.414 -17.406 -12.766 1 98.06 178 THR B C 1
ATOM 3157 O O . THR B 1 178 ? 8.594 -16.484 -12.82 1 98.06 178 T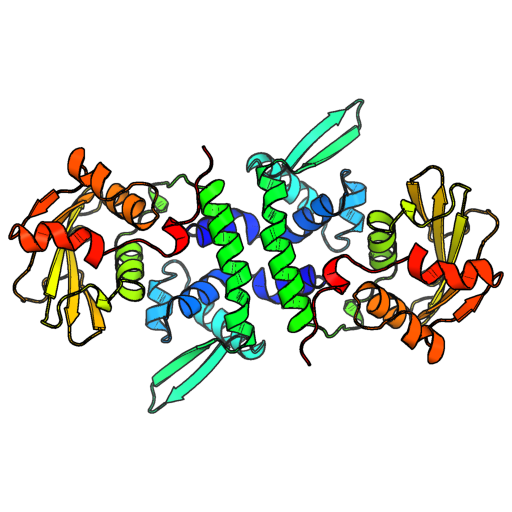HR B O 1
ATOM 3160 N N . GLN B 1 179 ? 10.594 -17.344 -13.336 1 96.75 179 GLN B N 1
ATOM 3161 C CA . GLN B 1 179 ? 11.031 -16.156 -14.062 1 96.75 179 GLN B CA 1
ATOM 3162 C C . GLN B 1 179 ? 10.164 -15.914 -15.297 1 96.75 179 GLN B C 1
ATOM 3164 O O . GLN B 1 179 ? 9.852 -14.766 -15.625 1 96.75 179 GLN B O 1
ATOM 3169 N N . LEU B 1 180 ? 9.812 -16.969 -15.961 1 96.94 180 LEU B N 1
ATOM 3170 C CA . LEU B 1 180 ? 8.906 -16.875 -17.094 1 96.94 180 LEU B CA 1
ATOM 3171 C C . LEU B 1 180 ? 7.551 -16.328 -16.656 1 96.94 180 LEU B C 1
ATOM 3173 O O . LEU B 1 180 ? 7.027 -15.391 -17.266 1 96.94 180 LEU B O 1
ATOM 3177 N N . TRP B 1 181 ? 7.043 -16.922 -15.562 1 97.38 181 TRP B N 1
ATOM 3178 C CA . TRP B 1 181 ? 5.727 -16.531 -15.055 1 97.38 181 TRP B CA 1
ATOM 3179 C C . TRP B 1 181 ? 5.707 -15.078 -14.625 1 97.38 181 TRP B C 1
ATOM 3181 O O . TRP B 1 181 ? 4.781 -14.336 -14.961 1 97.38 181 TRP B O 1
ATOM 3191 N N . ARG B 1 182 ? 6.766 -14.602 -14 1 96.25 182 ARG B N 1
ATOM 3192 C CA . ARG B 1 182 ? 6.887 -13.227 -13.508 1 96.25 182 ARG B CA 1
ATOM 3193 C C . ARG B 1 182 ? 7.129 -12.25 -14.656 1 96.25 182 ARG B C 1
ATOM 3195 O O . ARG B 1 182 ? 6.965 -11.039 -14.492 1 96.25 182 ARG B O 1
ATOM 3202 N N . GLY B 1 183 ? 7.637 -12.75 -15.766 1 95.06 183 GLY B N 1
ATOM 3203 C CA . GLY B 1 183 ? 7.941 -11.914 -16.922 1 95.06 183 GLY B CA 1
ATOM 3204 C C . GLY B 1 183 ? 9.383 -11.453 -16.953 1 95.06 183 GLY B C 1
ATOM 3205 O O . GLY B 1 183 ? 9.742 -10.578 -17.75 1 95.06 183 GLY B O 1
ATOM 3206 N N . ASP B 1 184 ? 10.203 -12.047 -16.125 1 94.12 184 ASP B N 1
ATOM 3207 C CA . ASP B 1 184 ? 11.625 -11.719 -16.109 1 94.12 184 ASP B CA 1
ATOM 3208 C C . ASP B 1 184 ? 12.305 -12.211 -17.391 1 94.12 184 ASP B C 1
ATOM 3210 O O . ASP B 1 184 ? 13.336 -11.664 -17.797 1 94.12 184 ASP B O 1
ATOM 3214 N N . GLN B 1 185 ? 11.742 -13.258 -17.922 1 93.12 185 GLN B N 1
ATOM 3215 C CA . GLN B 1 185 ? 12.219 -13.859 -19.156 1 93.12 185 GLN B CA 1
ATOM 3216 C C . GLN B 1 185 ? 11.062 -14.164 -20.094 1 93.12 185 GLN B C 1
ATOM 3218 O O . GLN B 1 185 ? 9.961 -14.508 -19.656 1 93.12 185 GLN B O 1
ATOM 3223 N N . SER B 1 186 ? 11.328 -14.047 -21.359 1 95.06 186 SER B N 1
ATOM 3224 C CA . SER B 1 186 ? 10.289 -14.391 -22.328 1 95.06 186 SER B CA 1
ATOM 3225 C C . SER B 1 186 ? 10.312 -15.875 -22.656 1 95.06 186 SER B C 1
ATOM 3227 O O . SER B 1 186 ? 11.352 -16.531 -22.547 1 95.06 186 SER B O 1
ATOM 3229 N N . TRP B 1 187 ? 9.18 -16.391 -23.047 1 96.06 187 TRP B N 1
ATOM 3230 C CA . TRP B 1 187 ? 9.078 -17.781 -23.469 1 96.06 187 TRP B CA 1
ATOM 3231 C C . TRP B 1 187 ? 10.016 -18.047 -24.641 1 96.06 187 TRP B C 1
ATOM 3233 O O . TRP B 1 187 ? 10.727 -19.062 -24.656 1 96.06 187 TRP B O 1
ATOM 3243 N N . SER B 1 188 ? 10.078 -17.172 -25.609 1 95.25 188 SER B N 1
ATOM 3244 C CA . SER B 1 188 ? 10.914 -17.328 -26.781 1 95.25 188 SER B CA 1
ATOM 3245 C C . SER B 1 188 ? 12.383 -17.469 -26.406 1 95.25 188 SER B C 1
ATOM 3247 O O . SER B 1 188 ? 13.07 -18.375 -26.891 1 95.25 188 SER B O 1
ATOM 3249 N N . ARG B 1 189 ? 12.828 -16.625 -25.578 1 95.56 189 ARG B N 1
ATOM 3250 C CA . ARG B 1 189 ? 14.219 -16.656 -25.141 1 95.56 189 ARG B CA 1
ATOM 3251 C C . ARG B 1 189 ? 14.531 -17.922 -24.375 1 95.56 189 ARG B C 1
ATOM 3253 O O . ARG B 1 189 ? 15.57 -18.562 -24.594 1 95.56 189 ARG B O 1
ATOM 3260 N N . ALA B 1 190 ? 13.648 -18.344 -23.453 1 96.25 190 ALA B N 1
ATOM 3261 C CA . ALA B 1 190 ? 13.859 -19.531 -22.641 1 96.25 190 ALA B CA 1
ATOM 3262 C C . ALA B 1 190 ? 13.906 -20.797 -23.484 1 96.25 190 ALA B C 1
ATOM 3264 O O . ALA B 1 190 ? 14.688 -21.703 -23.219 1 96.25 190 ALA B O 1
ATOM 3265 N N . MET B 1 191 ? 13.102 -20.812 -24.547 1 94.94 191 MET B N 1
ATOM 3266 C CA . MET B 1 191 ? 13.07 -21.969 -25.438 1 94.94 191 MET B CA 1
ATOM 3267 C C . MET B 1 191 ? 14.32 -22.016 -26.312 1 94.94 191 MET B C 1
ATOM 3269 O O . MET B 1 191 ? 14.906 -23.094 -26.516 1 94.94 191 MET B O 1
ATOM 3273 N N . LEU B 1 192 ? 14.766 -20.875 -26.75 1 93.81 192 LEU B N 1
ATOM 3274 C CA . LEU B 1 192 ? 15.93 -20.766 -27.625 1 93.81 192 LEU B CA 1
ATOM 3275 C C . LEU B 1 192 ? 17.203 -21.156 -26.875 1 93.81 192 LEU B C 1
ATOM 3277 O O . LEU B 1 192 ? 18.078 -21.828 -27.438 1 93.81 192 LEU B O 1
ATOM 3281 N N . ASN B 1 193 ? 17.234 -20.844 -25.641 1 95.12 193 ASN B N 1
ATOM 3282 C CA . ASN B 1 193 ? 18.469 -21.078 -24.906 1 95.12 193 AS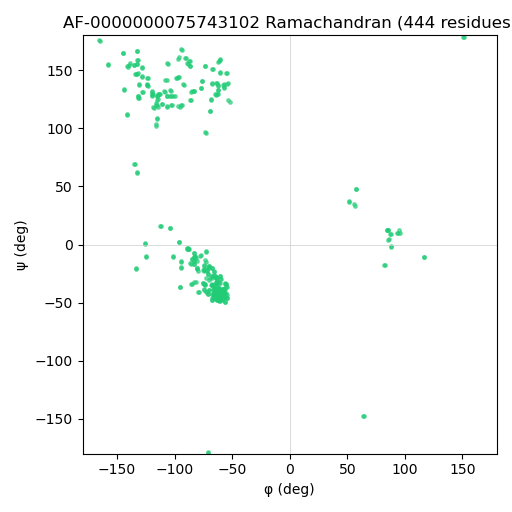N B CA 1
ATOM 3283 C C . ASN B 1 193 ? 18.438 -22.406 -24.156 1 95.12 193 ASN B C 1
ATOM 3285 O O . ASN B 1 193 ? 19.344 -22.703 -23.375 1 95.12 193 ASN B O 1
ATOM 3289 N N . GLY B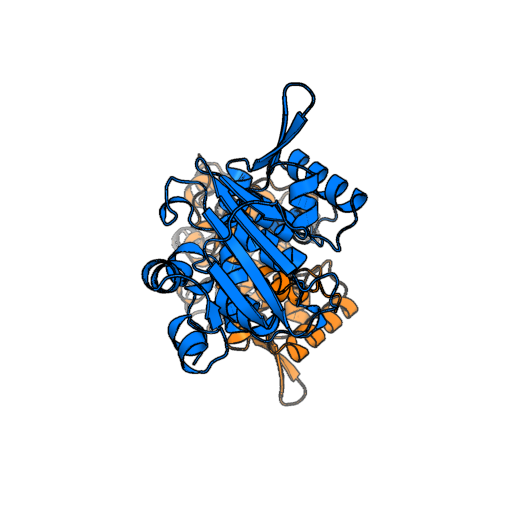 1 194 ? 17.359 -23.125 -24.312 1 94.94 194 GLY B N 1
ATOM 3290 C CA . GLY B 1 194 ? 17.266 -24.453 -23.75 1 94.94 194 GLY B CA 1
ATOM 3291 C C . GLY B 1 194 ? 16.781 -24.453 -22.312 1 94.94 194 GLY B C 1
ATOM 3292 O O . GLY B 1 194 ? 16.812 -25.484 -21.641 1 94.94 194 GLY B O 1
ATOM 3293 N N . GLY B 1 195 ? 16.438 -23.312 -21.828 1 96.75 195 GLY B N 1
ATOM 3294 C CA . GLY B 1 195 ? 15.945 -23.219 -20.469 1 96.75 195 GLY B CA 1
ATOM 3295 C C . GLY B 1 195 ? 14.617 -23.922 -20.266 1 96.75 195 GLY B C 1
ATOM 3296 O O . GLY B 1 195 ? 14.281 -24.312 -19.141 1 96.75 195 GLY B O 1
ATOM 3297 N N . VAL B 1 196 ? 13.875 -24.016 -21.359 1 97.75 196 VAL B N 1
ATOM 3298 C CA . VAL B 1 196 ? 12.602 -24.719 -21.344 1 97.75 196 VAL B CA 1
ATOM 3299 C C . VAL B 1 196 ? 12.523 -25.672 -22.531 1 97.75 196 VAL B C 1
ATOM 3301 O O . VAL B 1 196 ? 12.852 -25.281 -23.656 1 97.75 196 VAL B O 1
ATOM 3304 N N . ARG B 1 197 ? 12.234 -26.844 -22.281 1 97.94 197 ARG B N 1
ATOM 3305 C CA . ARG B 1 197 ? 11.961 -27.812 -23.328 1 97.94 197 ARG B CA 1
ATOM 3306 C C . ARG B 1 197 ? 10.508 -28.281 -23.281 1 97.94 197 ARG B C 1
ATOM 3308 O O . ARG B 1 197 ? 10 -28.609 -22.203 1 97.94 197 ARG B O 1
ATOM 3315 N N . ILE B 1 198 ? 9.82 -28.25 -24.391 1 98.12 198 ILE B N 1
ATOM 3316 C CA . ILE B 1 198 ? 8.445 -28.734 -24.484 1 98.12 198 ILE B CA 1
ATOM 3317 C C . ILE B 1 198 ? 8.391 -29.938 -25.422 1 98.12 198 ILE B C 1
ATOM 3319 O O . ILE B 1 198 ? 8.789 -29.859 -26.578 1 98.12 198 ILE B O 1
ATOM 3323 N N . ASP B 1 199 ? 7.957 -31.031 -24.875 1 98 199 ASP B N 1
ATOM 3324 C CA . ASP B 1 199 ? 7.828 -32.25 -25.656 1 98 199 ASP B CA 1
ATOM 3325 C C . ASP B 1 199 ? 6.367 -32.531 -26 1 98 199 ASP B C 1
ATOM 3327 O O . ASP B 1 199 ? 5.5 -32.5 -25.125 1 98 199 ASP B O 1
ATOM 3331 N N . GLY B 1 200 ? 6.016 -32.844 -27.188 1 97.31 200 GLY B N 1
ATOM 3332 C CA . GLY B 1 200 ? 4.684 -33.094 -27.703 1 97.31 200 GLY B CA 1
ATOM 3333 C C . GLY B 1 200 ? 4.539 -32.75 -29.172 1 97.31 200 GLY B C 1
ATOM 3334 O O . GLY B 1 200 ? 5.52 -32.406 -29.828 1 97.31 200 GLY B O 1
ATOM 3335 N N . PRO B 1 201 ? 3.422 -32.938 -29.766 1 97.25 201 PRO B N 1
ATOM 3336 C CA . PRO B 1 201 ? 3.207 -32.594 -31.172 1 97.25 201 PRO B CA 1
ATOM 3337 C C . PRO B 1 201 ? 3.537 -31.125 -31.469 1 97.25 201 PRO B C 1
ATOM 3339 O O . PRO B 1 201 ? 3.322 -30.25 -30.609 1 97.25 201 PRO B O 1
ATOM 3342 N N . ALA B 1 202 ? 4.004 -30.828 -32.625 1 96.81 202 ALA B N 1
ATOM 3343 C CA . ALA B 1 202 ? 4.508 -29.516 -33.031 1 96.81 202 ALA B CA 1
ATOM 3344 C C . ALA B 1 202 ? 3.467 -28.438 -32.781 1 96.81 202 ALA B C 1
ATOM 3346 O O . ALA B 1 202 ? 3.793 -27.344 -32.281 1 96.81 202 ALA B O 1
ATOM 3347 N N . GLN B 1 203 ? 2.254 -28.75 -33.125 1 95.88 203 GLN B N 1
ATOM 3348 C CA . GLN B 1 203 ? 1.19 -27.766 -32.969 1 95.88 203 GLN B CA 1
ATOM 3349 C C . GLN B 1 203 ? 0.975 -27.422 -31.484 1 95.88 203 GLN B C 1
ATOM 3351 O O . GLN B 1 203 ? 0.746 -26.266 -31.141 1 95.88 203 GLN B O 1
ATOM 3356 N N . VAL B 1 204 ? 1.061 -28.406 -30.609 1 96.62 204 VAL B N 1
ATOM 3357 C CA . VAL B 1 204 ? 0.874 -28.219 -29.172 1 96.62 204 VAL B CA 1
ATOM 3358 C C . VAL B 1 204 ? 2.059 -27.453 -28.594 1 96.62 204 VAL B C 1
ATOM 3360 O O . VAL B 1 204 ? 1.876 -26.5 -27.844 1 96.62 204 VAL B O 1
ATOM 3363 N N . ARG B 1 205 ? 3.254 -27.812 -29.031 1 96.88 205 ARG B N 1
ATOM 3364 C CA . ARG B 1 205 ? 4.461 -27.141 -28.562 1 96.88 205 ARG B CA 1
ATOM 3365 C C . ARG B 1 205 ? 4.391 -25.641 -28.828 1 96.88 205 ARG B C 1
ATOM 3367 O O . ARG B 1 205 ? 4.781 -24.844 -27.984 1 96.88 205 ARG B O 1
ATOM 3374 N N . ARG B 1 206 ? 3.842 -25.25 -29.953 1 95.94 206 ARG B N 1
ATOM 3375 C CA . ARG B 1 206 ? 3.758 -23.844 -30.359 1 95.94 206 ARG B CA 1
ATOM 3376 C C . ARG B 1 206 ? 2.695 -23.109 -29.547 1 95.94 206 ARG B C 1
ATOM 3378 O O . ARG B 1 206 ? 2.787 -21.891 -29.344 1 95.94 206 ARG B O 1
ATOM 3385 N N . SER B 1 207 ? 1.74 -23.844 -28.984 1 97.38 207 SER B N 1
ATOM 3386 C CA . SER B 1 207 ? 0.596 -23.234 -28.312 1 97.38 207 SER B CA 1
ATOM 3387 C C . SER B 1 207 ? 0.846 -23.094 -26.812 1 97.38 207 SER B C 1
ATOM 3389 O O . SER B 1 207 ? 0.206 -22.266 -26.156 1 97.38 207 SER B O 1
ATOM 3391 N N . VAL B 1 208 ? 1.784 -23.828 -26.25 1 98 208 VAL B N 1
ATOM 3392 C CA . VAL B 1 208 ? 1.983 -23.953 -24.812 1 98 208 VAL B CA 1
ATOM 3393 C C . VAL B 1 208 ? 2.297 -22.578 -24.219 1 98 208 VAL B C 1
ATOM 3395 O O . VAL B 1 208 ? 1.722 -22.188 -23.203 1 98 208 VAL B O 1
ATOM 3398 N N . PRO B 1 209 ? 3.186 -21.75 -24.875 1 97.62 209 PRO B N 1
ATOM 3399 C CA . PRO B 1 209 ? 3.451 -20.422 -24.312 1 97.62 209 PRO B CA 1
ATOM 3400 C C . PRO B 1 209 ? 2.189 -19.578 -24.172 1 97.62 209 PRO B C 1
ATOM 3402 O O . PRO B 1 209 ? 1.999 -18.906 -23.156 1 97.62 209 PRO B O 1
ATOM 3405 N N . ALA B 1 210 ? 1.299 -19.656 -25.109 1 97.06 210 ALA B N 1
ATOM 3406 C CA . ALA B 1 210 ? 0.053 -18.891 -25.062 1 97.06 210 ALA B CA 1
ATOM 3407 C C . ALA B 1 210 ? -0.925 -19.5 -24.062 1 97.06 210 ALA B C 1
ATOM 3409 O O . ALA B 1 210 ? -1.712 -18.781 -23.438 1 97.06 210 ALA B O 1
ATOM 3410 N N . TRP B 1 211 ? -0.898 -20.828 -23.922 1 97.56 211 TRP B N 1
ATOM 3411 C CA . TRP B 1 211 ? -1.753 -21.5 -22.953 1 97.56 211 TRP B CA 1
ATOM 3412 C C . TRP B 1 211 ? -1.4 -21.078 -21.531 1 97.56 211 TRP B C 1
ATOM 3414 O O . TRP B 1 211 ? -2.287 -20.781 -20.719 1 97.56 211 TRP B O 1
ATOM 3424 N N . LEU B 1 212 ? -0.117 -21.047 -21.172 1 97.5 212 LEU B N 1
ATOM 3425 C CA . LEU B 1 212 ? 0.326 -20.719 -19.828 1 97.5 212 LEU B CA 1
ATOM 3426 C C . LEU B 1 212 ? 0.308 -19.219 -19.594 1 97.5 212 LEU B C 1
ATOM 3428 O O . LEU B 1 212 ? -0.074 -18.75 -18.516 1 97.5 212 LEU B O 1
ATOM 3432 N N . GLY B 1 213 ? 0.75 -18.484 -20.641 1 96.31 213 GLY B N 1
ATOM 3433 C CA . GLY B 1 213 ? 0.864 -17.047 -20.5 1 96.31 213 GLY B CA 1
ATOM 3434 C C . GLY B 1 213 ? 1.886 -16.625 -19.453 1 96.31 213 GLY B C 1
ATOM 3435 O O . GLY B 1 213 ? 2.961 -17.219 -19.359 1 96.31 213 GLY B O 1
ATOM 3436 N N . GLN B 1 214 ? 1.575 -15.492 -18.812 1 96.12 214 GLN B N 1
ATOM 3437 C CA . GLN B 1 214 ? 2.354 -14.922 -17.703 1 96.12 214 GLN B CA 1
ATOM 3438 C C . GLN B 1 214 ? 1.447 -14.25 -16.688 1 96.12 214 GLN B C 1
ATOM 3440 O O . GLN B 1 214 ? 0.249 -14.078 -16.922 1 96.12 214 GLN B O 1
ATOM 3445 N N . SER B 1 215 ? 2.055 -13.984 -15.484 1 95 215 SER B N 1
ATOM 3446 C CA . SER B 1 215 ? 1.309 -13.258 -14.461 1 95 215 SER B CA 1
ATOM 3447 C C . SER B 1 215 ? 0.901 -11.875 -14.969 1 95 215 SER B C 1
ATOM 3449 O O . SER B 1 215 ? 1.486 -11.352 -15.922 1 95 215 SER B O 1
ATOM 3451 N N . ARG B 1 216 ? -0.121 -11.266 -14.328 1 90.75 216 ARG B N 1
ATOM 3452 C CA . ARG B 1 216 ? -0.629 -9.953 -14.711 1 90.75 216 ARG B CA 1
ATOM 3453 C C . ARG B 1 216 ? 0.457 -8.891 -14.602 1 90.75 216 ARG B C 1
A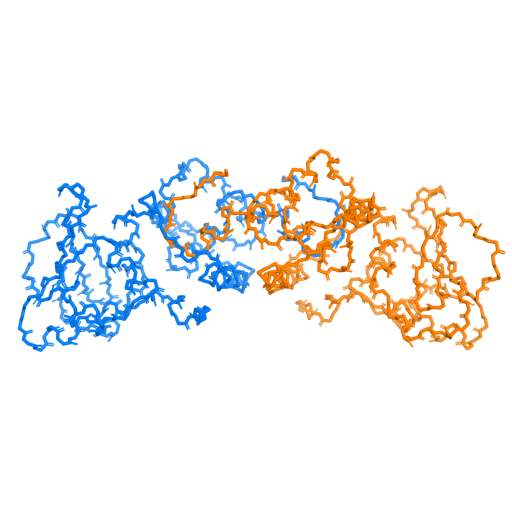TOM 3455 O O . ARG B 1 216 ? 0.441 -7.895 -15.328 1 90.75 216 ARG B O 1
ATOM 3462 N N . LEU B 1 217 ? 1.412 -9.102 -13.742 1 92.5 217 LEU B N 1
ATOM 3463 C CA . LEU B 1 217 ? 2.441 -8.102 -13.469 1 92.5 217 LEU B CA 1
ATOM 3464 C C . LEU B 1 217 ? 3.613 -8.25 -14.43 1 92.5 217 LEU B C 1
ATOM 3466 O O . LEU B 1 217 ? 4.527 -7.426 -14.438 1 92.5 217 LEU B O 1
ATOM 3470 N N . ALA B 1 218 ? 3.553 -9.234 -15.273 1 92.81 218 ALA B N 1
ATOM 3471 C CA . ALA B 1 218 ? 4.652 -9.508 -16.188 1 92.81 218 ALA B CA 1
ATOM 3472 C C . ALA B 1 218 ? 4.816 -8.367 -17.203 1 92.81 218 ALA B C 1
ATOM 3474 O O . ALA B 1 218 ? 5.91 -8.148 -17.719 1 92.81 218 ALA B O 1
ATOM 3475 N N . ALA B 1 219 ? 3.764 -7.641 -17.422 1 89.62 219 ALA B N 1
ATOM 3476 C CA . ALA B 1 219 ? 3.783 -6.598 -18.438 1 89.62 219 ALA B CA 1
ATOM 3477 C C . ALA B 1 219 ? 4.406 -5.312 -17.891 1 89.62 219 ALA B C 1
ATOM 3479 O O . ALA B 1 219 ? 4.664 -4.375 -18.656 1 89.62 219 ALA B O 1
ATOM 3480 N N . VAL B 1 220 ? 4.645 -5.23 -16.625 1 89.94 220 VAL B N 1
ATOM 3481 C CA . VAL B 1 220 ? 5.238 -4.047 -16 1 89.94 220 VAL B CA 1
ATOM 3482 C C . VAL B 1 220 ? 6.688 -3.898 -16.453 1 89.94 220 VAL B C 1
ATOM 3484 O O . VAL B 1 220 ? 7.492 -4.82 -16.297 1 89.94 220 VAL B O 1
ATOM 3487 N N . PRO B 1 221 ? 6.992 -2.77 -16.984 1 86.5 221 PRO B N 1
ATOM 3488 C CA . PRO B 1 221 ? 8.367 -2.578 -17.453 1 86.5 221 PRO B CA 1
ATOM 3489 C C . PRO B 1 221 ? 9.391 -2.662 -16.312 1 86.5 221 PRO B C 1
ATOM 3491 O O . PRO B 1 221 ? 9.125 -2.182 -15.211 1 86.5 221 PRO B O 1
ATOM 3494 N N . ARG B 1 222 ? 10.469 -3.361 -16.594 1 82.94 222 ARG B N 1
ATOM 3495 C CA . ARG B 1 222 ? 11.57 -3.48 -15.641 1 82.94 222 ARG B CA 1
ATOM 3496 C C . ARG B 1 222 ? 12.625 -2.406 -15.891 1 82.94 222 ARG B C 1
ATOM 3498 O O . ARG B 1 222 ? 12.812 -1.965 -17.031 1 82.94 222 ARG B O 1
ATOM 3505 N N . PRO B 1 223 ? 13.078 -1.865 -14.781 1 71.81 223 PRO B N 1
ATOM 3506 C CA . PRO B 1 223 ? 14.109 -0.853 -15.008 1 71.81 223 PRO B CA 1
ATOM 3507 C C . PRO B 1 223 ? 15.305 -1.394 -15.789 1 71.81 223 PRO B C 1
ATOM 3509 O O . PRO B 1 223 ? 15.641 -2.572 -15.672 1 71.81 223 PRO B O 1
ATOM 3512 N N . ALA B 1 224 ? 15.805 -0.555 -16.844 1 63.44 224 ALA B N 1
ATOM 3513 C CA . ALA B 1 224 ? 16.984 -0.87 -17.641 1 63.44 224 ALA B CA 1
ATOM 3514 C C . ALA B 1 224 ? 18.219 -1 -16.781 1 63.44 224 ALA B C 1
ATOM 3516 O O . ALA B 1 224 ? 18.375 -0.278 -15.789 1 63.44 224 ALA B O 1
#